Protein AF-A0ABD1XCH2-F1 (afdb_monomer)

Foldseek 3Di:
DDDDDDPDDVVVPDPDDDDDDDDPDDAAAEEEQAADDFEDHQEAQWDWDQDPPVRDIDIDGNPVRLSVVLVLLDDPSHHYAYEHAHPDADDPVCQVVVQVVCCVPPSYHHQHDDPVLCCLLVLNPVVPPVFCVVQVVQPPDPVPRPDPDPVSVVSLVVSLVSSLVSCVVPDDPQRYHYHYYDDSNVCVVPDDFDPDDDDDDDHHRGHDYDDDVSCVVCCPPVVVVVVVVVVVLVVVQVVDPDPVDGPDDDDDDDDDPVRLLVCLCPDLADEALTQAGAADCSVVSSLVSQVPDPVVCVVVVHDPPDQGFYAYEHEPRYNCCVQLVLYNYDPSVPPVSSVVSVVCSVPPDRVSRRVSSVSRVVSSVCDDSSNVSNVVVVVVCVVCVCQSQWDWDFDDDRPPTDTDTHGPPDDDDDPVNVVVVVVPAQAEEEEAEDADLDDPPPDDDDDDDPVNVVVVVVQVPRPNYDYHYDYD

pLDDT: mean 71.42, std 20.59, range [23.58, 96.88]

Organism: NCBI:txid205694

Nearest PDB structures (foldseek):
  5uof-assembly1_A  TM=6.661E-01  e=6.846E-14  Burkholderia multivorans ATCC 17616
  5uof-assembly1_B  TM=6.860E-01  e=2.681E-13  Burkholderia multivorans ATCC 17616
  5tvg-assembly5_D  TM=6.705E-01  e=3.607E-13  Burkholderia vietnamiensis G4
  5tvg-assembly5_G  TM=6.764E-01  e=8.787E-13  Burkholderia vietnamiensis G4
  5tvg-assembly6_H  TM=6.614E-01  e=6.611E-12  Burkholderia vietnamiensis G4

Structure (mmCIF, N/CA/C/O backbone):
data_AF-A0ABD1XCH2-F1
#
_entry.id   AF-A0ABD1XCH2-F1
#
loop_
_atom_site.group_PDB
_atom_site.id
_atom_site.type_symbol
_atom_site.label_atom_id
_atom_site.label_alt_id
_atom_site.label_comp_id
_atom_site.label_asym_id
_atom_site.label_entity_id
_atom_site.label_seq_id
_atom_site.pdbx_PDB_ins_code
_atom_site.Cartn_x
_atom_site.Cartn_y
_atom_site.Cartn_z
_atom_site.occupancy
_atom_site.B_iso_or_equiv
_atom_site.auth_seq_id
_atom_site.auth_comp_id
_atom_site.auth_asym_id
_atom_site.auth_atom_id
_atom_site.pdbx_PDB_model_num
ATOM 1 N N . MET A 1 1 ? -18.807 10.488 54.395 1.00 27.98 1 MET A N 1
ATOM 2 C CA . MET A 1 1 ? -19.478 9.315 53.793 1.00 27.98 1 MET A CA 1
ATOM 3 C C . MET A 1 1 ? -18.911 9.119 52.402 1.00 27.98 1 MET A C 1
ATOM 5 O O . MET A 1 1 ? -18.945 10.060 51.619 1.00 27.98 1 MET A O 1
ATOM 9 N N . ALA A 1 2 ? -18.313 7.956 52.145 1.00 25.86 2 ALA A N 1
ATOM 10 C CA . ALA A 1 2 ? -17.742 7.611 50.849 1.00 25.86 2 ALA A CA 1
ATOM 11 C C . ALA A 1 2 ? -18.856 7.462 49.800 1.00 25.86 2 ALA A C 1
ATOM 13 O O . ALA A 1 2 ? -19.860 6.802 50.055 1.00 25.86 2 ALA A O 1
ATOM 14 N N . SER A 1 3 ? -18.674 8.083 48.637 1.00 26.19 3 SER A N 1
ATOM 15 C CA . SER A 1 3 ? -19.575 7.981 47.488 1.00 26.19 3 SER A CA 1
ATOM 16 C C . SER A 1 3 ? -18.863 7.180 46.400 1.00 26.19 3 SER A C 1
ATOM 18 O O . SER A 1 3 ? -17.925 7.687 45.790 1.00 26.19 3 SER A O 1
ATOM 20 N N . ARG A 1 4 ? -19.298 5.935 46.170 1.00 24.17 4 ARG A N 1
ATOM 21 C CA . ARG A 1 4 ? -18.905 5.127 45.002 1.00 24.17 4 ARG A CA 1
ATOM 22 C C . ARG A 1 4 ? -19.601 5.660 43.745 1.00 24.17 4 ARG A C 1
ATOM 24 O O . ARG A 1 4 ? -20.736 6.122 43.824 1.00 24.17 4 ARG A O 1
ATOM 31 N N . SER A 1 5 ? -18.931 5.573 42.600 1.00 28.64 5 SER A N 1
ATOM 32 C CA . SER A 1 5 ? -19.500 5.857 41.278 1.00 28.64 5 SER A CA 1
ATOM 33 C C . SER A 1 5 ? -19.316 4.620 40.405 1.00 28.64 5 SER A C 1
ATOM 35 O O . SER A 1 5 ? -18.185 4.176 40.239 1.00 28.64 5 SER A O 1
ATOM 37 N N . SER A 1 6 ? -20.407 4.090 39.855 1.00 27.03 6 SER A N 1
ATOM 38 C CA . SER A 1 6 ? -20.416 2.989 38.879 1.00 27.03 6 SER A CA 1
ATOM 39 C C . SER A 1 6 ? -20.829 3.538 37.513 1.00 27.03 6 SER A C 1
ATOM 41 O O . SER A 1 6 ? -21.659 4.449 37.447 1.00 27.03 6 SER A O 1
ATOM 43 N N . ALA A 1 7 ? -20.236 3.026 36.432 1.00 36.59 7 ALA A N 1
ATOM 44 C CA . ALA A 1 7 ? -20.408 3.569 35.084 1.00 36.59 7 ALA A CA 1
ATOM 45 C C . ALA A 1 7 ? -21.602 2.961 34.319 1.00 36.59 7 ALA A C 1
ATOM 47 O O . ALA A 1 7 ? -22.024 3.538 33.318 1.00 36.59 7 ALA A O 1
ATOM 48 N N . ASN A 1 8 ? -22.195 1.856 34.795 1.00 31.58 8 ASN A N 1
ATOM 49 C CA . ASN A 1 8 ? -23.472 1.326 34.301 1.00 31.58 8 ASN A CA 1
ATOM 50 C C . ASN A 1 8 ? -24.192 0.434 35.347 1.00 31.58 8 ASN A C 1
ATOM 52 O O . ASN A 1 8 ? -23.669 0.152 36.423 1.00 31.58 8 ASN A O 1
ATOM 56 N N . PHE A 1 9 ? -25.423 0.011 35.032 1.00 30.28 9 PHE A N 1
ATOM 57 C CA . PHE A 1 9 ? -26.326 -0.738 35.924 1.00 30.28 9 PHE A CA 1
ATOM 58 C C . PHE A 1 9 ? -25.915 -2.212 36.159 1.00 30.28 9 PHE A C 1
ATOM 60 O O . PHE A 1 9 ? -26.421 -2.832 37.090 1.00 30.28 9 PHE A O 1
ATOM 67 N N . PHE A 1 10 ? -24.994 -2.777 35.365 1.00 33.56 10 PHE A N 1
ATOM 68 C CA . PHE A 1 10 ? -24.529 -4.166 35.517 1.00 33.56 10 PHE A CA 1
ATOM 69 C C . PHE A 1 10 ? -23.360 -4.317 36.512 1.00 33.56 10 PHE A C 1
ATOM 71 O O . PHE A 1 10 ? -23.178 -5.397 37.069 1.00 33.56 10 PHE A O 1
ATOM 78 N N . ASP A 1 11 ? -22.668 -3.225 36.858 1.00 35.56 11 ASP A N 1
ATOM 79 C CA . ASP A 1 11 ? -21.613 -3.192 37.892 1.00 35.56 11 ASP A CA 1
ATOM 80 C C . ASP A 1 11 ? -22.140 -3.320 39.340 1.00 35.56 11 ASP A C 1
ATOM 82 O O . ASP A 1 11 ? -21.370 -3.345 40.301 1.00 35.56 11 ASP A O 1
ATOM 86 N N . LEU A 1 12 ? -23.460 -3.399 39.534 1.00 33.28 12 LEU A N 1
ATOM 87 C CA . LEU A 1 12 ? -24.087 -3.606 40.846 1.00 33.28 12 LEU A CA 1
ATOM 88 C C . LEU A 1 12 ? -24.115 -5.082 41.288 1.00 33.28 12 LEU A C 1
ATOM 90 O O . LEU A 1 12 ? -24.474 -5.351 42.434 1.00 33.28 12 LEU A O 1
ATOM 94 N N . ALA A 1 13 ? -23.736 -6.029 40.419 1.00 33.31 13 ALA A N 1
ATOM 95 C CA . ALA A 1 13 ? -23.942 -7.462 40.658 1.00 33.31 13 ALA A CA 1
ATOM 96 C C . ALA A 1 13 ? -22.683 -8.291 40.993 1.00 33.31 13 ALA A C 1
ATOM 98 O O . ALA A 1 13 ? -22.827 -9.446 41.387 1.00 33.31 13 ALA A O 1
ATOM 99 N N . SER A 1 14 ? -21.463 -7.750 40.923 1.00 32.34 14 SER A N 1
ATOM 100 C CA . SER A 1 14 ? -20.247 -8.505 41.279 1.00 32.34 14 SER A CA 1
ATOM 101 C C . SER A 1 14 ? -19.290 -7.669 42.127 1.00 32.34 14 SER A C 1
ATOM 103 O O . SER A 1 14 ? -18.484 -6.889 41.628 1.00 32.34 14 SER A O 1
ATOM 105 N N . GLY A 1 15 ? -19.401 -7.813 43.448 1.00 29.83 15 GLY A N 1
ATOM 106 C CA . GLY A 1 15 ? -18.610 -7.078 44.431 1.00 29.83 15 GLY A CA 1
ATOM 107 C C . GLY A 1 15 ? -17.182 -7.598 44.607 1.00 29.83 15 GLY A C 1
ATOM 108 O O . GLY A 1 15 ? -16.878 -8.166 45.652 1.00 29.83 15 GLY A O 1
ATOM 109 N N . ALA A 1 16 ? -16.292 -7.341 43.648 1.00 29.12 16 ALA A N 1
ATOM 110 C CA . ALA A 1 16 ? -14.850 -7.501 43.843 1.00 29.12 16 ALA A CA 1
ATOM 111 C C . ALA A 1 16 ? -14.093 -6.290 43.272 1.00 29.12 16 ALA A C 1
ATOM 113 O O . ALA A 1 16 ? -14.115 -6.037 42.073 1.00 29.12 16 ALA A O 1
ATOM 114 N N . SER A 1 17 ? -13.457 -5.518 44.158 1.00 26.66 17 SER A N 1
ATOM 115 C CA . SER A 1 17 ? -12.557 -4.407 43.827 1.00 26.66 17 SER A CA 1
ATOM 116 C C . SER A 1 17 ? -11.153 -4.976 43.640 1.00 26.66 17 SER A C 1
ATOM 118 O O . SER A 1 17 ? -10.608 -5.526 44.594 1.00 26.66 17 SER A O 1
ATOM 120 N N . LEU A 1 18 ? -10.576 -4.866 42.444 1.00 27.81 18 LEU A N 1
ATOM 121 C CA . LEU A 1 18 ? -9.156 -5.136 42.213 1.00 27.81 18 LEU A CA 1
ATOM 122 C C . LEU A 1 18 ? -8.398 -3.806 42.297 1.00 27.81 18 LEU A C 1
ATOM 124 O O . LEU A 1 18 ? -8.461 -2.995 41.378 1.00 27.81 18 LEU A O 1
ATOM 128 N N . ASP A 1 19 ? -7.715 -3.578 43.421 1.00 25.86 19 ASP A N 1
ATOM 129 C CA . ASP A 1 19 ? -6.687 -2.541 43.541 1.00 25.86 19 ASP A CA 1
ATOM 130 C C . ASP A 1 19 ? -5.431 -3.027 42.802 1.00 25.86 19 ASP A C 1
ATOM 132 O O . ASP A 1 19 ? -4.801 -4.000 43.221 1.00 25.86 19 ASP A O 1
ATOM 136 N N . ILE A 1 20 ? -5.067 -2.369 41.698 1.00 28.06 20 ILE A N 1
ATOM 137 C CA . ILE A 1 20 ? -3.812 -2.627 40.979 1.00 28.06 20 ILE A CA 1
ATOM 138 C C . ILE A 1 20 ? -2.799 -1.545 41.397 1.00 28.06 20 ILE A C 1
ATOM 140 O O . ILE A 1 20 ? -3.081 -0.356 41.227 1.00 28.06 20 ILE A O 1
ATOM 144 N N . PRO A 1 21 ? -1.636 -1.906 41.969 1.00 24.30 21 PRO A N 1
ATOM 145 C CA . PRO A 1 21 ? -0.602 -0.937 42.308 1.00 24.30 21 PRO A CA 1
ATOM 146 C C . PRO A 1 21 ? 0.071 -0.391 41.041 1.00 24.30 21 PRO A C 1
ATOM 148 O O . PRO A 1 21 ? 0.352 -1.144 40.112 1.00 24.30 21 PRO A O 1
ATOM 151 N N . GLN A 1 22 ? 0.364 0.915 41.026 1.00 26.20 22 GLN A N 1
ATOM 152 C CA . GLN A 1 22 ? 1.141 1.560 39.963 1.00 26.20 22 GLN A CA 1
ATOM 153 C C . GLN A 1 22 ? 2.532 0.922 39.868 1.00 26.20 22 GLN A C 1
ATOM 155 O O . GLN A 1 22 ? 3.366 1.087 40.761 1.00 26.20 22 GLN A O 1
ATOM 160 N N . THR A 1 23 ? 2.778 0.189 38.786 1.00 25.08 23 THR A N 1
ATOM 161 C CA . THR A 1 23 ? 4.102 -0.322 38.427 1.00 25.08 23 THR A CA 1
ATOM 162 C C . THR A 1 23 ? 4.980 0.797 37.852 1.00 25.08 23 THR A C 1
ATOM 164 O O . THR A 1 23 ? 4.466 1.748 37.260 1.00 25.08 23 THR A O 1
ATOM 167 N N . PRO A 1 24 ? 6.310 0.734 38.043 1.00 27.44 24 PRO A N 1
ATOM 168 C CA . PRO A 1 24 ? 7.231 1.738 37.518 1.00 27.44 24 PRO A CA 1
ATOM 169 C C . PRO A 1 24 ? 7.185 1.771 35.984 1.00 27.44 24 PRO A C 1
ATOM 171 O O . PRO A 1 24 ? 7.177 0.722 35.347 1.00 27.44 24 PRO A O 1
ATOM 174 N N . ARG A 1 25 ? 7.168 2.991 35.425 1.00 34.97 25 ARG A N 1
ATOM 175 C CA . ARG A 1 25 ? 7.081 3.300 33.987 1.00 34.97 25 ARG A CA 1
ATOM 176 C C . ARG A 1 25 ? 8.001 2.416 33.141 1.00 34.97 25 ARG A C 1
ATOM 178 O O . ARG A 1 25 ? 9.223 2.566 33.195 1.00 34.97 25 ARG A O 1
ATOM 185 N N . THR A 1 26 ? 7.401 1.549 32.339 1.00 32.66 26 THR A N 1
ATOM 186 C CA . THR A 1 26 ? 8.036 0.886 31.197 1.00 32.66 26 THR A CA 1
ATOM 187 C C . THR A 1 26 ? 7.858 1.748 29.945 1.00 32.66 26 THR A C 1
ATOM 189 O O . THR A 1 26 ? 6.894 2.497 29.842 1.00 32.66 26 THR A O 1
ATOM 192 N N . LEU A 1 27 ? 8.827 1.696 29.028 1.00 34.84 27 LEU A N 1
ATOM 193 C CA . LEU A 1 27 ? 8.798 2.421 27.751 1.00 34.84 27 LEU A CA 1
ATOM 194 C C . LEU A 1 27 ? 7.538 2.054 26.932 1.00 34.84 27 LEU A C 1
ATOM 196 O O . LEU A 1 27 ? 7.101 0.904 27.010 1.00 34.84 27 LEU A O 1
ATOM 200 N N . PRO A 1 28 ? 6.971 2.996 26.155 1.00 37.00 28 PRO A N 1
ATOM 201 C CA . PRO A 1 28 ? 5.749 2.776 25.380 1.00 37.00 28 PRO A CA 1
ATOM 202 C C . PRO A 1 28 ? 5.947 1.698 24.300 1.00 37.00 28 PRO A C 1
ATOM 204 O O . PRO A 1 28 ? 6.961 1.711 23.597 1.00 37.00 28 PRO A O 1
ATOM 207 N N . ARG A 1 29 ? 4.989 0.770 24.142 1.00 38.38 29 ARG A N 1
ATOM 208 C CA . ARG A 1 29 ? 4.998 -0.233 23.057 1.00 38.38 29 ARG A CA 1
ATOM 209 C C . ARG A 1 29 ? 4.212 0.300 21.864 1.00 38.38 29 ARG A C 1
ATOM 211 O O . ARG A 1 29 ? 3.209 0.993 22.030 1.00 38.38 29 ARG A O 1
ATOM 218 N N . VAL A 1 30 ? 4.631 -0.042 20.647 1.00 38.34 30 VAL A N 1
ATOM 219 C CA . VAL A 1 30 ? 3.893 0.319 19.427 1.00 38.34 30 VAL A CA 1
ATOM 220 C C . VAL A 1 30 ? 3.211 -0.928 18.887 1.00 38.34 30 VAL A C 1
ATOM 222 O O . VAL A 1 30 ? 3.856 -1.878 18.447 1.00 38.34 30 VAL A O 1
ATOM 225 N N . MET A 1 31 ? 1.884 -0.927 18.892 1.00 41.53 31 MET A N 1
ATOM 226 C CA . MET A 1 31 ? 1.096 -1.958 18.232 1.00 41.53 31 MET A CA 1
ATOM 227 C C . MET A 1 31 ? 0.808 -1.527 16.814 1.00 41.53 31 MET A C 1
ATOM 229 O O . MET A 1 31 ? 0.076 -0.567 16.587 1.00 41.53 31 MET A O 1
ATOM 233 N N . THR A 1 32 ? 1.355 -2.255 15.854 1.00 31.14 32 THR A N 1
ATOM 234 C CA . THR A 1 32 ? 1.024 -2.044 14.451 1.00 31.14 32 THR A CA 1
ATOM 235 C C . THR A 1 32 ? -0.014 -3.080 14.032 1.00 31.14 32 THR A C 1
ATOM 237 O O . THR A 1 32 ? 0.168 -4.295 14.136 1.00 31.14 32 THR A O 1
ATOM 240 N N . LEU A 1 33 ? -1.164 -2.585 13.593 1.00 34.97 33 LEU A N 1
ATOM 241 C CA . LEU A 1 33 ? -2.200 -3.371 12.939 1.00 34.97 33 LEU A CA 1
ATOM 242 C C . LEU A 1 33 ? -1.979 -3.217 11.431 1.00 34.97 33 LEU A C 1
ATOM 244 O O . LEU A 1 33 ? -1.988 -2.082 10.966 1.00 34.97 33 LEU A O 1
ATOM 248 N N . PRO A 1 34 ? -1.771 -4.306 10.672 1.00 32.69 34 PRO A N 1
ATOM 249 C CA . PRO A 1 34 ? -1.278 -4.293 9.306 1.00 32.69 34 PRO A CA 1
ATOM 250 C C . PRO A 1 34 ? -2.119 -3.465 8.359 1.00 32.69 34 PRO A C 1
ATOM 252 O O . PRO A 1 34 ? -3.342 -3.613 8.306 1.00 32.69 34 PRO A O 1
ATOM 255 N N . GLY A 1 35 ? -1.420 -2.730 7.494 1.00 27.70 35 GLY A N 1
ATOM 256 C CA . GLY A 1 35 ? -2.045 -2.025 6.397 1.00 27.70 35 GLY A CA 1
ATOM 257 C C . GLY A 1 35 ? -1.138 -1.069 5.610 1.00 27.70 35 GLY A C 1
ATOM 258 O O . GLY A 1 35 ? -0.245 -0.419 6.141 1.00 27.70 35 GLY A O 1
ATOM 259 N N . ILE A 1 36 ? -1.456 -0.964 4.319 1.00 30.86 36 ILE A N 1
ATOM 260 C CA . ILE A 1 36 ? -0.831 -0.160 3.260 1.00 30.86 36 ILE A CA 1
ATOM 261 C C . ILE A 1 36 ? 0.609 -0.633 2.946 1.00 30.86 36 ILE A C 1
ATOM 263 O O . ILE A 1 36 ? 1.506 -0.573 3.770 1.00 30.86 36 ILE A O 1
ATOM 267 N N . ILE A 1 37 ? 0.935 -1.159 1.762 1.00 27.89 37 ILE A N 1
ATOM 268 C CA . ILE A 1 37 ? 0.598 -0.709 0.407 1.00 27.89 37 ILE A CA 1
ATOM 269 C C . ILE A 1 37 ? 0.411 -1.925 -0.528 1.00 27.89 37 ILE A C 1
ATOM 271 O O . ILE A 1 37 ? 1.274 -2.788 -0.658 1.00 27.89 37 ILE A O 1
ATOM 275 N N . SER A 1 38 ? -0.713 -1.925 -1.244 1.00 29.25 38 SER A N 1
ATOM 276 C CA . SER A 1 38 ? -1.030 -2.686 -2.467 1.00 29.25 38 SER A CA 1
ATOM 277 C C . SER A 1 38 ? -1.283 -4.203 -2.422 1.00 29.25 38 SER A C 1
ATOM 279 O O . SER A 1 38 ? -2.015 -4.645 -3.303 1.00 29.25 38 SER A O 1
ATOM 281 N N . ASP A 1 39 ? -0.841 -5.000 -1.437 1.00 32.69 39 ASP A N 1
ATOM 282 C CA . ASP A 1 39 ? -1.110 -6.462 -1.504 1.00 32.69 39 ASP A CA 1
ATOM 283 C C . ASP A 1 39 ? -1.333 -7.236 -0.181 1.00 32.69 39 ASP A C 1
ATOM 285 O O . ASP A 1 39 ? -1.856 -8.347 -0.243 1.00 32.69 39 ASP A O 1
ATOM 289 N N . VAL A 1 40 ? -1.059 -6.688 1.011 1.00 35.34 40 VAL A N 1
ATOM 290 C CA . VAL A 1 40 ? -1.181 -7.439 2.284 1.00 35.34 40 VAL A CA 1
ATOM 291 C C . VAL A 1 40 ? -1.632 -6.502 3.405 1.00 35.34 40 VAL A C 1
ATOM 293 O O . VAL A 1 40 ? -0.848 -5.715 3.922 1.00 35.34 40 VAL A O 1
ATOM 296 N N . ALA A 1 41 ? -2.910 -6.528 3.765 1.00 44.44 41 ALA A N 1
ATOM 297 C CA . ALA A 1 41 ? -3.437 -5.677 4.826 1.00 44.44 41 ALA A CA 1
ATOM 298 C C . ALA A 1 41 ? -4.539 -6.434 5.557 1.00 44.44 41 ALA A C 1
ATOM 300 O O . ALA A 1 41 ? -5.499 -6.845 4.913 1.00 44.44 41 ALA A O 1
ATOM 301 N N . ASN A 1 42 ? -4.360 -6.584 6.875 1.00 60.56 42 ASN A N 1
ATOM 302 C CA . ASN A 1 42 ? -4.927 -7.576 7.802 1.00 60.56 42 ASN A CA 1
ATOM 303 C C . ASN A 1 42 ? -4.143 -8.888 8.017 1.00 60.56 42 ASN A C 1
ATOM 305 O O . ASN A 1 42 ? -4.615 -9.692 8.814 1.00 60.56 42 ASN A O 1
ATOM 309 N N . ILE A 1 43 ? -2.993 -9.123 7.376 1.00 75.06 43 ILE A N 1
ATOM 310 C CA . ILE A 1 43 ? -2.214 -10.371 7.518 1.00 75.06 43 ILE A CA 1
ATOM 311 C C . ILE A 1 43 ? -0.909 -10.093 8.279 1.00 75.06 43 ILE A C 1
ATOM 313 O O . ILE A 1 43 ? -0.290 -9.045 8.093 1.00 75.06 43 ILE A O 1
ATOM 317 N N . LEU A 1 44 ? -0.518 -11.016 9.158 1.00 83.81 44 LEU A N 1
ATOM 318 C CA . LEU A 1 44 ? 0.750 -10.976 9.890 1.00 83.81 44 LEU A CA 1
ATOM 319 C C . LEU A 1 44 ? 1.954 -11.072 8.935 1.00 83.81 44 LEU A C 1
ATOM 321 O O . LEU A 1 44 ? 1.845 -11.709 7.891 1.00 83.81 44 LEU A O 1
ATOM 325 N N . PRO A 1 45 ? 3.128 -10.521 9.289 1.00 87.12 45 PRO A N 1
ATOM 326 C CA . PRO A 1 45 ? 4.343 -10.619 8.478 1.00 87.12 45 PRO A CA 1
ATOM 327 C C . PRO A 1 45 ? 4.988 -12.017 8.580 1.00 87.12 45 PRO A C 1
ATOM 329 O O . PRO A 1 45 ? 6.168 -12.155 8.897 1.00 87.12 45 PRO A O 1
ATOM 332 N N . LEU A 1 46 ? 4.200 -13.072 8.374 1.00 88.69 46 LEU A N 1
ATOM 333 C CA . LEU A 1 46 ? 4.575 -14.463 8.591 1.00 88.69 46 LEU A CA 1
ATOM 334 C C . LEU A 1 46 ? 4.073 -15.340 7.449 1.00 88.69 46 LEU A C 1
ATOM 336 O O . LEU A 1 46 ? 2.891 -15.324 7.106 1.00 88.69 46 LEU A O 1
ATOM 340 N N . HIS A 1 47 ? 4.953 -16.206 6.964 1.00 88.19 47 HIS A N 1
ATOM 341 C CA . HIS A 1 47 ? 4.548 -17.409 6.257 1.00 88.19 47 HIS A CA 1
ATOM 342 C C . HIS A 1 47 ? 4.319 -18.518 7.273 1.00 88.19 47 HIS A C 1
ATOM 344 O O . HIS A 1 47 ? 5.180 -18.806 8.107 1.00 88.19 47 HIS A O 1
ATOM 350 N N . ALA A 1 48 ? 3.143 -19.126 7.196 1.00 90.19 48 ALA A N 1
ATOM 351 C CA . ALA A 1 48 ? 2.755 -20.257 8.014 1.00 90.19 48 ALA A CA 1
ATOM 352 C C . ALA A 1 48 ? 2.523 -21.459 7.102 1.00 90.19 48 ALA A C 1
ATOM 354 O O . ALA A 1 48 ? 1.748 -21.385 6.148 1.00 90.19 48 ALA A O 1
ATOM 355 N N . GLU A 1 49 ? 3.181 -22.569 7.407 1.00 89.69 49 GLU A N 1
ATOM 356 C CA . GLU A 1 49 ? 3.034 -23.822 6.676 1.00 89.69 49 GLU A CA 1
ATOM 357 C C . GLU A 1 49 ? 2.735 -24.954 7.656 1.00 89.69 49 GLU A C 1
ATOM 359 O O . GLU A 1 49 ? 3.311 -25.028 8.745 1.00 89.69 49 GLU A O 1
ATOM 364 N N . ARG A 1 50 ? 1.802 -25.827 7.267 1.00 89.38 50 ARG A N 1
ATOM 365 C CA . ARG A 1 50 ? 1.481 -27.046 8.003 1.00 89.38 50 ARG A CA 1
ATOM 366 C C . ARG A 1 50 ? 1.991 -28.240 7.219 1.00 89.38 50 ARG A C 1
ATOM 368 O O . ARG A 1 50 ? 1.521 -28.505 6.110 1.00 89.38 50 ARG A O 1
ATOM 375 N N . ASP A 1 51 ? 2.920 -28.966 7.820 1.00 88.31 51 ASP A N 1
ATOM 376 C CA . ASP A 1 51 ? 3.418 -30.222 7.281 1.00 88.31 51 ASP A CA 1
ATOM 377 C C . ASP A 1 51 ? 2.264 -31.236 7.206 1.00 88.31 51 ASP A C 1
ATOM 379 O O . ASP A 1 51 ? 1.571 -31.497 8.192 1.00 88.31 51 ASP A O 1
ATOM 383 N N . LYS A 1 52 ? 2.036 -31.797 6.015 1.00 86.06 52 LYS A N 1
ATOM 384 C CA . LYS A 1 52 ? 0.927 -32.726 5.753 1.00 86.06 52 LYS A CA 1
ATOM 385 C C . LYS A 1 52 ? 1.145 -34.116 6.348 1.00 86.06 52 LYS A C 1
ATOM 387 O O . LYS A 1 52 ? 0.168 -34.833 6.540 1.00 86.06 52 LYS A O 1
ATOM 392 N N . GLU A 1 53 ? 2.389 -34.503 6.605 1.00 86.38 53 GLU A N 1
ATOM 393 C CA . GLU A 1 53 ? 2.759 -35.814 7.138 1.00 86.38 53 GLU A CA 1
ATOM 394 C C . GLU A 1 53 ? 2.868 -35.778 8.661 1.00 86.38 53 GLU A C 1
ATOM 396 O O . GLU A 1 53 ? 2.359 -36.667 9.343 1.00 86.38 53 GLU A O 1
ATOM 401 N N . THR A 1 54 ? 3.500 -34.736 9.208 1.00 87.69 54 THR A N 1
ATOM 402 C CA . THR A 1 54 ? 3.729 -34.622 10.658 1.00 87.69 54 THR A CA 1
ATOM 403 C C . THR A 1 54 ? 2.665 -33.804 11.388 1.00 87.69 54 THR A C 1
ATOM 405 O O . THR A 1 54 ? 2.657 -33.788 12.620 1.00 87.69 54 THR A O 1
ATOM 408 N N . ALA A 1 55 ? 1.776 -33.125 10.651 1.00 84.19 55 ALA A N 1
ATOM 409 C CA . ALA A 1 55 ? 0.778 -32.176 11.153 1.00 84.19 55 ALA A CA 1
ATOM 410 C C . ALA A 1 55 ? 1.362 -30.994 11.953 1.00 84.19 55 ALA A C 1
ATOM 412 O O . ALA A 1 55 ? 0.605 -30.260 12.591 1.00 84.19 55 ALA A O 1
ATOM 413 N N . ARG A 1 56 ? 2.687 -30.789 11.911 1.00 88.75 56 ARG A N 1
ATOM 414 C CA . ARG A 1 56 ? 3.387 -29.723 12.636 1.00 88.75 56 ARG A CA 1
ATOM 415 C C . ARG A 1 56 ? 3.362 -28.406 11.870 1.00 88.75 56 ARG A C 1
ATOM 417 O O . ARG A 1 56 ? 3.403 -28.381 10.642 1.00 88.75 56 ARG A O 1
ATOM 424 N N . TRP A 1 57 ? 3.361 -27.316 12.629 1.00 92.69 57 TRP A N 1
ATOM 425 C CA . TRP A 1 57 ? 3.405 -25.956 12.108 1.00 92.69 57 TRP A CA 1
ATOM 426 C C . TRP A 1 57 ? 4.830 -25.402 12.062 1.00 92.69 57 TRP A C 1
ATOM 428 O O . TRP A 1 57 ? 5.553 -25.431 13.065 1.00 92.69 57 TRP A O 1
ATOM 438 N N . SER A 1 58 ? 5.199 -24.832 10.918 1.00 92.50 58 SER A N 1
ATOM 439 C CA . SER A 1 58 ? 6.404 -24.026 10.733 1.00 92.50 58 SER A CA 1
ATOM 440 C C . SER A 1 58 ? 6.038 -22.588 10.388 1.00 92.50 58 SER A C 1
ATOM 442 O O . SER A 1 58 ? 5.152 -22.344 9.567 1.00 92.50 58 SER A O 1
ATOM 444 N N . PHE A 1 59 ? 6.752 -21.644 10.999 1.00 94.50 59 PHE A N 1
ATOM 445 C CA . PHE A 1 59 ? 6.541 -20.213 10.818 1.00 94.50 59 PHE A CA 1
ATOM 446 C C . PHE A 1 59 ? 7.859 -19.534 10.460 1.00 94.50 59 PHE A C 1
ATOM 448 O O . PHE A 1 59 ? 8.893 -19.821 11.067 1.00 94.50 59 PHE A O 1
ATOM 455 N N . THR A 1 60 ? 7.822 -18.625 9.493 1.00 92.75 60 THR A N 1
ATOM 456 C CA . THR A 1 60 ? 8.975 -17.804 9.106 1.00 92.75 60 THR A CA 1
ATOM 457 C C . THR A 1 60 ? 8.532 -16.378 8.833 1.00 92.75 60 THR A C 1
ATOM 459 O O . THR A 1 60 ? 7.524 -16.178 8.157 1.00 92.75 60 THR A O 1
ATOM 462 N N . LEU A 1 61 ? 9.295 -15.392 9.309 1.00 89.19 61 LEU A N 1
ATOM 463 C CA . LEU A 1 61 ? 9.031 -13.984 9.009 1.00 89.19 61 LEU A CA 1
ATOM 464 C C . LEU A 1 61 ? 9.148 -13.711 7.509 1.00 89.19 61 LEU A C 1
ATOM 466 O O . LEU A 1 61 ? 10.143 -14.081 6.879 1.00 89.19 61 LEU A O 1
ATOM 470 N N . ASP A 1 62 ? 8.155 -13.012 6.973 1.00 85.38 62 ASP A N 1
ATOM 471 C CA . ASP A 1 62 ? 8.207 -12.451 5.631 1.00 85.38 62 ASP A CA 1
ATOM 472 C C . ASP A 1 62 ? 9.033 -11.158 5.660 1.00 85.38 62 ASP A C 1
ATOM 474 O O . ASP A 1 62 ? 8.566 -10.099 6.083 1.00 85.38 62 ASP A O 1
ATOM 478 N N . LYS A 1 63 ? 10.284 -11.250 5.203 1.00 81.56 63 LYS A N 1
ATOM 479 C CA . LYS A 1 63 ? 11.213 -10.111 5.143 1.00 81.56 63 LYS A CA 1
ATOM 480 C C . LYS A 1 63 ? 10.812 -9.059 4.107 1.00 81.56 63 LYS A C 1
ATOM 482 O O . LYS A 1 63 ? 11.251 -7.912 4.208 1.00 81.56 63 LYS A O 1
ATOM 487 N N . ASP A 1 64 ? 9.992 -9.434 3.129 1.00 75.00 64 ASP A N 1
ATOM 488 C CA . ASP A 1 64 ? 9.475 -8.517 2.117 1.00 75.00 64 ASP A CA 1
ATOM 489 C C . ASP A 1 64 ? 8.203 -7.792 2.597 1.00 75.00 64 ASP A C 1
ATOM 491 O O . ASP A 1 64 ? 7.745 -6.851 1.938 1.00 75.00 64 ASP A O 1
ATOM 495 N N . SER A 1 65 ? 7.659 -8.176 3.760 1.00 77.56 65 SER A N 1
ATOM 496 C CA . SER A 1 65 ? 6.505 -7.521 4.364 1.00 77.56 65 SER A CA 1
ATOM 497 C C . SER A 1 65 ? 6.839 -6.092 4.779 1.00 77.56 65 SER A C 1
ATOM 499 O O . SER A 1 65 ? 7.656 -5.847 5.668 1.00 77.56 65 SER A O 1
ATOM 501 N N . LEU A 1 66 ? 6.135 -5.130 4.180 1.00 70.62 66 LEU A N 1
ATOM 502 C CA . LEU A 1 66 ? 6.226 -3.724 4.575 1.00 70.62 66 LEU A CA 1
ATOM 503 C C . LEU A 1 66 ? 5.876 -3.532 6.049 1.00 70.62 66 LEU A C 1
ATOM 505 O O . LEU A 1 66 ? 6.502 -2.709 6.703 1.00 70.62 66 LEU A O 1
ATOM 509 N N . LEU A 1 67 ? 4.921 -4.307 6.577 1.00 74.25 67 LEU A N 1
ATOM 510 C CA . LEU A 1 67 ? 4.552 -4.237 7.987 1.00 74.25 67 LEU A CA 1
ATOM 511 C C . LEU A 1 67 ? 5.757 -4.545 8.885 1.00 74.25 67 LEU A C 1
ATOM 513 O O . LEU A 1 67 ? 5.982 -3.826 9.850 1.00 74.25 67 LEU A O 1
ATOM 517 N N . LEU A 1 68 ? 6.551 -5.563 8.540 1.00 82.75 68 LEU A N 1
ATOM 518 C CA . LEU A 1 68 ? 7.769 -5.886 9.281 1.00 82.75 68 LEU A CA 1
ATOM 519 C C . LEU A 1 68 ? 8.815 -4.772 9.156 1.00 82.75 68 LEU A C 1
ATOM 521 O O . LEU A 1 68 ? 9.418 -4.378 10.146 1.00 82.75 68 LEU A O 1
ATOM 525 N N . GLN A 1 69 ? 8.987 -4.231 7.947 1.00 82.38 69 GLN A N 1
ATOM 526 C CA . GLN A 1 69 ? 9.954 -3.164 7.660 1.00 82.38 69 GLN A CA 1
ATOM 527 C C . GLN A 1 69 ? 9.605 -1.828 8.333 1.00 82.38 69 GLN A C 1
ATOM 529 O O . GLN A 1 69 ? 10.489 -1.004 8.555 1.00 82.38 69 GLN A O 1
ATOM 534 N N . LEU A 1 70 ? 8.335 -1.590 8.685 1.00 78.44 70 LEU A N 1
ATOM 535 C CA . LEU A 1 70 ? 7.952 -0.446 9.521 1.00 78.44 70 LEU A CA 1
ATOM 536 C C . LEU A 1 70 ? 8.586 -0.523 10.910 1.00 78.44 70 LEU A C 1
ATOM 538 O O . LEU A 1 70 ? 8.922 0.517 11.474 1.00 78.44 70 LEU A O 1
ATOM 542 N N . GLY A 1 71 ? 8.793 -1.741 11.421 1.00 76.19 71 GLY A N 1
ATOM 543 C CA . GLY A 1 71 ? 9.494 -1.995 12.674 1.00 76.19 71 GLY A CA 1
ATOM 544 C C . GLY A 1 71 ? 10.894 -1.376 12.712 1.00 76.19 71 GLY A C 1
ATOM 545 O O . GLY A 1 71 ? 11.292 -0.825 13.735 1.00 76.19 71 GLY A O 1
ATOM 546 N N . ASP A 1 72 ? 11.602 -1.374 11.578 1.00 80.38 72 ASP A N 1
ATOM 547 C CA . ASP A 1 72 ? 12.969 -0.844 11.460 1.00 80.38 72 ASP A CA 1
ATOM 548 C C . ASP A 1 72 ? 13.050 0.681 11.658 1.00 80.38 72 ASP A C 1
ATOM 550 O O . ASP A 1 72 ? 14.137 1.239 11.814 1.00 80.38 72 ASP A O 1
ATOM 554 N N . GLY A 1 73 ? 11.911 1.381 11.618 1.00 77.88 73 GLY A N 1
ATOM 555 C CA . GLY A 1 73 ? 11.837 2.819 11.865 1.00 77.88 73 GLY A CA 1
ATOM 556 C C . GLY A 1 73 ? 11.809 3.221 13.332 1.00 77.88 73 GLY A C 1
ATOM 557 O O . GLY A 1 73 ? 11.913 4.415 13.625 1.00 77.88 73 GLY A O 1
ATOM 558 N N . PHE A 1 74 ? 11.663 2.261 14.244 1.00 81.19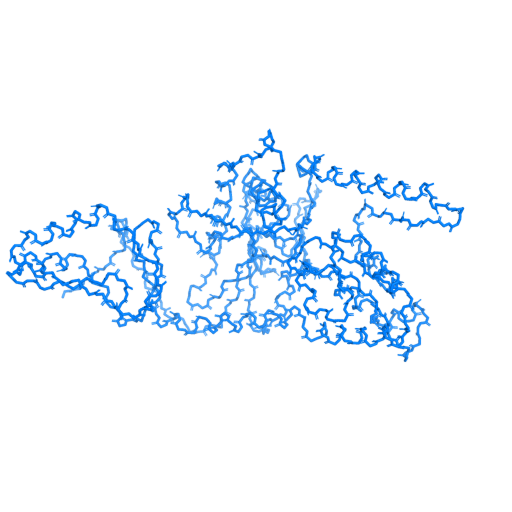 74 PHE A N 1
ATOM 559 C CA . PHE A 1 74 ? 11.587 2.536 15.672 1.00 81.19 74 PHE A CA 1
ATOM 560 C C . PHE A 1 74 ? 12.938 2.331 16.368 1.00 81.19 74 PHE A C 1
ATOM 562 O O . PHE A 1 74 ? 13.762 1.534 15.913 1.00 81.19 74 PHE A O 1
ATOM 569 N N . PRO A 1 75 ? 13.186 3.042 17.485 1.00 78.38 75 PRO A N 1
ATOM 570 C CA . PRO A 1 75 ? 14.347 2.784 18.326 1.00 78.38 75 PRO A CA 1
ATOM 571 C C . PRO A 1 75 ? 14.414 1.307 18.755 1.00 78.38 75 PRO A C 1
ATOM 573 O O . PRO A 1 75 ? 13.362 0.725 19.023 1.00 78.38 75 PRO A O 1
ATOM 576 N N . PRO A 1 76 ? 15.611 0.702 18.888 1.00 76.00 76 PRO A N 1
ATOM 577 C CA . PRO A 1 76 ? 15.760 -0.707 19.267 1.00 76.00 76 PRO A CA 1
ATOM 578 C C . PRO A 1 76 ? 15.110 -1.081 20.605 1.00 76.00 76 PRO A C 1
ATOM 580 O O . PRO A 1 76 ? 14.847 -2.255 20.853 1.00 76.00 76 PRO A O 1
ATOM 583 N N . GLU A 1 77 ? 14.876 -0.103 21.482 1.00 77.38 77 GLU A N 1
ATOM 584 C CA . GLU A 1 77 ? 14.203 -0.307 22.765 1.00 77.38 77 GLU A CA 1
ATOM 585 C C . GLU A 1 77 ? 12.672 -0.386 22.636 1.00 77.38 77 GLU A C 1
ATOM 587 O O . GLU A 1 77 ? 11.998 -0.776 23.590 1.00 77.38 77 GLU A O 1
ATOM 592 N N . THR A 1 78 ? 12.116 -0.011 21.480 1.00 75.44 78 THR A N 1
ATOM 593 C CA . THR A 1 78 ? 10.673 -0.035 21.218 1.00 75.44 78 THR A CA 1
ATOM 594 C C . THR A 1 78 ? 10.248 -1.447 20.854 1.00 75.44 78 THR A C 1
ATOM 596 O O . THR A 1 78 ? 10.633 -1.983 19.814 1.00 75.44 78 THR A O 1
ATOM 599 N N . GLU A 1 79 ? 9.413 -2.058 21.690 1.00 79.56 79 GLU A N 1
ATOM 600 C CA . GLU A 1 79 ? 8.804 -3.336 21.343 1.00 79.56 79 GLU A CA 1
ATOM 601 C C . GLU A 1 79 ? 7.636 -3.106 20.375 1.00 79.56 79 GLU A C 1
ATOM 603 O O . GLU A 1 79 ? 6.676 -2.398 20.692 1.00 79.56 79 GLU A O 1
ATOM 608 N N . VAL A 1 80 ? 7.724 -3.724 19.195 1.00 81.44 80 VAL A N 1
ATOM 609 C CA . VAL A 1 80 ? 6.674 -3.681 18.174 1.00 81.44 80 VAL A CA 1
ATOM 610 C C . VAL A 1 80 ? 5.900 -4.989 18.198 1.00 81.44 80 VAL A C 1
ATOM 612 O O . VAL A 1 80 ? 6.478 -6.058 18.000 1.00 81.44 80 VAL A O 1
ATOM 615 N N . LEU A 1 81 ? 4.589 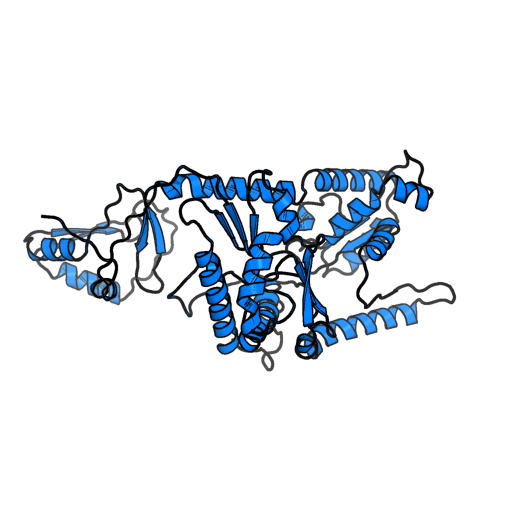-4.899 18.416 1.00 80.38 81 LEU A N 1
ATOM 616 C CA . LEU A 1 81 ? 3.679 -6.032 18.258 1.00 80.38 81 LEU A CA 1
ATOM 617 C C . LEU A 1 81 ? 2.913 -5.925 16.940 1.00 80.38 81 LEU A C 1
ATOM 619 O O . LEU A 1 81 ? 2.426 -4.850 16.581 1.00 80.38 81 LEU A O 1
ATOM 623 N N . TYR A 1 82 ? 2.753 -7.059 16.262 1.00 84.75 82 TYR A N 1
ATOM 624 C CA . TYR A 1 82 ? 1.999 -7.171 15.014 1.00 84.75 82 TYR A CA 1
ATOM 625 C C . TYR A 1 82 ? 0.688 -7.912 15.259 1.00 84.75 82 TYR A C 1
ATOM 627 O O . TYR A 1 82 ? 0.713 -9.075 15.648 1.00 84.75 82 TYR A O 1
ATOM 635 N N . VAL A 1 83 ? -0.464 -7.284 15.017 1.00 79.19 83 VAL A N 1
ATOM 636 C CA . VAL A 1 83 ? -1.781 -7.914 15.247 1.00 79.19 83 VAL A CA 1
ATOM 637 C C . VAL A 1 83 ? -2.480 -8.177 13.914 1.00 79.19 83 VAL A C 1
ATOM 639 O O . VAL A 1 83 ? -2.859 -7.235 13.235 1.00 79.19 83 VAL A O 1
ATOM 642 N N . GLY A 1 84 ? -2.690 -9.430 13.510 1.00 84.12 84 GLY A N 1
ATOM 643 C CA . GLY A 1 84 ? -3.126 -9.756 12.140 1.00 84.12 84 GLY A CA 1
ATOM 644 C C . GLY A 1 84 ? -3.685 -11.169 11.987 1.00 84.12 84 GLY A C 1
ATOM 645 O O . GLY A 1 84 ? -3.577 -11.984 12.890 1.00 84.12 84 GLY A O 1
ATOM 646 N N . CYS A 1 85 ? -4.261 -11.502 10.837 1.00 87.62 85 CYS A N 1
ATOM 647 C CA . CYS A 1 85 ? -4.624 -12.868 10.459 1.00 87.62 85 CYS A CA 1
ATOM 648 C C . CYS A 1 85 ? -3.412 -13.640 9.914 1.00 87.62 85 CYS A C 1
ATOM 650 O O . CYS A 1 85 ? -2.473 -13.050 9.387 1.00 87.62 85 CYS A O 1
ATOM 652 N N . LEU A 1 86 ? -3.467 -14.970 9.960 1.00 87.50 86 LEU A N 1
ATOM 653 C CA . LEU A 1 86 ? -2.597 -15.825 9.150 1.00 87.50 86 LEU A CA 1
ATOM 654 C C . LEU A 1 86 ? -3.215 -16.033 7.758 1.00 87.50 86 LEU A C 1
ATOM 656 O O . LEU A 1 86 ? -4.436 -15.979 7.598 1.00 87.50 86 LEU A O 1
ATOM 660 N N . GLU A 1 87 ? -2.380 -16.295 6.750 1.00 81.19 87 GLU A N 1
ATOM 661 C CA . GLU A 1 87 ? -2.841 -16.645 5.390 1.00 81.19 87 GLU A CA 1
ATOM 662 C C . GLU A 1 87 ? -3.448 -18.049 5.301 1.00 81.19 87 GLU A C 1
ATOM 664 O O . GLU A 1 87 ? -4.127 -18.398 4.334 1.00 81.19 87 GLU A O 1
ATOM 669 N N . VAL A 1 88 ? -3.185 -18.852 6.323 1.00 84.62 88 VAL A N 1
ATOM 670 C CA . VAL A 1 88 ? -3.646 -20.223 6.471 1.00 84.62 88 VAL A CA 1
ATOM 671 C C . VAL A 1 88 ? -4.646 -20.306 7.599 1.00 84.62 88 VAL A C 1
ATOM 673 O O . VAL A 1 88 ? -4.654 -19.507 8.537 1.00 84.62 88 VAL A O 1
ATOM 676 N N . GLU A 1 89 ? -5.489 -21.315 7.509 1.00 85.75 89 GLU A N 1
ATOM 677 C CA . GLU A 1 89 ? -6.469 -21.568 8.535 1.00 85.75 89 GLU A CA 1
ATOM 678 C C . GLU A 1 89 ? -5.935 -22.501 9.606 1.00 85.75 89 GLU A C 1
ATOM 680 O O . GLU A 1 89 ? -5.265 -23.494 9.321 1.00 85.75 89 GLU A O 1
ATOM 685 N N . VAL A 1 90 ? -6.292 -22.169 10.839 1.00 89.25 90 VAL A N 1
ATOM 686 C CA . VAL A 1 90 ? -5.918 -22.900 12.036 1.00 89.25 90 VAL A CA 1
ATOM 687 C C . VAL A 1 90 ? -7.188 -23.405 12.707 1.00 89.25 90 VAL A C 1
ATOM 689 O O . VAL A 1 90 ? -8.098 -22.623 13.000 1.00 89.25 90 VAL A O 1
ATOM 692 N N . GLU A 1 91 ? -7.229 -24.709 12.966 1.00 90.06 91 GLU A N 1
ATOM 693 C CA . GLU A 1 91 ? -8.329 -25.357 13.677 1.00 90.06 91 GLU A CA 1
ATOM 694 C C . GLU A 1 91 ? -8.441 -24.828 15.111 1.00 90.06 91 GLU A C 1
ATOM 696 O O . GLU A 1 91 ? -7.438 -24.551 15.768 1.00 90.06 91 GLU A O 1
ATOM 701 N N . ALA A 1 92 ? -9.668 -24.694 15.619 1.00 90.69 92 ALA A N 1
ATOM 702 C CA . ALA A 1 92 ? -9.942 -24.006 16.885 1.00 90.69 92 ALA A CA 1
ATOM 703 C C . ALA A 1 92 ? -9.191 -24.590 18.098 1.00 90.69 92 ALA A C 1
ATOM 705 O O . ALA A 1 92 ? -8.845 -23.855 19.016 1.00 90.69 92 ALA A O 1
ATOM 706 N N . ASN A 1 93 ? -8.913 -25.895 18.095 1.00 92.75 93 ASN A N 1
ATOM 707 C CA . ASN A 1 93 ? -8.161 -26.579 19.149 1.00 92.75 93 ASN A CA 1
ATOM 708 C C . ASN A 1 93 ? -6.649 -26.289 19.127 1.00 92.75 93 ASN A C 1
ATOM 710 O O . ASN A 1 93 ? -5.989 -26.527 20.131 1.00 92.75 93 ASN A O 1
ATOM 714 N N . GLU A 1 94 ? -6.103 -25.799 18.010 1.00 93.25 94 GLU A N 1
ATOM 715 C CA . GLU A 1 94 ? -4.682 -25.450 17.850 1.00 93.25 94 GLU A CA 1
ATOM 716 C C . GLU A 1 94 ? -4.434 -23.935 18.020 1.00 93.25 94 GLU A C 1
ATOM 718 O O . GLU A 1 94 ? -3.291 -23.499 18.154 1.00 93.25 94 GLU A O 1
ATOM 723 N N . GLN A 1 95 ? -5.491 -23.112 18.017 1.00 93.50 95 GLN A N 1
ATOM 724 C CA . GLN A 1 95 ? -5.386 -21.647 17.984 1.00 93.50 95 GLN A CA 1
ATOM 725 C C . GLN A 1 95 ? -4.673 -21.047 19.199 1.00 93.50 95 GLN A C 1
ATOM 727 O O . GLN A 1 95 ? -3.890 -20.116 19.027 1.00 93.50 95 GLN A O 1
ATOM 732 N N . GLU A 1 96 ? -4.924 -21.558 20.405 1.00 93.19 96 GLU A N 1
ATOM 733 C CA . GLU A 1 96 ? -4.324 -21.025 21.636 1.00 93.19 96 GLU A CA 1
ATOM 734 C C . GLU A 1 96 ? -2.816 -21.308 21.701 1.00 93.19 96 GLU A C 1
ATOM 736 O O . GLU A 1 96 ? -2.025 -20.394 21.932 1.00 93.19 96 GLU A O 1
ATOM 741 N N . GLU A 1 97 ? -2.407 -22.543 21.391 1.00 93.88 97 GLU A N 1
ATOM 742 C CA . GLU A 1 97 ? -0.994 -22.936 21.335 1.00 93.88 97 GLU A CA 1
ATOM 743 C C . GLU A 1 97 ? -0.233 -22.125 20.276 1.00 93.88 97 GLU A C 1
ATOM 745 O O . GLU A 1 97 ? 0.845 -21.588 20.544 1.00 93.88 97 GLU A O 1
ATOM 750 N N . ILE A 1 98 ? -0.813 -21.976 19.079 1.00 94.25 98 ILE A N 1
ATOM 751 C CA . ILE A 1 98 ? -0.207 -21.181 18.008 1.00 94.25 98 ILE A CA 1
ATOM 752 C C . ILE A 1 98 ? -0.151 -19.701 18.388 1.00 94.25 98 ILE A C 1
ATOM 754 O O . ILE A 1 98 ? 0.865 -19.058 18.136 1.00 94.25 98 ILE A O 1
ATOM 758 N N . ALA A 1 99 ? -1.196 -19.148 19.009 1.00 93.44 99 ALA A N 1
ATOM 759 C CA . ALA A 1 99 ? -1.198 -17.752 19.438 1.00 93.44 99 ALA A CA 1
ATOM 760 C C . ALA A 1 99 ? -0.087 -17.453 20.444 1.00 93.44 99 ALA A C 1
ATOM 762 O O . ALA A 1 99 ? 0.618 -16.458 20.277 1.00 93.44 99 ALA A O 1
ATOM 763 N N . GLN A 1 100 ? 0.110 -18.332 21.428 1.00 93.44 100 GLN A N 1
ATOM 764 C CA . GLN A 1 100 ? 1.182 -18.181 22.405 1.00 93.44 100 GLN A CA 1
ATOM 765 C C . GLN A 1 100 ? 2.558 -18.260 21.733 1.00 93.44 100 GLN A C 1
ATOM 767 O O . GLN A 1 100 ? 3.393 -17.377 21.921 1.00 93.44 100 GLN A O 1
ATOM 772 N N . LYS A 1 101 ? 2.767 -19.261 20.867 1.00 94.81 101 LYS A N 1
ATOM 773 C CA . LYS A 1 101 ? 4.022 -19.419 20.122 1.00 94.81 101 LYS A CA 1
ATOM 774 C C . LYS A 1 101 ? 4.349 -18.192 19.266 1.00 94.81 101 LYS A C 1
ATOM 776 O O . LYS A 1 101 ? 5.485 -17.722 19.266 1.00 94.81 101 LYS A O 1
ATOM 781 N N . LEU A 1 102 ? 3.367 -17.669 18.531 1.00 94.12 102 LEU A N 1
ATOM 782 C CA . LEU A 1 102 ? 3.558 -16.506 17.663 1.00 94.12 102 LEU A CA 1
ATOM 783 C C . LEU A 1 102 ? 3.856 -15.227 18.449 1.00 94.12 102 LEU A C 1
ATOM 785 O O . LEU A 1 102 ? 4.658 -14.407 17.993 1.00 94.12 102 LEU A O 1
ATOM 789 N N . LEU A 1 103 ? 3.263 -15.067 19.631 1.00 90.06 103 LEU A N 1
ATOM 790 C CA . LEU A 1 103 ? 3.547 -13.933 20.500 1.00 90.06 103 LEU A CA 1
ATOM 791 C C . LEU A 1 103 ? 4.978 -13.997 21.047 1.00 90.06 103 LEU A C 1
ATOM 793 O O . LEU A 1 103 ? 5.704 -13.003 20.973 1.00 90.06 103 LEU A O 1
ATOM 797 N N . ASP A 1 104 ? 5.393 -15.161 21.545 1.00 92.25 104 ASP A N 1
ATOM 798 C CA . ASP A 1 104 ? 6.689 -15.335 22.205 1.00 92.25 104 ASP A CA 1
ATOM 799 C C . ASP A 1 104 ? 7.860 -15.294 21.217 1.00 92.25 104 ASP A C 1
ATOM 801 O O . ASP A 1 104 ? 8.854 -14.605 21.458 1.00 92.25 104 ASP A O 1
ATOM 805 N N . GLU A 1 105 ? 7.742 -16.002 20.089 1.00 94.38 105 GLU A N 1
ATOM 806 C CA . GLU A 1 105 ? 8.834 -16.155 19.119 1.00 94.38 105 GLU A CA 1
ATOM 807 C C . GLU A 1 105 ? 8.867 -15.033 18.070 1.00 94.38 105 GLU A C 1
ATOM 809 O O . GLU A 1 105 ? 9.944 -14.665 17.599 1.00 94.38 105 GLU A O 1
ATOM 814 N N . PHE A 1 106 ? 7.707 -14.479 17.696 1.00 91.44 106 PHE A N 1
ATOM 815 C CA . PHE A 1 106 ? 7.580 -13.580 16.540 1.00 91.44 106 PHE A CA 1
ATOM 816 C C . PHE A 1 106 ? 6.950 -12.223 16.859 1.00 91.44 106 PHE A C 1
ATOM 818 O O . PHE A 1 106 ? 6.795 -11.411 15.946 1.00 91.44 106 PHE A O 1
ATOM 825 N N . LYS A 1 107 ? 6.562 -11.961 18.118 1.00 89.31 107 LYS A N 1
ATOM 826 C CA . LYS A 1 107 ? 5.853 -10.727 18.516 1.00 89.31 107 LYS A CA 1
ATOM 827 C C . LYS A 1 107 ? 4.571 -10.495 17.711 1.00 89.31 107 LYS A C 1
ATOM 829 O O . LYS A 1 107 ? 4.148 -9.365 17.470 1.00 89.31 107 LYS A O 1
ATOM 834 N N . CYS A 1 108 ? 3.949 -11.592 17.287 1.00 90.31 108 CYS A N 1
ATOM 835 C CA . CYS A 1 108 ? 2.767 -11.600 16.445 1.00 90.31 108 CYS A CA 1
ATOM 836 C C . CYS A 1 108 ? 1.555 -12.097 17.235 1.00 90.31 108 CYS A C 1
ATOM 838 O O . CYS A 1 108 ? 1.581 -13.163 17.838 1.00 90.31 108 CYS A O 1
ATOM 840 N N . VAL A 1 109 ? 0.464 -11.344 17.183 1.00 86.75 109 VAL A N 1
ATOM 841 C CA . VAL A 1 109 ? -0.809 -11.654 17.830 1.00 86.75 109 VAL A CA 1
ATOM 842 C C . VAL A 1 109 ? -1.802 -12.071 16.742 1.00 86.75 109 VAL A C 1
ATOM 844 O O . VAL A 1 109 ? -2.35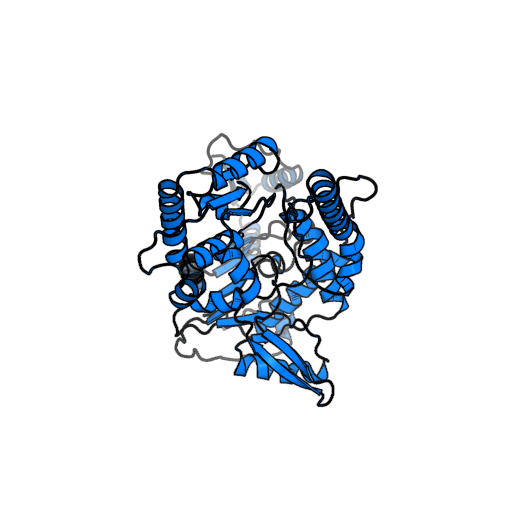3 -11.209 16.044 1.00 86.75 109 VAL A O 1
ATOM 847 N N . PRO A 1 110 ? -2.036 -13.381 16.538 1.00 91.81 110 PRO A N 1
ATOM 848 C CA . PRO A 1 110 ? -2.949 -13.831 15.504 1.00 91.81 110 PRO A CA 1
ATOM 849 C C . PRO A 1 110 ? -4.403 -13.519 15.861 1.00 91.81 110 PRO A C 1
ATOM 851 O O . PRO A 1 110 ? -4.867 -13.736 16.980 1.00 91.81 110 PRO A O 1
ATOM 854 N N . THR A 1 111 ? -5.133 -13.033 14.866 1.00 87.56 111 THR A N 1
ATOM 855 C CA . THR A 1 111 ? -6.571 -12.786 14.894 1.00 87.56 111 THR A CA 1
ATOM 856 C C . THR A 1 111 ? -7.244 -13.819 14.001 1.00 87.56 111 THR A C 1
ATOM 858 O O . THR A 1 111 ? -7.184 -13.735 12.772 1.00 87.56 111 THR A O 1
ATOM 861 N N . PHE A 1 112 ? -7.877 -14.817 14.612 1.00 91.62 112 PHE A N 1
ATOM 862 C CA . PHE A 1 112 ? -8.571 -15.872 13.881 1.00 91.62 112 PHE A CA 1
ATOM 863 C C . PHE A 1 112 ? -9.986 -15.415 13.518 1.00 91.62 112 PHE A C 1
ATOM 865 O O . PHE A 1 112 ? -10.840 -15.217 14.381 1.00 91.62 112 PHE A O 1
ATOM 872 N N . LEU A 1 113 ? -10.238 -15.227 12.222 1.00 86.44 113 LEU A N 1
ATOM 873 C CA . LEU A 1 113 ? -11.567 -14.906 11.708 1.00 86.44 113 LEU A CA 1
ATOM 874 C C . LEU A 1 113 ? -12.264 -16.187 11.229 1.00 86.44 113 LEU A C 1
ATOM 876 O O . LEU A 1 113 ? -11.652 -16.956 10.488 1.00 86.44 113 LEU A O 1
ATOM 880 N N . PRO A 1 114 ? -13.552 -16.405 11.554 1.00 89.88 114 PRO A N 1
ATOM 881 C CA . PRO A 1 114 ? -14.327 -17.484 10.946 1.00 89.88 114 PRO A CA 1
ATOM 882 C C . PRO A 1 114 ? -14.325 -17.375 9.413 1.00 89.88 114 PRO A C 1
ATOM 884 O O . PRO A 1 114 ? -14.504 -16.271 8.893 1.00 89.88 114 PRO A O 1
ATOM 887 N N . ARG A 1 115 ? -14.200 -18.500 8.686 1.00 85.00 115 ARG A N 1
ATOM 888 C CA . ARG A 1 115 ? -14.099 -18.528 7.205 1.00 85.00 115 ARG A CA 1
ATOM 889 C C . ARG A 1 115 ? -15.130 -17.647 6.497 1.00 85.00 115 ARG A C 1
ATOM 891 O O . ARG A 1 115 ? -14.786 -16.884 5.595 1.00 85.00 115 ARG A O 1
ATOM 898 N N . ASP A 1 116 ? -16.398 -17.757 6.898 1.00 86.06 116 ASP A N 1
ATOM 899 C CA . ASP A 1 116 ? -17.494 -17.000 6.280 1.00 86.06 116 ASP A CA 1
ATOM 900 C C . ASP A 1 116 ? -17.321 -15.487 6.486 1.00 86.06 116 ASP A C 1
ATOM 902 O O . ASP A 1 116 ? -17.468 -14.705 5.545 1.00 86.06 116 ASP A O 1
ATOM 906 N N . ILE A 1 117 ? -16.912 -15.077 7.694 1.00 85.56 117 ILE A N 1
ATOM 907 C CA . ILE A 1 117 ? -16.604 -13.678 7.999 1.00 85.56 117 ILE A CA 1
ATOM 908 C C . ILE A 1 117 ? -15.388 -13.236 7.197 1.00 85.56 117 ILE A C 1
ATOM 910 O O . ILE A 1 117 ? -15.486 -12.221 6.525 1.00 85.56 117 ILE A O 1
ATOM 914 N N . GLN A 1 118 ? -14.280 -13.982 7.206 1.00 83.81 118 GLN A N 1
ATOM 915 C CA . GLN A 1 118 ? -13.049 -13.616 6.497 1.00 83.81 118 GLN A CA 1
ATOM 916 C C . GLN A 1 118 ? -13.299 -13.398 5.000 1.00 83.81 118 GLN A C 1
ATOM 918 O O . GLN A 1 118 ? -12.893 -12.375 4.446 1.00 83.81 118 GLN A O 1
ATOM 923 N N . LYS A 1 119 ? -14.029 -14.315 4.350 1.00 81.94 119 LYS A N 1
ATOM 924 C CA . LYS A 1 119 ? -14.367 -14.219 2.924 1.00 81.94 119 LYS A CA 1
ATOM 925 C C . LYS A 1 119 ? -15.239 -12.996 2.633 1.00 81.94 119 LYS A C 1
ATOM 927 O O . LYS A 1 119 ? -14.914 -12.218 1.735 1.00 81.94 119 LYS A O 1
ATOM 932 N N . LYS A 1 120 ? -16.316 -12.789 3.399 1.00 81.88 120 LYS A N 1
ATOM 933 C CA . LYS A 1 120 ? -17.234 -11.649 3.219 1.00 81.88 120 LYS A CA 1
ATOM 934 C C . LYS A 1 120 ? -16.592 -10.311 3.581 1.00 81.88 120 LYS A C 1
ATOM 936 O O . LYS A 1 120 ? -16.822 -9.327 2.892 1.00 81.88 120 LYS A O 1
ATOM 941 N N . PHE A 1 121 ? -15.771 -10.274 4.623 1.00 78.88 121 PHE A N 1
ATOM 942 C CA . PHE A 1 121 ? -15.014 -9.107 5.065 1.00 78.88 121 PHE A CA 1
ATOM 943 C C . PHE A 1 121 ? -13.973 -8.701 4.026 1.00 78.88 121 PHE A C 1
ATOM 945 O O . PHE A 1 121 ? -14.043 -7.602 3.484 1.00 78.88 121 PHE A O 1
ATOM 952 N N . TYR A 1 122 ? -13.011 -9.584 3.749 1.00 75.62 122 TYR A N 1
ATOM 953 C CA . TYR A 1 122 ? -11.831 -9.232 2.973 1.00 75.62 122 TYR A CA 1
ATOM 954 C C . TYR A 1 122 ? -12.136 -9.220 1.472 1.00 75.62 122 TYR A C 1
ATOM 956 O O . TYR A 1 122 ? -11.901 -8.221 0.792 1.00 75.62 122 TYR A O 1
ATOM 964 N N . HIS A 1 123 ? -12.705 -10.300 0.930 1.00 70.38 123 HIS A N 1
ATOM 965 C CA . HIS A 1 123 ? -13.001 -10.354 -0.503 1.00 70.38 123 HIS A CA 1
ATOM 966 C C . HIS A 1 123 ? -14.276 -9.599 -0.852 1.00 70.38 123 HIS A C 1
ATOM 968 O O . HIS A 1 123 ? -14.263 -8.835 -1.810 1.00 70.38 123 HIS A O 1
ATOM 974 N N . GLY A 1 124 ? -15.342 -9.783 -0.073 1.00 71.31 124 GLY A N 1
ATOM 975 C CA . GLY A 1 124 ? -16.609 -9.098 -0.305 1.00 71.31 124 GLY A CA 1
ATOM 976 C C . GLY A 1 124 ? -16.500 -7.593 -0.068 1.00 71.31 124 GLY A C 1
ATOM 977 O O . GLY A 1 124 ? -16.389 -6.803 -0.997 1.00 71.31 124 GLY A O 1
ATOM 978 N N . PHE A 1 125 ? -16.505 -7.157 1.186 1.00 73.12 125 PHE A N 1
ATOM 979 C CA . PHE A 1 125 ? -16.601 -5.735 1.494 1.00 73.12 125 PHE A CA 1
ATOM 980 C C . PHE A 1 125 ? -15.317 -4.964 1.163 1.00 73.12 125 PHE A C 1
ATOM 982 O O . PHE A 1 125 ? -15.366 -3.966 0.449 1.00 73.12 125 PHE A O 1
ATOM 989 N N . CYS A 1 126 ? -14.155 -5.428 1.626 1.00 71.69 126 CYS A N 1
ATOM 990 C CA . CYS A 1 126 ? -12.891 -4.720 1.439 1.00 71.69 126 CYS A CA 1
ATOM 991 C C . CYS A 1 126 ? -12.469 -4.666 -0.035 1.00 71.69 126 CYS A C 1
ATOM 993 O O . CYS A 1 126 ? -12.225 -3.577 -0.539 1.00 71.69 126 CYS A O 1
ATOM 995 N N . LYS A 1 127 ? -12.396 -5.796 -0.750 1.00 68.50 127 LYS A N 1
ATOM 996 C CA . LYS A 1 127 ? -11.908 -5.820 -2.143 1.00 68.50 127 LYS A CA 1
ATOM 997 C C . LYS A 1 127 ? -12.981 -5.515 -3.197 1.00 68.50 127 LYS A C 1
ATOM 999 O O . LYS A 1 127 ? -12.642 -4.874 -4.184 1.00 68.50 127 LYS A O 1
ATOM 1004 N N . GLN A 1 128 ? -14.246 -5.923 -3.034 1.00 68.44 128 GLN A N 1
ATOM 1005 C CA . GLN A 1 128 ? -15.272 -5.583 -4.039 1.00 68.44 128 GLN A CA 1
ATOM 1006 C C . GLN A 1 128 ? -15.881 -4.199 -3.813 1.00 68.44 128 GLN A C 1
ATOM 1008 O O . GLN A 1 128 ? -16.153 -3.514 -4.797 1.00 68.44 128 GLN A O 1
ATOM 1013 N N . LYS A 1 129 ? -16.091 -3.768 -2.557 1.00 67.44 129 LYS A N 1
ATOM 1014 C CA . LYS A 1 129 ? -16.745 -2.481 -2.257 1.00 67.44 129 LYS A CA 1
ATOM 1015 C C . LYS A 1 129 ? -15.743 -1.370 -1.933 1.00 67.44 129 LYS A C 1
ATOM 1017 O O . LYS A 1 129 ? -15.622 -0.447 -2.728 1.00 67.44 129 LYS A O 1
ATOM 1022 N N . LEU A 1 130 ? -15.010 -1.443 -0.817 1.00 67.69 130 LEU A N 1
ATOM 1023 C CA . LEU A 1 130 ? -14.130 -0.351 -0.358 1.00 67.69 130 LEU A CA 1
ATOM 1024 C C . LEU A 1 130 ? -12.985 -0.075 -1.318 1.00 67.69 130 LEU A C 1
ATOM 1026 O O . LEU A 1 130 ? -12.704 1.073 -1.626 1.00 67.69 130 LEU A O 1
ATOM 1030 N N . TRP A 1 131 ? -12.338 -1.117 -1.817 1.00 69.12 131 TRP A N 1
ATOM 1031 C CA . TRP A 1 131 ? -11.253 -0.982 -2.765 1.00 69.12 131 TRP A CA 1
ATOM 1032 C C . TRP A 1 131 ? -11.762 -0.364 -4.062 1.00 69.12 131 TRP A C 1
ATOM 1034 O O . TRP A 1 131 ? -11.257 0.681 -4.449 1.00 69.12 131 TRP A O 1
ATOM 1044 N N . SER A 1 132 ? -12.818 -0.912 -4.670 1.00 63.72 132 SER A N 1
ATOM 1045 C CA . SER A 1 132 ? -13.415 -0.331 -5.878 1.00 63.72 132 SER A CA 1
ATOM 1046 C C . SER A 1 132 ? -13.880 1.100 -5.637 1.00 63.72 132 SER A C 1
ATOM 1048 O O . SER A 1 132 ? -13.753 1.917 -6.531 1.00 63.72 132 SER A O 1
ATOM 1050 N N . LEU A 1 133 ? -14.356 1.429 -4.433 1.00 63.75 133 LEU A N 1
ATOM 1051 C CA . LEU A 1 133 ? -14.755 2.779 -4.040 1.00 63.75 133 LEU A CA 1
ATOM 1052 C C . LEU A 1 133 ? -13.557 3.727 -3.895 1.00 63.75 133 LEU A C 1
ATOM 1054 O O . LEU A 1 133 ? -13.570 4.805 -4.467 1.00 63.75 133 LEU A O 1
ATOM 1058 N N . PHE A 1 134 ? -12.507 3.341 -3.171 1.00 62.97 134 PHE A N 1
ATOM 1059 C CA . PHE A 1 134 ? -11.308 4.163 -2.908 1.00 62.97 134 PHE A CA 1
ATOM 1060 C C . PHE A 1 134 ? -10.403 4.294 -4.120 1.00 62.97 134 PHE A C 1
ATOM 1062 O O . PHE A 1 134 ? -9.571 5.191 -4.215 1.00 62.97 134 PHE A O 1
ATOM 1069 N N . HIS A 1 135 ? -10.611 3.389 -5.058 1.00 62.41 135 HIS A N 1
ATOM 1070 C CA . HIS A 1 135 ? -10.004 3.357 -6.357 1.00 62.41 135 HIS A CA 1
ATOM 1071 C C . HIS A 1 135 ? -11.077 3.609 -7.431 1.00 62.41 135 HIS A C 1
ATOM 1073 O O . HIS A 1 135 ? -10.848 3.353 -8.595 1.00 62.41 135 HIS A O 1
ATOM 1079 N N . TYR A 1 136 ? -12.224 4.144 -7.026 1.00 59.16 136 TYR A N 1
ATOM 1080 C CA . TYR A 1 136 ? -13.362 4.701 -7.751 1.00 59.16 136 TYR A CA 1
ATOM 1081 C C . TYR A 1 136 ? -13.810 4.051 -9.064 1.00 59.16 136 TYR A C 1
ATOM 1083 O O . TYR A 1 136 ? -14.373 4.689 -9.955 1.00 59.16 136 TYR A O 1
ATOM 1091 N N . MET A 1 137 ? -13.585 2.752 -9.175 1.00 60.03 137 MET A N 1
ATOM 1092 C CA . MET A 1 137 ? -14.169 1.905 -10.195 1.00 60.03 137 MET A CA 1
ATOM 1093 C C . MET A 1 137 ? -15.620 1.620 -9.807 1.00 60.03 137 MET A C 1
ATOM 1095 O O . MET A 1 137 ? -15.948 0.553 -9.291 1.00 60.03 137 MET A O 1
ATOM 1099 N N . LEU A 1 138 ? -16.485 2.618 -9.996 1.00 56.31 138 LEU A N 1
ATOM 1100 C CA . LEU A 1 138 ? -17.925 2.459 -9.816 1.00 56.31 138 LEU A CA 1
ATOM 1101 C C . LEU A 1 138 ? -18.499 1.669 -11.006 1.00 56.31 138 LEU A C 1
ATOM 1103 O O . LEU A 1 138 ? -18.086 1.909 -12.143 1.00 56.31 138 LEU A O 1
ATOM 1107 N N . PRO A 1 139 ? -19.439 0.733 -10.790 1.00 49.41 139 PRO A N 1
ATOM 1108 C CA . PRO A 1 139 ? -20.077 0.020 -11.890 1.00 49.41 139 PRO A CA 1
ATOM 1109 C C . PRO A 1 139 ? -20.814 1.012 -12.804 1.00 49.41 139 PRO A C 1
ATOM 1111 O O . PRO A 1 139 ? -21.709 1.728 -12.368 1.00 49.41 139 PRO A O 1
ATOM 1114 N N . ILE A 1 140 ? -20.426 1.051 -14.084 1.00 41.50 140 ILE A N 1
ATOM 1115 C CA . ILE A 1 140 ? -20.945 1.990 -15.101 1.00 41.50 140 ILE A CA 1
ATOM 1116 C C . ILE A 1 140 ? -22.332 1.549 -15.634 1.00 41.50 140 ILE A C 1
ATOM 1118 O O . ILE A 1 140 ? -22.968 2.270 -16.396 1.00 41.50 140 ILE A O 1
ATOM 1122 N N . C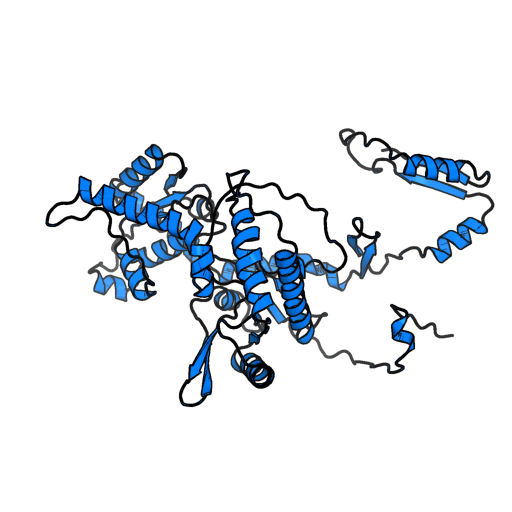YS A 1 141 ? -22.852 0.385 -15.222 1.00 37.81 141 CYS A N 1
ATOM 1123 C CA . CYS A 1 141 ? -24.142 -0.137 -15.688 1.00 37.81 141 CYS A CA 1
ATOM 1124 C C . CYS A 1 141 ? -25.263 0.002 -14.637 1.00 37.81 141 CYS A C 1
ATOM 1126 O O . CYS A 1 141 ? -25.120 -0.554 -13.545 1.00 37.81 141 CYS A O 1
ATOM 1128 N N . PRO A 1 142 ? -26.409 0.629 -14.976 1.00 40.16 142 PRO A N 1
ATOM 1129 C CA . PRO A 1 142 ? 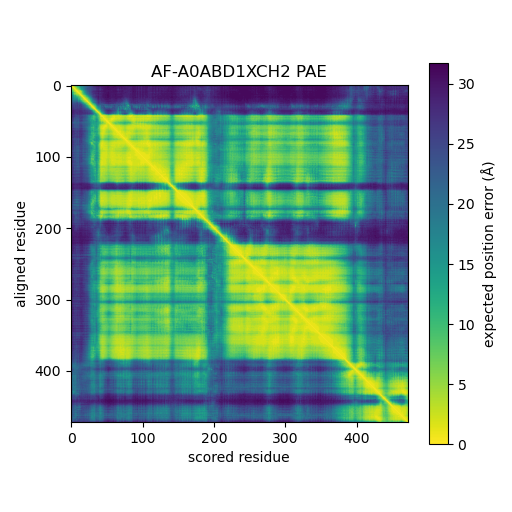-27.596 0.692 -14.114 1.00 40.16 142 PRO A CA 1
ATOM 1130 C C . PRO A 1 142 ? -28.172 -0.688 -13.755 1.00 40.16 142 PRO A C 1
ATOM 1132 O O . PRO A 1 142 ? -28.659 -0.870 -12.644 1.00 40.16 142 PRO A O 1
ATOM 1135 N N . ASP A 1 143 ? -28.049 -1.672 -14.653 1.00 42.94 143 ASP A N 1
ATOM 1136 C CA . ASP A 1 143 ? -28.637 -3.015 -14.487 1.00 42.94 143 ASP A CA 1
ATOM 1137 C C . ASP A 1 143 ? -27.718 -4.016 -13.751 1.00 42.94 143 ASP A C 1
ATOM 1139 O O . ASP A 1 143 ? -28.124 -5.133 -13.428 1.00 42.94 143 ASP A O 1
ATOM 1143 N N . HIS A 1 144 ? -26.474 -3.617 -13.456 1.00 43.59 144 HIS A N 1
ATOM 1144 C CA . HIS A 1 144 ? -25.450 -4.435 -12.782 1.00 43.59 144 HIS A CA 1
ATOM 1145 C C . HIS A 1 144 ? -24.751 -3.689 -11.636 1.00 43.59 144 HIS A C 1
ATOM 1147 O O . HIS A 1 144 ? -23.692 -4.107 -11.165 1.00 43.59 144 HIS A O 1
ATOM 1153 N N . GLY A 1 145 ? -25.317 -2.561 -11.195 1.00 48.38 145 GLY A N 1
ATOM 1154 C CA . GLY A 1 145 ? -24.816 -1.806 -10.057 1.00 48.38 145 GLY A CA 1
ATOM 1155 C C . GLY A 1 145 ? -24.990 -2.635 -8.797 1.00 48.38 145 GLY A C 1
ATOM 1156 O O . GLY A 1 145 ? -26.069 -2.659 -8.223 1.00 48.38 145 GLY A O 1
ATOM 1157 N N . ASP A 1 146 ? -23.951 -3.353 -8.398 1.00 54.25 146 ASP A N 1
ATOM 1158 C CA . ASP A 1 146 ? -23.971 -4.267 -7.267 1.00 54.25 146 ASP A CA 1
ATOM 1159 C C . ASP A 1 146 ? -24.339 -3.484 -5.989 1.00 54.25 146 ASP A C 1
ATOM 1161 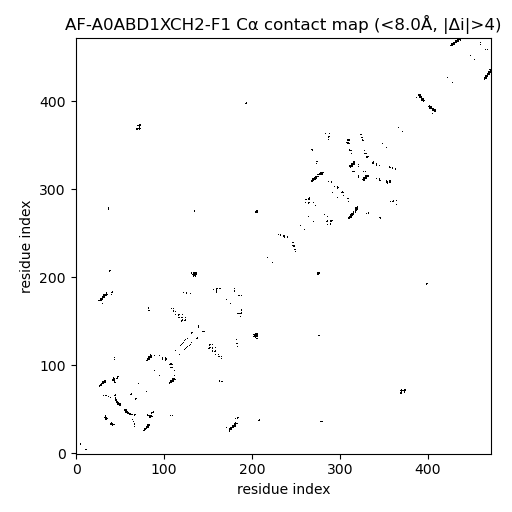O O . ASP A 1 146 ? -23.505 -2.764 -5.427 1.00 54.25 146 ASP A O 1
ATOM 1165 N N . HIS A 1 147 ? -25.616 -3.549 -5.586 1.00 61.66 147 HIS A N 1
ATOM 1166 C CA . HIS A 1 147 ? -26.205 -2.737 -4.516 1.00 61.66 147 HIS A CA 1
ATOM 1167 C C . HIS A 1 147 ? -25.407 -2.887 -3.208 1.00 61.66 147 HIS A C 1
ATOM 1169 O O . HIS A 1 147 ? -24.638 -3.838 -3.024 1.00 61.66 147 HIS A O 1
ATOM 1175 N N . PHE A 1 148 ? -25.568 -1.938 -2.278 1.00 67.19 148 PHE A N 1
ATOM 1176 C CA . PHE A 1 148 ? -24.976 -2.066 -0.946 1.00 67.19 148 PHE A CA 1
ATOM 1177 C C . PHE A 1 148 ? -25.441 -3.373 -0.295 1.00 67.19 148 PHE A C 1
ATOM 1179 O O . PHE A 1 148 ? -26.621 -3.544 0.014 1.00 67.19 148 PHE A O 1
ATOM 1186 N N . ASP A 1 149 ? -24.501 -4.289 -0.076 1.00 71.94 149 ASP A N 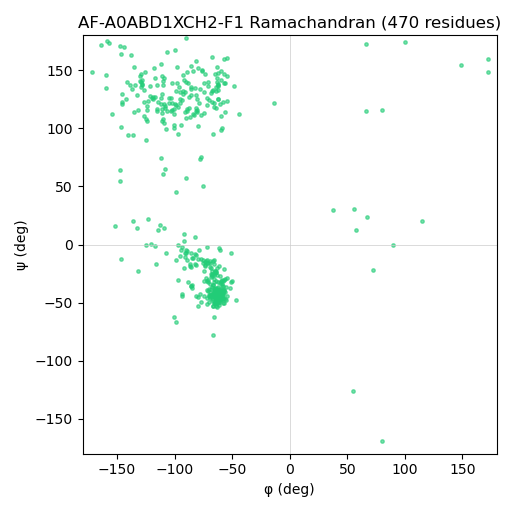1
ATOM 1187 C CA . ASP A 1 149 ? -24.787 -5.565 0.560 1.00 71.94 149 ASP A CA 1
ATOM 1188 C C . ASP A 1 149 ? -24.610 -5.429 2.076 1.00 71.94 149 ASP A C 1
ATOM 1190 O O . ASP A 1 149 ? -23.500 -5.322 2.613 1.00 71.94 149 ASP A O 1
ATOM 1194 N N . ARG A 1 150 ? -25.746 -5.454 2.777 1.00 74.06 150 ARG A N 1
ATOM 1195 C CA . ARG A 1 150 ? -25.803 -5.366 4.236 1.00 74.06 150 ARG A CA 1
ATOM 1196 C C . ARG A 1 150 ? -25.059 -6.516 4.918 1.00 74.06 150 ARG A C 1
ATOM 1198 O O . ARG A 1 150 ? -24.504 -6.294 5.992 1.00 74.06 150 ARG A O 1
ATOM 1205 N N . GLN A 1 151 ? -25.034 -7.713 4.333 1.00 80.19 151 GLN A N 1
ATOM 1206 C CA . GLN A 1 151 ? -24.333 -8.867 4.900 1.00 80.19 151 GLN A CA 1
ATOM 1207 C C . GLN A 1 151 ? -22.815 -8.686 4.810 1.00 80.19 151 GLN A C 1
ATOM 1209 O O . GLN A 1 151 ? -22.107 -8.979 5.774 1.00 80.19 151 GLN A O 1
ATOM 1214 N N . LEU A 1 152 ? -22.313 -8.142 3.695 1.00 75.88 152 LEU A N 1
ATOM 1215 C CA . LEU A 1 152 ? -20.891 -7.806 3.552 1.00 75.88 152 LEU A CA 1
ATOM 1216 C C . LEU A 1 152 ? -20.473 -6.716 4.548 1.00 75.88 152 LEU A C 1
ATOM 1218 O O . LEU A 1 152 ? -19.446 -6.847 5.213 1.00 75.88 152 LEU A O 1
ATOM 1222 N N . TRP A 1 153 ? -21.301 -5.683 4.724 1.00 75.38 153 TRP A N 1
ATOM 1223 C CA . TRP A 1 153 ? -21.069 -4.656 5.745 1.00 75.38 153 TRP A CA 1
ATOM 1224 C C . TRP A 1 153 ? -21.058 -5.228 7.166 1.00 75.38 153 TRP A C 1
ATOM 1226 O O . TRP A 1 153 ? -20.172 -4.915 7.958 1.00 75.38 153 TRP A O 1
ATOM 1236 N N . GLN A 1 154 ? -22.013 -6.099 7.498 1.00 75.62 154 GLN A N 1
ATOM 1237 C CA . GLN A 1 154 ? -22.048 -6.767 8.799 1.00 75.62 154 GLN A CA 1
ATOM 1238 C C . GLN A 1 154 ? -20.793 -7.614 9.033 1.00 75.62 154 GLN A C 1
ATOM 1240 O O . GLN A 1 154 ? -20.238 -7.568 10.129 1.00 75.62 154 GLN A O 1
ATOM 1245 N N . ALA A 1 155 ? -20.304 -8.335 8.020 1.00 76.69 155 ALA A N 1
ATOM 1246 C CA . ALA A 1 155 ? -19.045 -9.070 8.116 1.00 76.69 155 ALA A CA 1
ATOM 1247 C C . ALA A 1 155 ? -17.849 -8.133 8.353 1.00 76.69 155 ALA A C 1
ATOM 1249 O O . ALA A 1 155 ? -16.987 -8.448 9.170 1.00 76.69 155 ALA A O 1
ATOM 1250 N N . TYR A 1 156 ? -17.827 -6.959 7.716 1.00 74.44 156 TYR A N 1
ATOM 1251 C CA . TYR A 1 156 ? -16.794 -5.945 7.928 1.00 74.44 156 TYR A CA 1
ATOM 1252 C C . TYR A 1 156 ? -16.794 -5.366 9.347 1.00 74.44 156 TYR A C 1
ATOM 1254 O O . TYR A 1 156 ? -15.745 -5.314 9.995 1.00 74.44 156 TYR A O 1
ATOM 1262 N N . VAL A 1 157 ? -17.972 -5.025 9.877 1.00 70.19 157 VAL A N 1
ATOM 1263 C CA . VAL A 1 157 ? -18.142 -4.584 11.271 1.00 70.19 157 VAL A CA 1
ATOM 1264 C C . VAL A 1 157 ? -17.721 -5.685 12.252 1.00 70.19 157 VAL A C 1
ATOM 1266 O O . VAL A 1 157 ? -17.033 -5.402 13.236 1.00 70.19 157 VAL A O 1
ATOM 1269 N N . SER A 1 158 ? -18.106 -6.938 11.993 1.00 75.00 158 SER A N 1
ATOM 1270 C CA . SER A 1 158 ? -17.750 -8.091 12.828 1.00 75.00 158 SER A CA 1
ATOM 1271 C C . SER A 1 158 ? -16.252 -8.386 12.805 1.00 75.00 158 SER A C 1
ATOM 1273 O O . SER A 1 158 ? -15.669 -8.593 13.861 1.00 75.00 158 SER A O 1
ATOM 1275 N N . ALA A 1 159 ? -15.592 -8.334 11.647 1.00 76.00 159 ALA A N 1
ATOM 1276 C CA . ALA A 1 159 ? -1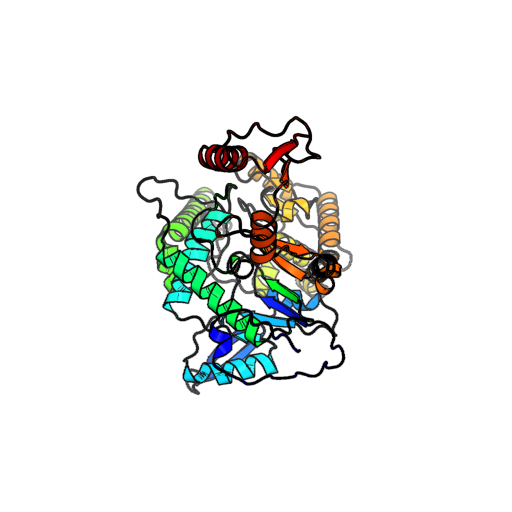4.142 -8.499 11.571 1.00 76.00 159 ALA A CA 1
ATOM 1277 C C . ALA A 1 159 ? -13.417 -7.395 12.358 1.00 76.00 159 ALA A C 1
ATOM 1279 O O . ALA A 1 159 ? -12.604 -7.698 13.225 1.00 76.00 159 ALA A O 1
ATOM 1280 N N . ASN A 1 160 ? -13.794 -6.126 12.155 1.00 72.44 160 ASN A N 1
ATOM 1281 C CA . ASN A 1 160 ? -13.259 -4.998 12.929 1.00 72.44 160 ASN A CA 1
ATOM 1282 C C . ASN A 1 160 ? -13.524 -5.154 14.438 1.00 72.44 160 ASN A C 1
ATOM 1284 O O . ASN A 1 160 ? -12.724 -4.697 15.246 1.00 72.44 160 ASN A O 1
ATOM 1288 N N . LYS A 1 161 ? -14.625 -5.820 14.833 1.00 68.56 161 LYS A N 1
ATOM 1289 C CA . LYS A 1 161 ? -14.874 -6.173 16.238 1.00 68.56 161 LYS A CA 1
ATOM 1290 C C . LYS A 1 161 ? -13.833 -7.127 16.777 1.00 68.56 161 LYS A C 1
ATOM 1292 O O . LYS A 1 161 ? -13.243 -6.828 17.799 1.00 68.56 161 LYS A O 1
ATOM 1297 N N . ILE A 1 162 ? -13.642 -8.238 16.084 1.00 74.94 162 ILE A N 1
ATOM 1298 C CA . ILE A 1 162 ? -12.744 -9.299 16.523 1.00 74.94 162 ILE A CA 1
ATOM 1299 C C . ILE A 1 162 ? -11.312 -8.756 16.618 1.00 74.94 162 ILE A C 1
ATOM 1301 O O . ILE A 1 162 ? -10.633 -9.008 17.604 1.00 74.94 162 ILE A O 1
ATOM 1305 N N . PHE A 1 163 ? -10.887 -7.934 15.653 1.00 73.88 163 PHE A N 1
ATOM 1306 C CA . PHE A 1 163 ? -9.607 -7.227 15.730 1.00 73.88 163 PHE A CA 1
ATOM 1307 C C . PHE A 1 163 ? -9.524 -6.279 16.932 1.00 73.88 163 PHE A C 1
ATOM 1309 O O . PHE A 1 163 ? -8.505 -6.268 17.611 1.00 73.88 163 PHE A O 1
ATOM 1316 N N . ALA A 1 164 ? -10.573 -5.498 17.213 1.00 65.19 164 ALA A N 1
ATOM 1317 C CA . ALA A 1 164 ? -10.569 -4.573 18.347 1.00 65.19 164 ALA A CA 1
ATOM 1318 C C . ALA A 1 164 ? -10.471 -5.325 19.673 1.00 65.19 164 ALA A C 1
ATOM 1320 O O . ALA A 1 164 ? -9.621 -4.999 20.494 1.00 65.19 164 ALA A O 1
ATOM 1321 N N . ASP A 1 165 ? -11.286 -6.366 19.838 1.00 67.56 165 ASP A N 1
ATOM 1322 C CA . ASP A 1 165 ? -11.268 -7.226 21.017 1.00 67.56 165 ASP A CA 1
ATOM 1323 C C . ASP A 1 165 ? -9.861 -7.843 21.189 1.00 67.56 165 ASP A C 1
ATOM 1325 O O . ASP A 1 165 ? -9.300 -7.792 22.280 1.00 67.56 165 ASP A O 1
ATOM 1329 N N . LYS A 1 166 ? -9.223 -8.290 20.093 1.00 74.25 166 LYS A N 1
ATOM 1330 C CA . LYS A 1 166 ? -7.873 -8.872 20.121 1.00 74.25 166 LYS A CA 1
ATOM 1331 C C . LYS A 1 166 ? -6.766 -7.878 20.481 1.00 74.25 166 LYS A C 1
ATOM 1333 O O . LYS A 1 166 ? -5.820 -8.244 21.170 1.00 74.25 166 LYS A O 1
ATOM 1338 N N . VAL A 1 167 ? -6.872 -6.626 20.042 1.00 66.31 167 VAL A N 1
ATOM 1339 C CA . VAL A 1 167 ? -5.943 -5.553 20.444 1.00 66.31 167 VAL A CA 1
ATOM 1340 C C . VAL A 1 167 ? -6.100 -5.247 21.932 1.00 66.31 167 VAL A C 1
ATOM 1342 O O . VAL A 1 167 ? -5.107 -5.121 22.643 1.00 66.31 167 VAL A O 1
ATOM 1345 N N . MET A 1 168 ? -7.343 -5.190 22.420 1.00 65.62 168 MET A N 1
ATOM 1346 C CA . MET A 1 168 ? -7.634 -4.915 23.828 1.00 65.62 168 MET A CA 1
ATOM 1347 C C . MET A 1 168 ? -7.110 -5.996 24.784 1.00 65.62 168 MET A C 1
ATOM 1349 O O . MET A 1 168 ? -6.864 -5.693 25.946 1.00 65.62 168 MET A O 1
ATOM 1353 N N . GLU A 1 169 ? -6.911 -7.233 24.318 1.00 71.25 169 GLU A N 1
ATOM 1354 C CA . GLU A 1 169 ? -6.306 -8.313 25.116 1.00 71.25 169 GLU A CA 1
ATOM 1355 C C . GLU A 1 169 ? -4.825 -8.075 25.446 1.00 71.25 169 GLU A C 1
ATOM 1357 O O . GLU A 1 169 ? -4.330 -8.613 26.434 1.00 71.25 169 GLU A O 1
ATOM 1362 N N . VAL A 1 170 ? -4.107 -7.308 24.619 1.00 68.44 170 VAL A N 1
ATOM 1363 C CA . VAL A 1 170 ? -2.644 -7.163 24.720 1.00 68.44 170 VAL A CA 1
ATOM 1364 C C . VAL A 1 170 ? -2.186 -5.744 25.043 1.00 68.44 170 VAL A C 1
ATOM 1366 O O . VAL A 1 170 ? -1.030 -5.567 25.432 1.00 68.44 170 VAL A O 1
ATOM 1369 N N . VAL A 1 171 ? -3.059 -4.747 24.868 1.00 63.78 171 VAL A N 1
ATOM 1370 C CA . VAL A 1 171 ? -2.725 -3.325 25.014 1.00 63.78 171 VAL A CA 1
ATOM 1371 C C . VAL A 1 171 ? -2.639 -2.880 26.466 1.00 63.78 171 VAL A C 1
ATOM 1373 O O . VAL A 1 171 ? -3.537 -3.137 27.267 1.00 63.78 171 VAL A O 1
ATOM 1376 N N . ASN A 1 172 ? -1.577 -2.146 26.790 1.00 62.69 172 ASN A N 1
ATOM 1377 C CA . ASN A 1 172 ? -1.537 -1.298 27.968 1.00 62.69 172 ASN A CA 1
ATOM 1378 C C . ASN A 1 172 ? -2.141 0.077 27.612 1.00 62.69 172 ASN A C 1
ATOM 1380 O O . ASN A 1 172 ? -1.520 0.839 26.868 1.00 62.69 172 ASN A O 1
ATOM 1384 N N . PRO A 1 173 ? -3.336 0.419 28.127 1.00 57.66 173 PRO A N 1
ATOM 1385 C CA . PRO A 1 173 ? -4.041 1.646 27.753 1.00 57.66 173 PRO A CA 1
ATOM 1386 C C . PRO A 1 173 ? -3.326 2.932 28.188 1.00 57.66 173 PRO A C 1
ATOM 1388 O O . PRO A 1 173 ? -3.668 4.000 27.681 1.00 57.66 173 PRO A O 1
ATOM 1391 N N . ASP A 1 174 ? -2.377 2.842 29.122 1.00 55.53 174 ASP A N 1
ATOM 1392 C CA . ASP A 1 174 ? -1.684 4.004 29.679 1.00 55.53 174 ASP A CA 1
ATOM 1393 C C . ASP A 1 174 ? -0.386 4.350 28.936 1.00 55.53 174 ASP A C 1
ATOM 1395 O O . ASP A 1 174 ? 0.073 5.483 29.045 1.00 55.53 174 ASP A O 1
ATOM 1399 N N . ASP A 1 175 ? 0.199 3.411 28.186 1.00 62.25 175 ASP A N 1
ATOM 1400 C CA . ASP A 1 175 ? 1.538 3.587 27.607 1.00 62.25 175 ASP A CA 1
ATOM 1401 C C . ASP A 1 175 ? 1.624 3.224 26.115 1.00 62.25 175 ASP A C 1
ATOM 1403 O O . ASP A 1 175 ? 2.515 3.715 25.423 1.00 62.25 175 ASP A O 1
ATOM 1407 N N . ASP A 1 176 ? 0.725 2.390 25.585 1.00 63.78 176 ASP A N 1
ATOM 1408 C CA . ASP A 1 176 ? 0.897 1.844 24.237 1.00 63.78 176 ASP A CA 1
ATOM 1409 C C . ASP A 1 176 ? 0.298 2.743 23.143 1.00 63.78 176 ASP A C 1
ATOM 1411 O O . ASP A 1 176 ? -0.819 3.258 23.243 1.00 63.78 176 ASP A O 1
ATOM 1415 N N . PHE A 1 177 ? 1.020 2.867 22.028 1.00 66.12 177 PHE A N 1
ATOM 1416 C CA . PHE A 1 177 ? 0.515 3.490 20.808 1.00 66.12 177 PHE A CA 1
ATOM 1417 C C . PHE A 1 177 ? -0.088 2.436 19.885 1.00 66.12 177 PHE A C 1
ATOM 1419 O O . PHE A 1 177 ? 0.561 1.447 19.547 1.00 66.12 177 PHE A O 1
ATOM 1426 N N . ILE A 1 178 ? -1.311 2.675 19.409 1.00 66.06 178 ILE A N 1
ATOM 1427 C CA . ILE A 1 178 ? -1.961 1.813 18.418 1.00 66.06 178 ILE A CA 1
ATOM 1428 C C . ILE A 1 178 ? -1.892 2.483 17.047 1.00 66.06 178 ILE A C 1
ATOM 1430 O O . ILE A 1 178 ? -2.533 3.506 16.798 1.00 66.06 178 ILE A O 1
ATOM 1434 N N . TRP A 1 179 ? -1.165 1.860 16.127 1.00 70.44 179 TRP A N 1
ATOM 1435 C CA . TRP A 1 179 ? -1.110 2.241 14.727 1.00 70.44 179 TRP A CA 1
ATOM 1436 C C . TRP A 1 179 ? -2.012 1.329 13.892 1.00 70.44 179 TRP A C 1
ATOM 1438 O O . TRP A 1 179 ? -1.643 0.212 13.537 1.00 70.44 179 TRP A O 1
ATOM 1448 N N . ILE A 1 180 ? -3.211 1.820 13.565 1.00 62.59 180 ILE A N 1
ATOM 1449 C CA . ILE A 1 180 ? -4.137 1.152 12.642 1.00 62.59 180 ILE A CA 1
ATOM 1450 C C . ILE A 1 180 ? -3.801 1.553 11.218 1.00 62.59 180 ILE A C 1
ATOM 1452 O O . ILE A 1 180 ? -3.738 2.743 10.903 1.00 62.59 180 ILE A O 1
ATOM 1456 N N . LEU A 1 181 ? -3.639 0.564 10.352 1.00 61.03 181 LEU A N 1
ATOM 1457 C CA . LEU A 1 181 ? -3.285 0.800 8.973 1.00 61.03 181 LEU A CA 1
ATOM 1458 C C . LEU A 1 181 ? -4.382 0.310 8.005 1.00 61.03 181 LEU A C 1
ATOM 1460 O O . LEU A 1 181 ? -4.969 -0.760 8.163 1.00 61.03 181 LEU A O 1
ATOM 1464 N N . ASP A 1 182 ? -4.568 1.081 6.932 1.00 65.38 182 ASP A N 1
ATOM 1465 C CA . ASP A 1 182 ? -5.382 0.762 5.750 1.00 65.38 182 ASP A CA 1
ATOM 1466 C C . ASP A 1 182 ? -6.902 0.638 5.946 1.00 65.38 182 ASP A C 1
ATOM 1468 O O . ASP A 1 182 ? -7.464 0.650 7.041 1.00 65.38 182 ASP A O 1
ATOM 1472 N N . TYR A 1 183 ? -7.594 0.508 4.816 1.00 59.97 183 TYR A N 1
ATOM 1473 C CA . TYR A 1 183 ? -9.049 0.538 4.737 1.00 59.97 183 TYR A CA 1
ATOM 1474 C C . TYR A 1 183 ? -9.752 -0.680 5.356 1.00 59.97 183 TYR A C 1
ATOM 1476 O O . TYR A 1 183 ? -10.958 -0.654 5.607 1.00 59.97 183 TYR A O 1
ATOM 1484 N N . HIS A 1 184 ? -9.014 -1.756 5.628 1.00 59.97 184 HIS A N 1
ATOM 1485 C CA . HIS A 1 184 ? -9.549 -2.992 6.201 1.00 59.97 184 HIS A CA 1
ATOM 1486 C C . HIS A 1 184 ? -10.038 -2.794 7.644 1.00 59.97 184 HIS A C 1
ATOM 1488 O O . HIS A 1 184 ? -10.966 -3.478 8.077 1.00 59.97 184 HIS A O 1
ATOM 1494 N N . LEU A 1 185 ? -9.459 -1.831 8.366 1.00 58.88 185 LEU A N 1
ATOM 1495 C CA . LEU A 1 185 ? -9.652 -1.646 9.803 1.00 58.88 185 LEU A CA 1
ATOM 1496 C C . LEU A 1 185 ? -10.177 -0.245 10.180 1.00 58.88 185 LEU A C 1
ATOM 1498 O O . LEU A 1 185 ? -10.052 0.188 11.323 1.00 58.88 185 LEU A O 1
ATOM 1502 N N . MET A 1 186 ? -10.806 0.478 9.245 1.00 64.12 186 MET A N 1
ATOM 1503 C CA . MET A 1 186 ? -11.259 1.861 9.482 1.00 64.12 186 MET A CA 1
ATOM 1504 C C . MET A 1 186 ? -12.324 1.999 10.579 1.00 64.12 186 MET A C 1
ATOM 1506 O O . MET A 1 186 ? -12.484 3.087 11.128 1.00 64.12 186 MET A O 1
ATOM 1510 N N . LEU A 1 187 ? -13.046 0.927 10.932 1.00 55.88 187 LEU A N 1
ATOM 1511 C CA . LEU A 1 187 ? -14.030 0.971 12.022 1.00 55.88 187 LEU A CA 1
ATOM 1512 C C . LEU A 1 187 ? -13.419 0.736 13.399 1.00 55.88 187 LEU A C 1
ATOM 1514 O O . LEU A 1 187 ? -14.094 0.994 14.391 1.00 55.88 187 LEU A O 1
ATOM 1518 N N . LEU A 1 188 ? -12.166 0.286 13.502 1.00 48.66 188 LEU A N 1
ATOM 1519 C CA . LEU A 1 188 ? -11.505 0.171 14.805 1.00 48.66 188 LEU A CA 1
ATOM 1520 C C . LEU A 1 188 ? -11.335 1.525 15.499 1.00 48.66 188 LEU A C 1
ATOM 1522 O O . LEU A 1 188 ? -11.351 1.581 16.722 1.00 48.66 188 LEU A O 1
ATOM 1526 N N . GLN A 1 189 ? -11.263 2.622 14.742 1.00 45.09 189 GLN A N 1
ATOM 1527 C CA . GLN A 1 189 ? -11.232 3.975 15.306 1.00 45.09 189 GLN A CA 1
ATOM 1528 C C . GLN A 1 189 ? -12.614 4.468 15.771 1.00 45.09 189 GLN A C 1
ATOM 1530 O O . GLN A 1 189 ? -12.709 5.487 16.452 1.00 45.09 189 GLN A O 1
ATOM 1535 N N . GLN A 1 190 ? -13.699 3.778 15.399 1.00 45.44 190 GLN A N 1
ATOM 1536 C CA . GLN A 1 190 ? -15.072 4.243 15.595 1.00 45.44 190 GLN A CA 1
ATOM 1537 C C . GLN A 1 190 ? -16.001 3.092 16.004 1.00 45.44 190 GLN A C 1
ATOM 1539 O O . GLN A 1 190 ? -16.595 2.413 15.165 1.00 45.44 190 GLN A O 1
ATOM 1544 N N . ARG A 1 191 ? -16.210 2.887 17.308 1.00 43.97 191 ARG A N 1
ATOM 1545 C CA . ARG A 1 191 ? -17.272 1.998 17.825 1.00 43.97 191 ARG A CA 1
ATOM 1546 C C . ARG A 1 191 ? -18.101 2.738 18.883 1.00 43.97 191 ARG A C 1
ATOM 1548 O O . ARG A 1 191 ? -17.530 3.488 19.659 1.00 43.97 191 ARG A O 1
ATOM 1555 N N . GLN A 1 192 ? -19.437 2.608 18.963 1.00 36.06 192 GLN A N 1
ATOM 1556 C CA . GLN A 1 192 ? -20.271 1.468 18.537 1.00 36.06 192 GLN A CA 1
ATOM 1557 C C . GLN A 1 192 ? -21.732 1.792 18.102 1.00 36.06 192 GLN A C 1
ATOM 1559 O O . GLN A 1 192 ? -22.522 0.860 17.993 1.00 36.06 192 GLN A O 1
ATOM 1564 N N . GLU A 1 193 ? -22.134 3.039 17.804 1.00 40.81 193 GLU A N 1
ATOM 1565 C CA . GLU A 1 193 ? -23.579 3.355 17.616 1.00 40.81 193 GLU A CA 1
ATOM 1566 C C . GLU A 1 193 ? -24.041 3.861 16.228 1.00 40.81 193 GLU A C 1
ATOM 1568 O O . GLU A 1 193 ? -25.238 4.057 16.029 1.00 40.81 193 GLU A O 1
ATOM 1573 N N . LEU A 1 194 ? -23.170 4.045 15.227 1.00 36.41 194 LEU A N 1
ATOM 1574 C CA . LEU A 1 194 ? -23.536 4.799 14.009 1.00 36.41 194 LEU A CA 1
ATOM 1575 C C . LEU A 1 194 ? -23.625 3.964 12.725 1.00 36.41 194 LEU A C 1
ATOM 1577 O O . LEU A 1 194 ? -22.803 4.075 11.819 1.00 36.41 194 LEU A O 1
ATOM 1581 N N . GLN A 1 195 ? -24.695 3.180 12.603 1.00 34.53 195 GLN A N 1
ATOM 1582 C CA . GLN A 1 195 ? -25.134 2.661 11.305 1.00 34.53 195 GLN A CA 1
ATOM 1583 C C . GLN A 1 195 ? -25.952 3.733 10.553 1.00 34.53 195 GLN A C 1
ATOM 1585 O O . GLN A 1 195 ? -27.029 4.111 11.007 1.00 34.53 195 GLN A O 1
ATOM 1590 N N . GLY A 1 196 ? -25.471 4.178 9.379 1.00 32.34 196 GLY A N 1
ATOM 1591 C CA . GLY A 1 196 ? -26.355 4.653 8.299 1.00 32.34 196 GLY A CA 1
ATOM 1592 C C . GLY A 1 196 ? -26.337 6.123 7.845 1.00 32.34 196 GLY A C 1
ATOM 1593 O O . GLY A 1 196 ? -27.329 6.512 7.238 1.00 32.34 196 GLY A O 1
ATOM 1594 N N . LYS A 1 197 ? -25.301 6.952 8.075 1.00 30.98 197 LYS A N 1
ATOM 1595 C CA . LYS A 1 197 ? -25.291 8.352 7.561 1.00 30.98 197 LYS A CA 1
ATOM 1596 C C . LYS A 1 197 ? -23.913 8.920 7.178 1.00 30.98 197 LYS A C 1
ATOM 1598 O O . LYS A 1 197 ? -23.466 9.889 7.785 1.00 30.98 197 LYS A O 1
ATOM 1603 N N . LEU A 1 198 ? -23.243 8.356 6.176 1.00 25.56 198 LEU A N 1
ATOM 1604 C CA . LEU A 1 198 ? -22.039 8.973 5.600 1.00 25.56 198 LEU A CA 1
ATOM 1605 C C . LEU A 1 198 ? -22.112 8.970 4.070 1.00 25.56 198 LEU A C 1
ATOM 1607 O O . LEU A 1 198 ? -22.342 7.921 3.471 1.00 25.56 198 LEU A O 1
ATOM 1611 N N . GLU A 1 199 ? -21.885 10.138 3.466 1.00 27.62 199 GLU A N 1
ATOM 1612 C CA . GLU A 1 199 ? -21.653 10.315 2.030 1.00 27.62 199 GLU A CA 1
ATOM 1613 C C . GLU A 1 199 ? -20.183 10.690 1.816 1.00 27.62 199 GLU A C 1
ATOM 1615 O O . GLU A 1 199 ? -19.691 11.676 2.364 1.00 27.62 199 GLU A O 1
ATOM 1620 N N . LEU A 1 200 ? -19.475 9.865 1.044 1.00 24.97 200 LEU A N 1
ATOM 1621 C CA . LEU A 1 200 ? -18.073 10.047 0.680 1.00 24.97 200 LEU A CA 1
ATOM 1622 C C . LEU A 1 200 ? -18.003 10.260 -0.833 1.00 24.97 200 LEU A C 1
ATOM 1624 O O . LEU A 1 200 ? -18.336 9.358 -1.599 1.00 24.97 200 LEU A O 1
ATOM 1628 N N . VAL A 1 201 ? -17.550 11.439 -1.254 1.00 24.27 201 VAL A N 1
ATOM 1629 C CA . VAL A 1 201 ? -17.317 11.778 -2.663 1.00 24.27 201 VAL A CA 1
ATOM 1630 C C . VAL A 1 201 ? -15.831 12.011 -2.864 1.00 24.27 201 VAL A C 1
ATOM 1632 O O . VAL A 1 201 ? -15.271 12.961 -2.325 1.00 24.27 201 VAL A O 1
ATOM 1635 N N . GLN A 1 202 ? -15.199 11.157 -3.664 1.00 23.58 202 GLN A N 1
ATOM 1636 C CA . GLN A 1 202 ? -13.876 11.384 -4.257 1.00 23.58 202 GLN A CA 1
ATOM 1637 C C . GLN A 1 202 ? -13.754 10.454 -5.504 1.00 23.58 202 GLN A C 1
ATOM 1639 O O . GLN A 1 202 ? -14.692 9.695 -5.737 1.00 23.58 202 GLN A O 1
ATOM 1644 N N . ILE A 1 203 ? -12.681 10.507 -6.328 1.00 29.66 203 ILE A N 1
ATOM 1645 C CA . ILE A 1 203 ? -12.573 9.954 -7.728 1.00 29.66 203 ILE A CA 1
ATOM 1646 C C . ILE A 1 203 ? -11.249 9.175 -8.055 1.00 29.66 203 ILE A C 1
ATOM 1648 O O . ILE A 1 203 ? -10.260 9.584 -7.491 1.00 29.66 203 ILE A O 1
ATOM 1652 N N . VAL A 1 204 ? -11.238 8.188 -9.010 1.00 31.72 204 VAL A N 1
ATOM 1653 C CA . VAL A 1 204 ? -10.615 6.806 -9.339 1.00 31.72 204 VAL A CA 1
ATOM 1654 C C . VAL A 1 204 ? -9.110 6.387 -9.254 1.00 31.72 204 VAL A C 1
ATOM 1656 O O . VAL A 1 204 ? -8.354 7.136 -9.842 1.00 31.72 204 VAL A O 1
ATOM 1659 N N . ASN A 1 205 ? -8.722 5.173 -8.704 1.00 33.81 205 ASN A N 1
ATOM 1660 C CA . ASN A 1 205 ? -7.969 3.961 -9.285 1.00 33.81 205 ASN A CA 1
ATOM 1661 C C . ASN A 1 205 ? -7.016 3.038 -8.404 1.00 33.81 205 ASN A C 1
ATOM 1663 O O . ASN A 1 205 ? -6.550 3.604 -7.423 1.00 33.81 205 ASN A O 1
ATOM 1667 N N . PRO A 1 206 ? -6.753 1.697 -8.736 1.00 38.50 206 PRO A N 1
ATOM 1668 C CA . PRO A 1 206 ? -6.919 0.361 -8.008 1.00 38.50 206 PRO A CA 1
ATOM 1669 C C . PRO A 1 206 ? -5.680 -0.560 -7.660 1.00 38.50 206 PRO A C 1
ATOM 1671 O O . PRO A 1 206 ? -4.727 -0.626 -8.422 1.00 38.50 206 PRO A O 1
ATOM 1674 N N . ALA A 1 207 ? -5.730 -1.380 -6.579 1.00 32.03 207 ALA A N 1
ATOM 1675 C CA . ALA A 1 207 ? -4.760 -2.430 -6.074 1.00 32.03 207 ALA A CA 1
ATOM 1676 C C . ALA A 1 207 ? -4.979 -3.978 -6.345 1.00 32.03 207 ALA A C 1
ATOM 1678 O O . ALA A 1 207 ? -6.031 -4.467 -6.742 1.00 32.03 207 ALA A O 1
ATOM 1679 N N . ARG A 1 208 ? -3.960 -4.818 -6.100 1.00 42.16 208 ARG A N 1
ATOM 1680 C CA . ARG A 1 208 ? -3.868 -6.245 -6.517 1.00 42.16 208 ARG A CA 1
ATOM 1681 C C . ARG A 1 208 ? -4.059 -7.207 -5.298 1.00 42.16 208 ARG A C 1
ATOM 1683 O O . ARG A 1 208 ? -4.218 -6.716 -4.182 1.00 42.16 208 ARG A O 1
ATOM 1690 N N . SER A 1 209 ? -4.296 -8.522 -5.509 1.00 37.94 209 SER A N 1
ATOM 1691 C CA . SER A 1 209 ? -3.973 -9.665 -4.585 1.00 37.94 209 SER A CA 1
ATOM 1692 C C . SER A 1 209 ? -4.550 -11.028 -5.053 1.00 37.94 209 SER A C 1
ATOM 1694 O O . SER A 1 209 ? -5.481 -11.075 -5.863 1.00 37.94 209 SER A O 1
ATOM 1696 N N . SER A 1 210 ? -4.014 -12.173 -4.577 1.00 45.84 210 SER A N 1
ATOM 1697 C CA . SER A 1 210 ? -4.187 -13.554 -5.105 1.00 45.84 210 SER A CA 1
ATOM 1698 C C . SER A 1 210 ? -4.728 -14.609 -4.101 1.00 45.84 210 SER A C 1
ATOM 1700 O O . SER A 1 210 ? -3.968 -15.115 -3.293 1.00 45.84 210 SER A O 1
ATOM 1702 N N . GLY A 1 211 ? -6.000 -15.041 -4.211 1.00 41.12 211 GLY A N 1
ATOM 1703 C CA . GLY A 1 211 ? -6.555 -16.241 -3.537 1.00 41.12 211 GLY A CA 1
ATOM 1704 C C . GLY A 1 211 ? -7.469 -17.090 -4.453 1.00 41.12 211 GLY A C 1
ATOM 1705 O O . GLY A 1 211 ? -7.893 -16.601 -5.505 1.00 41.12 211 GLY A O 1
ATOM 1706 N N . LYS A 1 212 ? -7.749 -18.356 -4.084 1.00 38.16 212 LYS A N 1
ATOM 1707 C CA . LYS A 1 212 ? -8.425 -19.381 -4.926 1.00 38.16 212 LYS A CA 1
ATOM 1708 C C . LYS A 1 212 ? -9.952 -19.231 -5.046 1.00 38.16 212 LYS A C 1
ATOM 1710 O O . LYS A 1 212 ? -10.448 -19.246 -6.163 1.00 38.16 212 LYS A O 1
ATOM 1715 N N . ASP A 1 213 ? -10.674 -18.940 -3.968 1.00 43.34 213 ASP A N 1
ATOM 1716 C CA . ASP A 1 213 ? -12.116 -18.596 -4.022 1.00 43.34 213 ASP A CA 1
ATOM 1717 C C . ASP A 1 213 ? -12.371 -17.187 -4.582 1.00 43.34 213 ASP A C 1
ATOM 1719 O O . ASP A 1 213 ? -13.467 -16.822 -4.999 1.00 43.34 213 ASP A O 1
ATOM 1723 N N . VAL A 1 214 ? -11.301 -16.399 -4.629 1.00 42.00 214 VAL A N 1
ATOM 1724 C CA . VAL A 1 214 ? -11.216 -15.086 -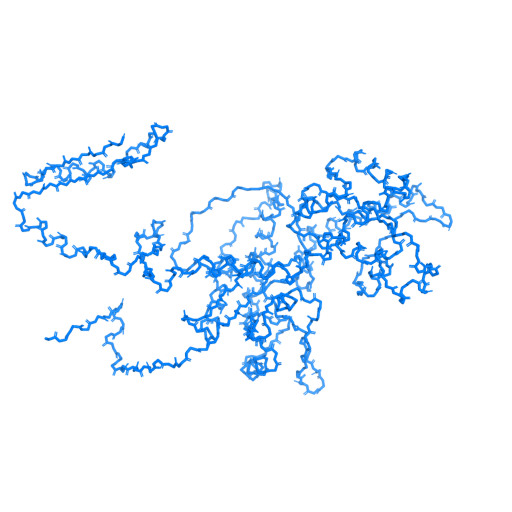5.264 1.00 42.00 214 VAL A CA 1
ATOM 1725 C C . VAL A 1 214 ? -11.150 -15.226 -6.777 1.00 42.00 214 VAL A C 1
ATOM 1727 O O . VAL A 1 214 ? -11.363 -14.238 -7.465 1.00 42.00 214 VAL A O 1
ATOM 1730 N N . GLN A 1 215 ? -10.854 -16.413 -7.324 1.00 39.34 215 GLN A N 1
ATOM 1731 C CA . GLN A 1 215 ? -10.814 -16.608 -8.772 1.00 39.34 215 GLN A CA 1
ATOM 1732 C C . GLN A 1 215 ? -12.178 -16.441 -9.429 1.00 39.34 215 GLN A C 1
ATOM 1734 O O . GLN A 1 215 ? -12.199 -16.071 -10.594 1.00 39.34 215 GLN A O 1
ATOM 1739 N N . GLU A 1 216 ? -13.279 -16.664 -8.708 1.00 38.38 216 GLU A N 1
ATOM 1740 C CA . GLU A 1 216 ? -14.637 -16.591 -9.252 1.00 38.38 216 GLU A CA 1
ATOM 1741 C C . GLU A 1 216 ? -15.143 -15.140 -9.329 1.00 38.38 216 GLU A C 1
ATOM 1743 O O . GLU A 1 216 ? -15.554 -14.696 -10.395 1.00 38.38 216 GLU A O 1
ATOM 1748 N N . ALA A 1 217 ? -14.936 -14.336 -8.278 1.00 38.62 217 ALA A N 1
ATOM 1749 C CA . ALA A 1 217 ? -15.184 -12.887 -8.315 1.00 38.62 217 ALA A CA 1
ATOM 1750 C C . ALA A 1 217 ? -14.136 -12.113 -9.148 1.00 38.62 217 ALA A C 1
ATOM 1752 O O . ALA A 1 217 ? -14.442 -11.099 -9.772 1.00 38.62 217 ALA A O 1
ATOM 1753 N N . LYS A 1 218 ? -12.893 -12.613 -9.239 1.00 42.69 218 LYS A N 1
ATOM 1754 C CA . LYS A 1 218 ? -11.914 -12.149 -10.243 1.00 42.69 218 LYS A CA 1
ATOM 1755 C C . LYS A 1 218 ? -12.309 -12.542 -11.661 1.00 42.69 218 LYS A C 1
ATOM 1757 O O . LYS A 1 218 ? -11.851 -11.899 -12.602 1.00 42.69 218 LYS A O 1
ATOM 1762 N N . LYS A 1 219 ? -13.099 -13.603 -11.846 1.00 43.06 219 LYS A N 1
ATOM 1763 C CA . LYS A 1 219 ? -13.358 -14.193 -13.163 1.00 43.06 219 LYS A CA 1
ATOM 1764 C C . LYS A 1 219 ? -14.193 -13.305 -14.066 1.00 43.06 219 LYS A C 1
ATOM 1766 O O . LYS A 1 219 ? -14.186 -13.550 -15.264 1.00 43.06 219 LYS A O 1
ATOM 1771 N N . GLU A 1 220 ? -14.874 -12.290 -13.555 1.00 43.75 220 GLU A N 1
ATOM 1772 C CA . GLU A 1 220 ? -15.622 -11.366 -14.411 1.00 43.75 220 GLU A CA 1
ATOM 1773 C C . GLU A 1 220 ? -14.852 -10.069 -14.647 1.00 43.75 220 GLU A C 1
ATOM 1775 O O . GLU A 1 220 ? -14.425 -9.829 -15.775 1.00 43.75 220 GLU A O 1
ATOM 1780 N N . MET A 1 221 ? -14.552 -9.277 -13.614 1.00 42.66 221 MET A N 1
ATOM 1781 C CA . MET A 1 221 ? -13.913 -7.965 -13.813 1.00 42.66 221 MET A CA 1
ATOM 1782 C C . MET A 1 221 ? -12.405 -8.062 -14.117 1.00 42.66 221 MET A C 1
ATOM 1784 O O . MET A 1 221 ? -11.931 -7.522 -15.118 1.00 42.66 221 MET A O 1
ATOM 1788 N N . TYR A 1 222 ? -11.645 -8.820 -13.312 1.00 49.62 222 TYR A N 1
ATOM 1789 C CA . TYR A 1 222 ? -10.214 -9.043 -13.560 1.00 49.62 222 TYR A CA 1
ATOM 1790 C C . TYR A 1 222 ? -9.975 -9.958 -14.758 1.00 49.62 222 TYR A C 1
ATOM 1792 O O . TYR A 1 222 ? -8.976 -9.763 -15.439 1.00 49.62 222 TYR A O 1
ATOM 1800 N N . SER A 1 223 ? -10.852 -10.927 -15.059 1.00 54.88 223 SER A N 1
ATOM 1801 C CA . SER A 1 223 ? -10.694 -11.711 -16.289 1.00 54.88 223 SER A CA 1
ATOM 1802 C C . SER A 1 223 ? -10.968 -10.876 -17.521 1.00 54.88 223 SER A C 1
ATOM 1804 O O . SER A 1 223 ? -10.275 -11.091 -18.499 1.00 54.88 223 SER A O 1
ATOM 1806 N N . THR A 1 224 ? -11.896 -9.918 -17.486 1.00 60.53 224 THR A N 1
ATOM 1807 C CA . THR A 1 224 ? -12.125 -9.029 -18.631 1.00 60.53 224 THR A CA 1
ATOM 1808 C C . THR A 1 224 ? -10.914 -8.133 -18.843 1.00 60.53 224 THR A C 1
ATOM 1810 O O . THR A 1 224 ? -10.306 -8.207 -19.903 1.00 60.53 224 THR A O 1
ATOM 1813 N N . ALA A 1 225 ? -10.444 -7.415 -17.817 1.00 62.62 225 ALA A N 1
ATOM 1814 C CA . ALA A 1 225 ? -9.227 -6.602 -17.929 1.00 62.62 225 ALA A CA 1
ATOM 1815 C C . ALA A 1 225 ? -7.994 -7.434 -18.338 1.00 62.62 225 ALA A C 1
ATOM 1817 O O . ALA A 1 225 ? -7.206 -7.030 -19.190 1.00 62.62 225 ALA A O 1
ATOM 1818 N N . LYS A 1 226 ? -7.842 -8.638 -17.775 1.00 65.94 226 LYS A N 1
ATOM 1819 C CA . LYS A 1 226 ? -6.763 -9.571 -18.121 1.00 65.94 226 LYS A CA 1
ATOM 1820 C C . LYS A 1 226 ? -6.895 -10.102 -19.551 1.00 65.94 226 LYS A C 1
ATOM 1822 O O . LYS A 1 226 ? -5.888 -10.197 -20.245 1.00 65.94 226 LYS A O 1
ATOM 1827 N N . LYS A 1 227 ? -8.103 -10.439 -20.008 1.00 70.19 227 LYS A N 1
ATOM 1828 C CA . LYS A 1 227 ? -8.384 -10.870 -21.387 1.00 70.19 227 LYS A CA 1
ATOM 1829 C C . LYS A 1 227 ? -8.104 -9.741 -22.369 1.00 70.19 227 LYS A C 1
ATOM 1831 O O . LYS A 1 227 ? -7.423 -9.993 -23.353 1.00 70.19 227 LYS A O 1
ATOM 1836 N N . GLU A 1 228 ? -8.543 -8.520 -22.076 1.00 71.00 228 GLU A N 1
ATOM 1837 C CA . GLU A 1 228 ? -8.263 -7.330 -22.886 1.00 71.00 228 GLU A CA 1
ATOM 1838 C C . GLU A 1 228 ? -6.759 -7.042 -22.964 1.00 71.00 228 GLU A C 1
ATOM 1840 O O . GLU A 1 228 ? -6.235 -6.791 -24.048 1.00 71.00 228 GLU A O 1
ATOM 1845 N N . MET A 1 229 ? -6.031 -7.171 -21.848 1.00 68.44 229 MET A N 1
ATOM 1846 C CA . MET A 1 229 ? -4.570 -7.045 -21.820 1.00 68.44 229 MET A CA 1
ATOM 1847 C C . MET A 1 229 ? -3.889 -8.100 -22.705 1.00 68.44 229 MET A C 1
ATOM 1849 O O . MET A 1 229 ? -3.052 -7.755 -23.539 1.00 68.44 229 MET A O 1
ATOM 1853 N N . HIS A 1 230 ? -4.259 -9.379 -22.564 1.00 72.12 230 HIS A N 1
ATOM 1854 C CA . HIS A 1 230 ? -3.724 -10.474 -23.389 1.00 72.12 230 HIS A CA 1
ATOM 1855 C C . HIS A 1 230 ? -4.085 -10.311 -24.874 1.00 72.12 230 HIS A C 1
ATOM 1857 O O . HIS A 1 230 ? -3.241 -10.538 -25.739 1.00 72.12 230 HIS A O 1
ATOM 1863 N N . SER A 1 231 ? -5.317 -9.893 -25.172 1.00 76.12 231 SER A N 1
ATOM 1864 C CA . SER A 1 231 ? -5.812 -9.615 -26.527 1.00 76.12 231 SER A CA 1
ATOM 1865 C C . SER A 1 231 ? -5.043 -8.462 -27.173 1.00 76.12 231 SER A C 1
ATOM 1867 O O . SER A 1 231 ? -4.537 -8.590 -28.286 1.00 76.12 231 SER A O 1
ATOM 1869 N N . THR A 1 232 ? -4.857 -7.364 -26.439 1.00 67.88 232 THR A N 1
ATOM 1870 C CA . THR A 1 232 ? -4.108 -6.191 -26.901 1.00 67.88 232 THR A CA 1
ATOM 1871 C C . THR A 1 232 ? -2.640 -6.527 -27.143 1.00 67.88 232 THR A C 1
ATOM 1873 O O . THR A 1 232 ? -2.117 -6.209 -28.208 1.00 67.88 232 THR A O 1
ATOM 1876 N N . ALA A 1 233 ? -1.983 -7.226 -26.211 1.00 65.81 233 ALA A N 1
ATOM 1877 C CA . ALA A 1 233 ? -0.598 -7.666 -26.380 1.00 65.81 233 ALA A CA 1
ATOM 1878 C C . ALA A 1 233 ? -0.432 -8.597 -27.592 1.00 65.81 233 ALA A C 1
ATOM 1880 O O . ALA A 1 233 ? 0.556 -8.500 -28.320 1.00 65.81 233 ALA A O 1
ATOM 1881 N N . ARG A 1 234 ? -1.402 -9.488 -27.835 1.00 77.50 234 ARG A N 1
ATOM 1882 C CA . ARG A 1 234 ? -1.414 -10.346 -29.023 1.00 77.50 234 ARG A CA 1
ATOM 1883 C C . ARG A 1 234 ? -1.551 -9.523 -30.300 1.00 77.50 234 ARG A C 1
ATOM 1885 O O . ARG A 1 234 ? -0.710 -9.669 -31.173 1.00 77.50 234 ARG A O 1
ATOM 1892 N N . ARG A 1 235 ? -2.534 -8.621 -30.368 1.00 76.75 235 ARG A N 1
ATOM 1893 C CA . ARG A 1 235 ? -2.772 -7.753 -31.531 1.00 76.75 235 ARG A CA 1
ATOM 1894 C C . ARG A 1 235 ? -1.553 -6.892 -31.871 1.00 76.75 235 ARG A C 1
ATOM 1896 O O . ARG A 1 235 ? -1.254 -6.705 -33.041 1.00 76.75 235 ARG A O 1
ATOM 1903 N N . ILE A 1 236 ? -0.848 -6.369 -30.865 1.00 63.44 236 ILE A N 1
ATOM 1904 C CA . ILE A 1 236 ? 0.395 -5.611 -31.082 1.00 63.44 236 ILE A CA 1
ATOM 1905 C C . ILE A 1 236 ? 1.470 -6.523 -31.681 1.00 63.44 236 ILE A C 1
ATOM 1907 O O . ILE A 1 236 ? 2.058 -6.177 -32.700 1.00 63.44 236 ILE A O 1
ATOM 1911 N N . ASN A 1 237 ? 1.703 -7.695 -31.085 1.00 73.38 237 ASN A N 1
ATOM 1912 C CA . ASN A 1 237 ? 2.698 -8.631 -31.608 1.00 73.38 237 ASN A CA 1
ATOM 1913 C C . ASN A 1 237 ? 2.348 -9.086 -33.035 1.00 73.38 237 ASN A C 1
ATOM 1915 O O . ASN A 1 237 ? 3.215 -9.059 -33.885 1.00 73.38 237 ASN A O 1
ATOM 1919 N N . GLU A 1 238 ? 1.088 -9.400 -33.349 1.00 83.75 238 GLU A N 1
ATOM 1920 C CA . GLU A 1 238 ? 0.666 -9.806 -34.705 1.00 83.75 238 GLU A CA 1
ATOM 1921 C C . GLU A 1 238 ? 0.977 -8.760 -35.788 1.00 83.75 238 GLU A C 1
ATOM 1923 O O . GLU A 1 238 ? 1.228 -9.120 -36.935 1.00 83.75 238 GLU A O 1
ATOM 1928 N N . VAL A 1 239 ? 0.955 -7.471 -35.436 1.00 79.31 239 VAL A N 1
ATOM 1929 C CA . VAL A 1 239 ? 1.215 -6.374 -36.380 1.00 79.31 239 VAL A CA 1
ATOM 1930 C C . VAL A 1 239 ? 2.710 -6.087 -36.533 1.00 79.31 239 VAL A C 1
ATOM 1932 O O . VAL A 1 239 ? 3.144 -5.706 -37.618 1.00 79.31 239 VAL A O 1
ATOM 1935 N N . TYR A 1 240 ? 3.489 -6.238 -35.460 1.00 69.06 240 TYR A N 1
ATOM 1936 C CA . TYR A 1 240 ? 4.863 -5.729 -35.381 1.00 69.06 240 TYR A CA 1
ATOM 1937 C C . TYR A 1 240 ? 5.937 -6.810 -35.131 1.00 69.06 240 TYR A C 1
ATOM 1939 O O . TYR A 1 240 ? 7.114 -6.460 -35.040 1.00 69.06 240 TYR A O 1
ATOM 1947 N N . ASP A 1 241 ? 5.573 -8.094 -35.010 1.00 73.19 241 ASP A N 1
ATOM 1948 C CA . ASP A 1 241 ? 6.527 -9.210 -34.872 1.00 73.19 241 ASP A CA 1
ATOM 1949 C C . ASP A 1 241 ? 7.427 -9.344 -36.106 1.00 73.19 241 ASP A C 1
ATOM 1951 O O . ASP A 1 241 ? 6.997 -9.167 -37.250 1.00 73.19 241 ASP A O 1
ATOM 1955 N N . CYS A 1 242 ? 8.662 -9.789 -35.880 1.00 80.31 242 CYS A N 1
ATOM 1956 C CA . CYS A 1 242 ? 9.493 -10.394 -36.917 1.00 80.31 242 CYS A CA 1
ATOM 1957 C C . CYS A 1 242 ? 10.352 -11.533 -36.317 1.00 80.31 242 CYS A C 1
ATOM 1959 O O . CYS A 1 242 ? 10.362 -11.697 -35.099 1.00 80.31 242 CYS A O 1
ATOM 1961 N N . PRO A 1 243 ? 11.043 -12.368 -37.122 1.00 77.94 243 PRO A N 1
ATOM 1962 C CA . PRO A 1 243 ? 11.635 -13.629 -36.648 1.00 77.94 243 PRO A CA 1
ATOM 1963 C C . PRO A 1 243 ? 12.522 -13.549 -35.391 1.00 77.94 243 PRO A C 1
ATOM 1965 O O . PRO A 1 243 ? 12.499 -14.481 -34.592 1.00 77.94 243 PRO A O 1
ATOM 1968 N N . ASP A 1 244 ? 13.234 -12.437 -35.184 1.00 84.38 244 ASP A N 1
ATOM 1969 C CA . ASP A 1 244 ? 14.130 -12.220 -34.035 1.00 84.38 244 ASP A CA 1
ATOM 1970 C C . ASP A 1 244 ? 13.650 -11.098 -33.091 1.00 84.38 244 ASP A C 1
ATOM 1972 O O . ASP A 1 244 ? 14.399 -10.633 -32.230 1.00 84.38 244 ASP A O 1
ATOM 1976 N N . TYR A 1 245 ? 12.409 -10.625 -33.242 1.00 70.62 245 TYR A N 1
ATOM 1977 C CA . TYR A 1 245 ? 11.893 -9.483 -32.491 1.00 70.62 245 TYR A CA 1
ATOM 1978 C C . TYR A 1 245 ? 10.436 -9.669 -32.106 1.00 70.62 245 TYR A C 1
ATOM 1980 O O . TYR A 1 245 ? 9.573 -9.826 -32.967 1.00 70.62 245 TYR A O 1
ATOM 1988 N N . ARG A 1 246 ? 10.181 -9.540 -30.801 1.00 70.44 246 ARG A N 1
ATOM 1989 C CA . ARG A 1 246 ? 8.839 -9.501 -30.235 1.00 70.44 246 ARG A CA 1
ATOM 1990 C C . ARG A 1 246 ? 8.633 -8.234 -29.409 1.00 70.44 246 ARG A C 1
ATOM 1992 O O . ARG A 1 246 ? 9.288 -8.089 -28.374 1.00 70.44 246 ARG A O 1
ATOM 1999 N N . PRO A 1 247 ? 7.721 -7.334 -29.809 1.00 59.84 247 PRO A N 1
ATOM 2000 C CA . PRO A 1 247 ? 7.580 -6.022 -29.179 1.00 59.84 247 PRO A CA 1
ATOM 2001 C C . PRO A 1 247 ? 6.983 -6.082 -27.768 1.00 59.84 247 PRO A C 1
ATOM 2003 O O . PRO A 1 247 ? 7.336 -5.264 -26.922 1.00 59.84 247 PRO A O 1
ATOM 2006 N N . VAL A 1 248 ? 6.087 -7.037 -27.486 1.00 70.12 248 VAL A N 1
ATOM 2007 C CA . VAL A 1 248 ? 5.437 -7.168 -26.173 1.00 70.12 248 VAL A CA 1
ATOM 2008 C C . VAL A 1 248 ? 5.612 -8.578 -25.622 1.00 70.12 248 VAL A C 1
ATOM 2010 O O . VAL A 1 248 ? 4.982 -9.535 -26.086 1.00 70.12 248 VAL A O 1
ATOM 2013 N N . ILE A 1 249 ? 6.416 -8.689 -24.564 1.00 76.56 249 ILE A N 1
ATOM 2014 C CA . ILE A 1 249 ? 6.573 -9.904 -23.760 1.00 76.56 249 ILE A CA 1
ATOM 2015 C C . ILE A 1 249 ? 5.737 -9.748 -22.488 1.00 76.56 249 ILE A C 1
ATOM 2017 O O . ILE A 1 249 ? 6.039 -8.925 -21.627 1.00 76.56 249 ILE A O 1
ATOM 2021 N N . LEU A 1 250 ? 4.676 -10.545 -22.370 1.00 73.56 250 LEU A N 1
ATOM 2022 C CA . LEU A 1 250 ? 3.784 -10.536 -21.212 1.00 73.56 250 LEU A CA 1
ATOM 2023 C C . LEU A 1 250 ? 4.116 -11.705 -20.277 1.00 73.56 250 LEU A C 1
ATOM 2025 O O . LEU A 1 250 ? 3.943 -12.865 -20.647 1.00 73.56 250 LEU A O 1
ATOM 2029 N N . ILE A 1 251 ? 4.553 -11.399 -19.053 1.00 76.00 251 ILE A N 1
ATOM 2030 C CA . ILE A 1 251 ? 4.812 -12.395 -18.005 1.00 76.00 251 ILE A CA 1
ATOM 2031 C C . ILE A 1 251 ? 3.621 -12.412 -17.048 1.00 76.00 251 ILE A C 1
ATOM 2033 O O . ILE A 1 251 ? 3.460 -11.530 -16.211 1.00 76.00 251 ILE A O 1
ATOM 2037 N N . ASP A 1 252 ? 2.777 -13.430 -17.184 1.00 76.25 252 ASP A N 1
ATOM 2038 C CA . ASP A 1 252 ? 1.551 -13.606 -16.399 1.00 76.25 252 ASP A CA 1
ATOM 2039 C C . ASP A 1 252 ? 1.685 -14.792 -15.433 1.00 76.25 252 ASP A C 1
ATOM 2041 O O . ASP A 1 252 ? 0.979 -15.797 -15.516 1.00 76.25 252 ASP A O 1
ATOM 2045 N N . ARG A 1 253 ? 2.666 -14.684 -14.535 1.00 80.50 253 ARG A N 1
ATOM 2046 C CA . ARG A 1 253 ? 2.920 -15.619 -13.432 1.00 80.50 253 ARG A CA 1
ATOM 2047 C C . ARG A 1 253 ? 3.493 -14.872 -12.233 1.00 80.50 253 ARG A C 1
ATOM 2049 O O . ARG A 1 253 ? 3.869 -13.707 -12.351 1.00 80.50 253 ARG A O 1
ATOM 2056 N N . SER A 1 254 ? 3.594 -15.551 -11.090 1.00 71.00 254 SER A N 1
ATOM 2057 C CA . SER A 1 254 ? 4.425 -15.035 -10.002 1.00 71.00 254 SER A CA 1
ATOM 2058 C C . SER A 1 254 ? 5.884 -14.951 -10.465 1.00 71.00 254 SER A C 1
ATOM 2060 O O . SER A 1 254 ? 6.375 -15.835 -11.175 1.00 71.00 254 SER A O 1
ATOM 2062 N N . VAL A 1 255 ? 6.545 -13.859 -10.094 1.00 72.94 255 VAL A N 1
ATOM 2063 C CA . VAL A 1 255 ? 7.940 -13.567 -10.430 1.00 72.94 255 VAL A CA 1
ATOM 2064 C C . VAL A 1 255 ? 8.662 -13.279 -9.125 1.00 72.94 255 VAL A C 1
ATOM 2066 O O . VAL A 1 255 ? 8.257 -12.376 -8.377 1.00 72.94 255 VAL A O 1
ATOM 2069 N N . ASP A 1 256 ? 9.711 -14.048 -8.866 1.00 78.50 256 ASP A N 1
ATOM 2070 C CA . ASP A 1 256 ? 10.494 -13.955 -7.642 1.00 78.50 256 ASP A CA 1
ATOM 2071 C C . ASP A 1 256 ? 11.261 -12.629 -7.565 1.00 78.50 256 ASP A C 1
ATOM 2073 O O . ASP A 1 256 ? 11.481 -11.937 -8.565 1.00 78.50 256 ASP A O 1
ATOM 2077 N N . CYS A 1 257 ? 11.687 -12.258 -6.356 1.00 79.31 257 CYS A N 1
ATOM 2078 C CA . CYS A 1 257 ? 12.374 -10.989 -6.116 1.00 79.31 257 CYS A CA 1
ATOM 2079 C C . CYS A 1 257 ? 13.670 -10.852 -6.938 1.00 79.31 257 CYS A C 1
ATOM 2081 O O . CYS A 1 257 ? 13.904 -9.804 -7.546 1.00 79.31 257 CYS A O 1
ATOM 2083 N N . TYR A 1 258 ? 14.478 -11.915 -7.035 1.00 85.38 258 TYR A N 1
ATOM 2084 C CA . TYR A 1 258 ? 15.728 -11.900 -7.808 1.00 85.38 258 TYR A CA 1
ATOM 2085 C C . TYR A 1 258 ? 15.474 -11.709 -9.311 1.00 85.38 258 TYR A C 1
ATOM 2087 O O . TYR A 1 258 ? 16.198 -10.965 -9.970 1.00 85.38 258 TYR A O 1
ATOM 2095 N N . GLU A 1 259 ? 14.411 -12.316 -9.844 1.00 85.12 259 GLU A N 1
ATOM 2096 C CA . GLU A 1 259 ? 14.037 -12.196 -11.253 1.00 85.12 259 GLU A CA 1
ATOM 2097 C C . GLU A 1 259 ? 13.510 -10.782 -11.558 1.00 85.12 259 GLU A C 1
ATOM 2099 O O . GLU A 1 259 ? 13.954 -10.148 -12.514 1.00 85.12 259 GLU A O 1
ATOM 2104 N N . LYS A 1 260 ? 12.649 -10.219 -10.694 1.00 83.56 260 LYS A N 1
ATOM 2105 C CA . LYS A 1 260 ? 12.216 -8.808 -10.790 1.00 83.56 260 LYS A CA 1
ATOM 2106 C C . LYS A 1 260 ? 13.398 -7.842 -10.742 1.00 83.56 260 LYS A C 1
ATOM 2108 O O . LYS A 1 260 ? 13.445 -6.889 -11.514 1.00 83.56 260 LYS A O 1
ATOM 2113 N N . THR A 1 261 ? 14.342 -8.095 -9.840 1.00 88.19 261 THR A N 1
ATOM 2114 C CA . THR A 1 261 ? 15.555 -7.287 -9.689 1.00 88.19 261 THR A CA 1
ATOM 2115 C C . THR A 1 261 ? 16.373 -7.300 -10.976 1.00 88.19 261 THR A C 1
ATOM 2117 O O . THR A 1 261 ? 16.756 -6.236 -11.452 1.00 88.19 261 THR A O 1
ATOM 2120 N N . ALA A 1 262 ? 16.558 -8.472 -11.594 1.00 87.75 262 ALA A N 1
ATOM 2121 C CA . ALA A 1 262 ? 17.243 -8.582 -12.878 1.00 87.75 262 ALA A CA 1
ATOM 2122 C C . ALA A 1 262 ? 16.550 -7.745 -13.966 1.00 87.75 262 ALA A C 1
ATOM 2124 O O . ALA A 1 262 ? 17.218 -6.954 -14.633 1.00 87.75 262 ALA A O 1
ATOM 2125 N N . TYR A 1 263 ? 15.219 -7.836 -14.089 1.00 86.75 263 TYR A N 1
ATOM 2126 C CA . TYR A 1 263 ? 14.455 -7.013 -15.034 1.00 86.75 263 TYR A CA 1
ATOM 2127 C C . TYR A 1 263 ? 14.639 -5.512 -14.792 1.00 86.75 263 TYR A C 1
ATOM 2129 O O . TYR A 1 263 ? 14.887 -4.763 -15.735 1.00 86.75 263 TYR A O 1
ATOM 2137 N N . TYR A 1 264 ? 14.560 -5.061 -13.541 1.00 89.94 264 TYR A N 1
ATOM 2138 C CA . TYR A 1 264 ? 14.755 -3.649 -13.218 1.00 89.94 264 TYR A CA 1
ATOM 2139 C C . TYR A 1 264 ? 16.174 -3.165 -13.505 1.00 89.94 264 TYR A C 1
ATOM 2141 O O . TYR A 1 264 ? 16.347 -2.047 -13.988 1.00 89.94 264 TYR A O 1
ATOM 2149 N N . THR A 1 265 ? 17.185 -3.989 -13.230 1.00 89.75 265 THR A N 1
ATOM 2150 C CA . THR A 1 265 ? 18.583 -3.639 -13.485 1.00 89.75 265 THR A CA 1
ATOM 2151 C C . THR A 1 265 ? 18.856 -3.473 -14.977 1.00 89.75 265 THR A C 1
ATOM 2153 O O . THR A 1 265 ? 19.586 -2.552 -15.339 1.00 89.75 265 THR A O 1
ATOM 2156 N N . VAL A 1 266 ? 18.266 -4.294 -15.852 1.00 86.19 266 VAL A N 1
ATOM 2157 C CA . VAL A 1 266 ? 18.506 -4.206 -17.307 1.00 86.19 266 VAL A CA 1
ATOM 2158 C C . VAL A 1 266 ? 17.594 -3.212 -18.032 1.00 86.19 266 VAL A C 1
ATOM 2160 O O . VAL A 1 266 ? 17.922 -2.788 -19.135 1.00 86.19 266 VAL A O 1
ATOM 2163 N N . ALA A 1 267 ? 16.465 -2.817 -17.439 1.00 86.06 267 ALA A N 1
ATOM 2164 C CA . ALA A 1 267 ? 15.499 -1.936 -18.090 1.00 86.06 267 ALA A CA 1
ATOM 2165 C C . ALA A 1 267 ? 16.018 -0.492 -18.260 1.00 86.06 267 ALA A C 1
ATOM 2167 O O . ALA A 1 267 ? 16.339 0.203 -17.292 1.00 86.06 267 ALA A O 1
ATOM 2168 N N . GLU A 1 268 ? 16.018 0.002 -19.499 1.00 81.56 268 GLU A N 1
ATOM 2169 C CA . GLU A 1 268 ? 16.412 1.383 -19.827 1.00 81.56 268 GLU A CA 1
ATOM 2170 C C . GLU A 1 268 ? 15.384 2.422 -19.364 1.00 81.56 268 GLU A C 1
ATOM 2172 O O . GLU A 1 268 ? 15.738 3.545 -18.997 1.00 81.56 268 GLU A O 1
ATOM 2177 N N . CYS A 1 269 ? 14.110 2.031 -19.339 1.00 85.94 269 CYS A N 1
ATOM 2178 C CA . CYS A 1 269 ? 13.007 2.842 -18.854 1.00 85.94 269 CYS A CA 1
ATOM 2179 C C . CYS A 1 269 ? 12.010 1.974 -18.083 1.00 85.94 269 CYS A C 1
ATOM 2181 O O . CYS A 1 269 ? 11.696 0.855 -18.491 1.00 85.94 269 CYS A O 1
ATOM 2183 N N . CYS A 1 270 ? 11.494 2.505 -16.977 1.00 90.62 270 CYS A N 1
ATOM 2184 C CA . CYS A 1 270 ? 10.377 1.924 -16.248 1.00 90.62 270 CYS A CA 1
ATOM 2185 C C . CYS A 1 270 ? 9.151 2.835 -16.374 1.00 90.62 270 CYS A C 1
ATOM 2187 O O . CYS A 1 270 ? 9.207 4.034 -16.083 1.00 90.62 270 CYS A O 1
ATOM 2189 N N . ILE A 1 271 ? 8.045 2.247 -16.828 1.00 83.44 271 ILE A N 1
ATOM 2190 C CA . ILE A 1 271 ? 6.781 2.938 -17.067 1.00 83.44 271 ILE A CA 1
ATOM 2191 C C . ILE A 1 271 ? 5.778 2.443 -16.037 1.00 83.44 271 ILE A C 1
ATOM 2193 O O . ILE A 1 271 ? 5.458 1.255 -15.982 1.00 83.44 271 ILE A O 1
ATOM 2197 N N . VAL A 1 272 ? 5.253 3.364 -15.239 1.00 86.19 272 VAL A N 1
ATOM 2198 C CA . VAL A 1 272 ? 4.196 3.075 -14.275 1.00 86.19 272 VAL A CA 1
ATOM 2199 C C . VAL A 1 272 ? 3.035 4.012 -14.550 1.00 86.19 272 VAL A C 1
ATOM 2201 O O . VAL A 1 272 ? 2.954 5.122 -14.035 1.00 86.19 272 VAL A O 1
ATOM 2204 N N . ASN A 1 273 ? 2.137 3.547 -15.413 1.00 81.62 273 ASN A N 1
ATOM 2205 C CA . ASN A 1 273 ? 0.994 4.310 -15.900 1.00 81.62 273 ASN A CA 1
ATOM 2206 C C . ASN A 1 273 ? -0.290 3.952 -15.130 1.00 81.62 273 ASN A C 1
ATOM 2208 O O . ASN A 1 273 ? -1.326 3.655 -15.723 1.00 81.62 273 ASN A O 1
ATOM 2212 N N . ALA A 1 274 ? -0.199 3.866 -13.797 1.00 81.19 274 ALA A N 1
ATOM 2213 C CA . ALA A 1 274 ? -1.352 3.536 -12.966 1.00 81.19 274 ALA A CA 1
ATOM 2214 C C . ALA A 1 274 ? -2.346 4.695 -13.001 1.00 81.19 274 ALA A C 1
ATOM 2216 O O . ALA A 1 274 ? -1.973 5.838 -12.769 1.00 81.19 274 ALA A O 1
ATOM 2217 N N . LEU A 1 275 ? -3.618 4.402 -13.253 1.00 78.88 275 LEU A N 1
ATOM 2218 C CA . LEU A 1 275 ? -4.633 5.447 -13.336 1.00 78.88 275 LEU A CA 1
ATOM 2219 C C . LEU A 1 275 ? -4.853 6.179 -11.994 1.00 78.88 275 LEU A C 1
ATOM 2221 O O . LEU A 1 275 ? -5.354 7.297 -11.996 1.00 78.88 275 LEU A O 1
ATOM 2225 N N . ARG A 1 276 ? -4.498 5.534 -10.872 1.00 75.25 276 ARG A N 1
ATOM 2226 C CA . ARG A 1 276 ? -4.308 6.085 -9.521 1.00 75.25 276 ARG A CA 1
ATOM 2227 C C . ARG A 1 276 ? -3.718 5.011 -8.637 1.00 75.25 276 ARG A C 1
ATOM 2229 O O . ARG A 1 276 ? -3.933 3.817 -8.847 1.00 75.25 276 ARG A O 1
ATOM 2236 N N . ASP A 1 277 ? -2.933 5.477 -7.688 1.00 74.81 277 ASP A N 1
ATOM 2237 C CA . ASP A 1 277 ? -2.247 4.653 -6.714 1.00 74.81 277 ASP A CA 1
ATOM 2238 C C . ASP A 1 277 ? -1.879 5.552 -5.531 1.00 74.81 277 ASP A C 1
ATOM 2240 O O . ASP A 1 277 ? -1.384 6.666 -5.736 1.00 74.81 277 ASP A O 1
ATOM 2244 N N . GLY A 1 278 ? -2.123 5.088 -4.304 1.00 76.88 278 GLY A N 1
ATOM 2245 C CA . GLY A 1 278 ? -1.764 5.842 -3.103 1.00 76.88 278 GLY A CA 1
ATOM 2246 C C . GLY A 1 278 ? -0.256 6.065 -3.028 1.00 76.88 278 GLY A C 1
ATOM 2247 O O . GLY A 1 278 ? 0.204 7.197 -2.924 1.00 76.88 278 GLY A O 1
ATOM 2248 N N . MET A 1 279 ? 0.524 4.993 -3.155 1.00 81.94 279 MET A N 1
ATOM 2249 C CA . MET A 1 279 ? 1.980 5.060 -3.222 1.00 81.94 279 MET A CA 1
ATOM 2250 C C . MET A 1 279 ? 2.488 3.840 -3.975 1.00 81.94 279 MET A C 1
ATOM 2252 O O . MET A 1 279 ? 2.418 2.722 -3.479 1.00 81.94 279 MET A O 1
ATOM 2256 N N . ASN A 1 280 ? 3.049 4.040 -5.162 1.00 82.50 280 ASN A N 1
ATOM 2257 C CA . ASN A 1 280 ? 3.592 2.929 -5.924 1.00 82.50 280 ASN A CA 1
ATOM 2258 C C . ASN A 1 280 ? 5.084 2.760 -5.646 1.00 82.50 280 ASN A C 1
ATOM 2260 O O . ASN A 1 280 ? 5.873 3.679 -5.864 1.00 82.50 280 ASN A O 1
ATOM 2264 N N . LEU A 1 281 ? 5.480 1.563 -5.216 1.00 86.81 281 LEU A N 1
ATOM 2265 C CA . LEU A 1 281 ? 6.872 1.264 -4.877 1.00 86.81 281 LEU A CA 1
ATOM 2266 C C . LEU A 1 281 ? 7.698 0.745 -6.066 1.00 86.81 281 LEU A C 1
ATOM 2268 O O . LEU A 1 281 ? 8.913 0.611 -5.939 1.00 86.81 281 LEU A O 1
ATOM 2272 N N . VAL A 1 282 ? 7.089 0.464 -7.226 1.00 87.00 282 VAL A N 1
ATOM 2273 C CA . VAL A 1 282 ? 7.814 -0.019 -8.418 1.00 87.00 282 VAL A CA 1
ATOM 2274 C C . VAL A 1 282 ? 8.862 0.992 -8.894 1.00 87.00 282 VAL A C 1
ATOM 2276 O O . VAL A 1 282 ? 10.008 0.576 -9.069 1.00 87.00 282 VAL A O 1
ATOM 2279 N N . PRO A 1 283 ? 8.561 2.302 -9.029 1.00 92.50 283 PRO A N 1
ATOM 2280 C CA . PRO A 1 283 ? 9.573 3.291 -9.383 1.00 92.50 283 PRO A CA 1
ATOM 2281 C C . PRO A 1 283 ? 10.747 3.323 -8.398 1.00 92.50 283 PRO A C 1
ATOM 2283 O O . PRO A 1 283 ? 11.895 3.410 -8.818 1.00 92.50 283 PRO A O 1
ATOM 2286 N N . TYR A 1 284 ? 10.480 3.187 -7.096 1.00 93.25 284 TYR A N 1
ATOM 2287 C CA . TYR A 1 284 ? 11.517 3.185 -6.060 1.00 93.25 284 TYR A CA 1
ATOM 2288 C C . TYR A 1 284 ? 12.437 1.972 -6.206 1.00 93.25 284 TYR A C 1
ATOM 2290 O O . TYR A 1 284 ? 13.656 2.122 -6.280 1.00 93.25 284 TYR A O 1
ATOM 2298 N N . LYS A 1 285 ? 11.847 0.773 -6.324 1.00 91.31 285 LYS A N 1
ATOM 2299 C CA . LYS A 1 285 ? 12.579 -0.485 -6.533 1.00 91.31 285 LYS A CA 1
ATOM 2300 C C . LYS A 1 285 ? 13.418 -0.428 -7.809 1.00 91.31 285 LYS A C 1
ATOM 2302 O O . LYS A 1 285 ? 14.588 -0.799 -7.777 1.00 91.31 285 LYS A O 1
ATOM 2307 N N . TYR A 1 286 ? 12.857 0.098 -8.898 1.00 93.75 286 TYR A N 1
ATOM 2308 C CA . TYR A 1 286 ? 13.572 0.284 -10.159 1.00 93.75 286 TYR A CA 1
ATOM 2309 C C . TYR A 1 286 ? 14.813 1.170 -10.000 1.00 93.75 286 TYR A C 1
ATOM 2311 O O . TYR A 1 286 ? 15.902 0.761 -10.396 1.00 93.75 286 TYR A O 1
ATOM 2319 N N . ILE A 1 287 ? 14.683 2.346 -9.377 1.00 96.12 287 ILE A N 1
ATOM 2320 C CA . ILE A 1 287 ? 15.818 3.265 -9.198 1.00 96.12 287 ILE A CA 1
ATOM 2321 C C . ILE A 1 287 ? 16.921 2.634 -8.344 1.00 96.12 287 ILE A C 1
ATOM 2323 O O . ILE A 1 287 ? 18.093 2.747 -8.700 1.00 96.12 287 ILE A O 1
ATOM 2327 N N . VAL A 1 288 ? 16.568 1.925 -7.267 1.00 94.62 288 VAL A N 1
ATOM 2328 C CA . VAL A 1 288 ? 17.547 1.204 -6.434 1.00 94.62 288 VAL A CA 1
ATOM 2329 C C . VAL A 1 288 ? 18.267 0.119 -7.244 1.00 94.62 288 VAL A C 1
ATOM 2331 O O . VAL A 1 288 ? 19.493 0.041 -7.214 1.00 94.62 288 VAL A O 1
ATOM 2334 N N . CYS A 1 289 ? 17.539 -0.668 -8.044 1.00 93.44 289 CYS A N 1
ATOM 2335 C CA . CYS A 1 289 ? 18.136 -1.705 -8.896 1.00 93.44 289 CYS A CA 1
ATOM 2336 C C . CYS A 1 289 ? 19.037 -1.129 -10.001 1.00 93.44 289 CYS A C 1
ATOM 2338 O O . CYS A 1 289 ? 20.021 -1.762 -10.382 1.00 93.44 289 CYS A O 1
ATOM 2340 N N . ARG A 1 290 ? 18.714 0.066 -10.514 1.00 93.31 290 ARG A N 1
ATOM 2341 C CA . ARG A 1 290 ? 19.529 0.800 -11.497 1.00 93.31 290 ARG A CA 1
ATOM 2342 C C . ARG A 1 290 ? 20.772 1.437 -10.890 1.00 93.31 290 ARG A C 1
ATOM 2344 O O . ARG A 1 290 ? 21.784 1.550 -11.580 1.00 93.31 290 ARG A O 1
ATOM 2351 N N . HIS A 1 291 ? 20.707 1.840 -9.622 1.00 94.12 291 HIS A N 1
ATOM 2352 C CA . HIS A 1 291 ? 21.891 2.286 -8.895 1.00 94.12 291 HIS A CA 1
ATOM 2353 C C . HIS A 1 291 ? 22.893 1.136 -8.744 1.00 94.12 291 HIS A C 1
ATOM 2355 O O . HIS A 1 291 ? 24.083 1.314 -8.992 1.00 94.12 291 HIS A O 1
ATOM 2361 N N . GLY A 1 292 ? 22.380 -0.062 -8.449 1.00 89.50 292 GLY A N 1
ATOM 2362 C CA . GLY A 1 292 ? 23.149 -1.299 -8.445 1.00 89.50 292 GLY A CA 1
ATOM 2363 C C . GLY A 1 292 ? 23.972 -1.507 -7.175 1.00 89.50 292 GLY A C 1
ATOM 2364 O O . GLY A 1 292 ? 23.810 -0.833 -6.160 1.00 89.50 292 GLY A O 1
ATOM 2365 N N . SER A 1 293 ? 24.849 -2.504 -7.233 1.00 88.06 293 SER A N 1
ATOM 2366 C CA . SER A 1 293 ? 25.781 -2.877 -6.169 1.00 88.06 293 SER A CA 1
ATOM 2367 C C . SER A 1 293 ? 27.070 -3.405 -6.790 1.00 88.06 293 SER A C 1
ATOM 2369 O O . SER A 1 293 ? 27.075 -3.822 -7.947 1.00 88.06 293 SER A O 1
ATOM 2371 N N . SER A 1 294 ? 28.146 -3.492 -6.009 1.00 87.56 294 SER A N 1
ATOM 2372 C CA . SER A 1 294 ? 29.440 -3.996 -6.494 1.00 87.56 294 SER A CA 1
ATOM 2373 C C . SER A 1 294 ? 29.375 -5.407 -7.101 1.00 87.56 294 SER A C 1
ATOM 2375 O O . SER A 1 294 ? 30.158 -5.737 -7.991 1.00 87.56 294 SER A O 1
ATOM 2377 N N . LEU A 1 295 ? 28.444 -6.250 -6.641 1.00 87.25 295 LEU A N 1
ATOM 2378 C CA . LEU A 1 295 ? 28.197 -7.578 -7.208 1.00 87.25 295 LEU A CA 1
ATOM 2379 C C . LEU A 1 295 ? 27.451 -7.496 -8.545 1.00 87.25 295 LEU A C 1
ATOM 2381 O O . LEU A 1 295 ? 27.836 -8.169 -9.500 1.00 87.25 295 LEU A O 1
ATOM 2385 N N . MET A 1 296 ? 26.422 -6.649 -8.626 1.00 86.19 296 MET A N 1
ATOM 2386 C CA . MET A 1 296 ? 25.671 -6.419 -9.865 1.00 86.19 296 MET A CA 1
ATOM 2387 C C . MET A 1 296 ? 26.546 -5.790 -10.946 1.00 86.19 296 MET A C 1
ATOM 2389 O O . MET A 1 296 ? 26.458 -6.183 -12.103 1.00 86.19 296 MET A O 1
ATOM 2393 N N . ASP A 1 297 ? 27.439 -4.878 -10.569 1.00 88.62 297 ASP A N 1
ATOM 2394 C CA . ASP A 1 297 ? 28.357 -4.225 -11.501 1.00 88.62 297 ASP A CA 1
ATOM 2395 C C . ASP A 1 297 ? 29.279 -5.231 -12.178 1.00 88.62 297 ASP A C 1
ATOM 2397 O O . ASP A 1 297 ? 29.437 -5.208 -13.397 1.00 88.62 297 ASP A O 1
ATOM 2401 N N . LYS A 1 298 ? 29.825 -6.174 -11.400 1.00 87.69 298 LYS A N 1
ATOM 2402 C CA . LYS A 1 298 ? 30.641 -7.272 -11.932 1.00 87.69 298 LYS A CA 1
ATOM 2403 C C . LYS A 1 298 ? 29.845 -8.156 -12.887 1.00 87.69 298 LYS A C 1
ATOM 2405 O O . LYS A 1 298 ? 30.365 -8.513 -13.938 1.00 87.69 298 LYS A O 1
ATOM 2410 N N . ALA A 1 299 ? 28.602 -8.491 -12.538 1.00 86.75 299 ALA A N 1
ATOM 2411 C CA . ALA A 1 299 ? 27.737 -9.315 -13.381 1.00 86.75 299 ALA A CA 1
ATOM 2412 C C . ALA A 1 299 ? 27.345 -8.611 -14.694 1.00 86.75 299 ALA A C 1
ATOM 2414 O O . ALA A 1 299 ? 27.241 -9.258 -15.730 1.00 86.75 299 ALA A O 1
ATOM 2415 N N . MET A 1 300 ? 27.169 -7.289 -14.653 1.00 85.06 300 MET A N 1
ATOM 2416 C CA . MET A 1 300 ? 26.775 -6.459 -15.797 1.00 85.06 300 MET A CA 1
ATOM 2417 C C . MET A 1 300 ? 27.967 -5.919 -16.605 1.00 85.06 300 MET A C 1
ATOM 2419 O O . MET A 1 300 ? 27.765 -5.256 -17.620 1.00 85.06 300 MET A O 1
ATOM 2423 N N . GLY A 1 301 ? 29.207 -6.154 -16.161 1.00 87.25 301 GLY A N 1
ATOM 2424 C CA . GLY A 1 301 ? 30.409 -5.597 -16.790 1.00 87.25 301 GLY A CA 1
ATOM 2425 C C . GLY A 1 301 ? 30.537 -4.072 -16.659 1.00 87.25 301 GLY A C 1
ATOM 2426 O O . GLY A 1 301 ? 31.209 -3.438 -17.474 1.00 87.25 301 GLY A O 1
ATOM 2427 N N . ILE A 1 302 ? 29.895 -3.471 -15.653 1.00 86.88 302 ILE A N 1
ATOM 2428 C CA . ILE A 1 302 ? 29.919 -2.027 -15.392 1.00 86.88 302 ILE A CA 1
ATOM 2429 C C . ILE A 1 302 ? 31.195 -1.678 -14.610 1.00 86.88 302 ILE A C 1
ATOM 2431 O O . ILE A 1 302 ? 31.563 -2.359 -13.652 1.00 86.88 302 ILE A O 1
ATOM 2435 N N . LYS A 1 303 ? 31.896 -0.611 -15.014 1.00 87.19 303 LYS A N 1
ATOM 2436 C CA . LYS A 1 303 ? 33.099 -0.132 -14.311 1.00 87.19 303 LYS A CA 1
ATOM 2437 C C . LYS A 1 303 ? 32.701 0.618 -13.035 1.00 87.19 303 LYS A C 1
ATOM 2439 O O . LYS A 1 303 ? 31.658 1.260 -13.004 1.00 87.19 303 LYS A O 1
ATOM 2444 N N . MET A 1 304 ? 33.564 0.587 -12.015 1.00 75.69 304 MET A N 1
ATOM 2445 C CA . MET A 1 304 ? 33.278 1.153 -10.682 1.00 75.69 304 MET A CA 1
ATOM 2446 C C . MET A 1 304 ? 32.850 2.635 -10.699 1.00 75.69 304 MET A C 1
ATOM 2448 O O . MET A 1 304 ? 32.050 3.029 -9.860 1.00 75.69 304 MET A O 1
ATOM 2452 N N . ASP A 1 305 ? 33.307 3.413 -11.686 1.00 81.31 305 ASP A N 1
ATOM 2453 C CA . ASP A 1 305 ? 33.031 4.854 -11.809 1.00 81.31 305 ASP A CA 1
ATOM 2454 C C . ASP A 1 305 ? 32.077 5.205 -12.965 1.00 81.31 305 ASP A C 1
ATOM 2456 O O . ASP A 1 305 ? 31.991 6.356 -13.396 1.00 81.31 305 ASP A O 1
ATOM 2460 N N . SER A 1 306 ? 31.377 4.216 -13.529 1.00 87.06 306 SER A N 1
ATOM 2461 C CA . SER A 1 306 ? 30.412 4.479 -14.596 1.00 87.06 306 SER A CA 1
ATOM 2462 C C . SER A 1 306 ? 29.215 5.284 -14.064 1.00 87.06 306 SER A C 1
ATOM 2464 O O . SER A 1 306 ? 28.643 4.920 -13.031 1.00 87.06 306 SER A O 1
ATOM 2466 N N . PRO A 1 307 ? 28.788 6.353 -14.767 1.00 90.06 307 PRO A N 1
ATOM 2467 C CA . PRO A 1 307 ? 27.623 7.124 -14.362 1.00 90.06 307 PRO A CA 1
ATOM 2468 C C . PRO A 1 307 ? 26.372 6.245 -14.389 1.00 90.06 307 PRO A C 1
ATOM 2470 O O . PRO A 1 307 ? 26.151 5.466 -15.319 1.00 90.06 307 PRO A O 1
ATOM 2473 N N . ARG A 1 308 ? 25.538 6.376 -13.356 1.00 93.00 308 ARG A N 1
ATOM 2474 C CA . ARG A 1 308 ? 24.269 5.652 -13.262 1.00 93.00 308 ARG A CA 1
ATOM 2475 C C . ARG A 1 308 ? 23.178 6.417 -13.981 1.00 93.00 308 ARG A C 1
ATOM 2477 O O . ARG A 1 308 ? 23.044 7.625 -13.810 1.00 93.00 308 ARG A O 1
ATOM 2484 N N . THR A 1 309 ? 22.381 5.696 -14.755 1.00 94.12 309 THR A N 1
ATOM 2485 C CA . THR A 1 309 ? 21.299 6.261 -15.559 1.00 94.12 309 THR A CA 1
ATOM 2486 C C . THR A 1 309 ? 20.007 5.498 -15.314 1.00 94.12 309 THR A C 1
ATOM 2488 O O . THR A 1 309 ? 19.999 4.279 -15.122 1.00 94.12 309 THR A O 1
ATOM 2491 N N . SER A 1 310 ? 18.888 6.210 -15.332 1.00 94.88 310 SER A N 1
ATOM 2492 C CA . SER A 1 310 ? 17.559 5.612 -15.230 1.00 94.88 310 SER A CA 1
ATOM 2493 C C . SER A 1 310 ? 16.518 6.571 -15.766 1.00 94.88 310 SER A C 1
ATOM 2495 O O . SER A 1 310 ? 16.634 7.773 -15.526 1.00 94.88 310 SER A O 1
ATOM 2497 N N . MET A 1 311 ? 15.469 6.039 -16.387 1.00 95.31 311 MET A N 1
ATOM 2498 C CA . MET A 1 311 ? 14.347 6.841 -16.861 1.00 95.31 311 MET A CA 1
ATOM 2499 C C . MET A 1 311 ? 13.023 6.305 -16.338 1.00 95.31 311 MET A C 1
ATOM 2501 O O . MET A 1 311 ? 12.749 5.107 -16.381 1.00 95.31 311 MET A O 1
ATOM 2505 N N . LEU A 1 312 ? 12.199 7.222 -15.838 1.00 95.75 312 LEU A N 1
ATOM 2506 C CA . LEU A 1 312 ? 10.888 6.934 -15.275 1.00 95.75 312 LEU A CA 1
ATOM 2507 C C . LEU A 1 312 ? 9.820 7.701 -16.041 1.00 95.75 312 LEU A C 1
ATOM 2509 O O . LEU A 1 312 ? 9.909 8.925 -16.141 1.00 95.75 312 LEU A O 1
ATOM 2513 N N . VAL A 1 313 ? 8.799 6.984 -16.500 1.00 91.19 313 VAL A N 1
ATOM 2514 C CA . VAL A 1 313 ? 7.531 7.559 -16.958 1.00 91.19 313 VAL A CA 1
ATOM 2515 C C . VAL A 1 313 ? 6.474 7.165 -15.936 1.00 91.19 313 VAL A C 1
ATOM 2517 O O . VAL A 1 313 ? 6.235 5.978 -15.719 1.00 91.19 313 VAL A O 1
ATOM 2520 N N . VAL A 1 314 ? 5.881 8.141 -15.256 1.00 94.44 314 VAL A N 1
ATOM 2521 C CA . VAL A 1 314 ? 4.938 7.893 -14.156 1.00 94.44 314 VAL A CA 1
ATOM 2522 C C . VAL A 1 314 ? 3.651 8.666 -14.368 1.00 94.44 314 VAL A C 1
ATOM 2524 O O . VAL A 1 314 ? 3.677 9.817 -14.803 1.00 94.44 314 VAL A O 1
ATOM 2527 N N . SER A 1 315 ? 2.524 8.053 -14.023 1.00 92.81 315 SER A N 1
ATOM 2528 C CA . SER A 1 315 ? 1.254 8.771 -14.010 1.00 92.81 315 SER A CA 1
ATOM 2529 C C . SER A 1 315 ? 1.274 9.902 -12.979 1.00 92.81 315 SER A C 1
ATOM 2531 O O . SER A 1 315 ? 1.771 9.743 -11.859 1.00 92.81 315 SER A O 1
ATOM 2533 N N . GLU A 1 316 ? 0.692 11.046 -13.335 1.00 92.38 316 GLU A N 1
ATOM 2534 C CA . GLU A 1 316 ? 0.486 12.160 -12.406 1.00 92.38 316 GLU A CA 1
ATOM 2535 C C . GLU A 1 316 ? -0.462 11.816 -11.244 1.00 92.38 316 GLU A C 1
ATOM 2537 O O . GLU A 1 316 ? -0.333 12.387 -10.161 1.00 92.38 316 GLU A O 1
ATOM 2542 N N . PHE A 1 317 ? -1.340 10.823 -11.422 1.00 86.31 317 PHE A N 1
ATOM 2543 C CA . PHE A 1 317 ? -2.337 10.396 -10.434 1.00 86.31 317 PHE A CA 1
ATOM 2544 C C . PHE A 1 317 ? -1.793 9.442 -9.360 1.00 86.31 317 PHE A C 1
ATOM 2546 O O . PHE A 1 317 ? -2.553 8.909 -8.551 1.00 86.31 317 PHE A O 1
ATOM 2553 N N . MET A 1 318 ? -0.484 9.201 -9.343 1.00 85.19 318 MET A N 1
ATOM 2554 C CA . MET A 1 318 ? 0.175 8.366 -8.343 1.00 85.19 318 MET A CA 1
ATOM 2555 C C . MET A 1 318 ? 0.787 9.225 -7.241 1.00 85.19 318 MET A C 1
ATOM 2557 O O . MET A 1 318 ? 1.456 10.211 -7.542 1.00 85.19 318 MET A O 1
ATOM 2561 N N . GLY A 1 319 ? 0.681 8.819 -5.973 1.00 83.56 319 GLY A N 1
ATOM 2562 C CA . GLY A 1 319 ? 1.275 9.595 -4.872 1.00 83.56 319 GLY A CA 1
ATOM 2563 C C . GLY A 1 319 ? 2.799 9.761 -4.964 1.00 83.56 319 GLY A C 1
ATOM 2564 O O . GLY A 1 319 ? 3.339 10.780 -4.540 1.00 83.56 319 GLY A O 1
ATOM 2565 N N . CYS A 1 320 ? 3.504 8.826 -5.612 1.00 84.44 320 CYS A N 1
ATOM 2566 C CA . CYS A 1 320 ? 4.946 8.943 -5.846 1.00 84.44 320 CYS A CA 1
ATOM 2567 C C . CYS A 1 320 ? 5.330 9.999 -6.899 1.00 84.44 320 CYS A C 1
ATOM 2569 O O . CYS A 1 320 ? 6.510 10.339 -7.015 1.00 84.44 320 CYS A O 1
ATOM 2571 N N . SER A 1 321 ? 4.372 10.516 -7.683 1.00 88.56 321 SER A N 1
ATOM 2572 C CA . SER A 1 321 ? 4.635 11.488 -8.753 1.00 88.56 321 SER A CA 1
ATOM 2573 C C . SER A 1 321 ? 5.215 12.794 -8.197 1.00 88.56 321 SER A C 1
ATOM 2575 O O . SER A 1 321 ? 6.121 13.381 -8.800 1.00 88.56 321 SER A O 1
ATOM 2577 N N . ALA A 1 322 ? 4.753 13.216 -7.014 1.00 86.38 322 ALA A N 1
ATOM 2578 C CA . ALA A 1 322 ? 5.239 14.393 -6.301 1.00 86.38 322 ALA A CA 1
ATOM 2579 C C . ALA A 1 322 ? 6.671 14.194 -5.777 1.00 86.38 322 ALA A C 1
ATOM 2581 O O . ALA A 1 322 ? 7.524 15.064 -5.964 1.00 86.38 322 ALA A O 1
ATOM 2582 N N . SER A 1 323 ? 6.948 13.023 -5.198 1.00 88.88 323 SER A N 1
ATOM 2583 C CA . SER A 1 323 ? 8.246 12.642 -4.633 1.00 88.88 323 SER A CA 1
ATOM 2584 C C . SER A 1 323 ? 9.343 12.486 -5.691 1.00 88.88 323 SER A C 1
ATOM 2586 O O . SER A 1 323 ? 10.449 13.009 -5.550 1.00 88.88 323 SER A O 1
ATOM 2588 N N . LEU A 1 324 ? 9.042 11.810 -6.801 1.00 92.88 324 LEU A N 1
ATOM 2589 C CA . LEU A 1 324 ? 10.013 11.483 -7.848 1.00 92.88 324 LEU A CA 1
ATOM 2590 C C . LEU A 1 324 ? 10.080 12.570 -8.924 1.00 92.88 324 LEU A C 1
ATOM 2592 O O . LEU A 1 324 ? 9.931 12.310 -10.115 1.00 92.88 324 LEU A O 1
ATOM 2596 N N . SER A 1 325 ? 10.367 13.801 -8.508 1.00 90.88 325 SER A N 1
ATOM 2597 C CA . SER A 1 325 ? 10.325 15.018 -9.340 1.00 90.88 325 SER A CA 1
ATOM 2598 C C . SER A 1 325 ? 11.269 15.067 -10.559 1.00 90.88 325 SER A C 1
ATOM 2600 O O . SER A 1 325 ? 11.274 16.063 -11.275 1.00 90.88 325 SER A O 1
ATOM 2602 N N . GLY A 1 326 ? 12.115 14.058 -10.784 1.00 91.56 326 GLY A N 1
ATOM 2603 C CA . GLY A 1 326 ? 12.879 13.876 -12.030 1.00 91.56 326 GLY A CA 1
ATOM 2604 C C . GLY A 1 326 ? 12.194 12.973 -13.068 1.00 91.56 326 GLY A C 1
ATOM 2605 O O . GLY A 1 326 ? 12.752 12.753 -14.141 1.00 91.56 326 GLY A O 1
ATOM 2606 N N . ALA A 1 327 ? 11.028 12.401 -12.752 1.00 95.50 327 ALA A N 1
ATOM 2607 C CA . ALA A 1 327 ? 10.302 11.493 -13.635 1.00 95.50 327 ALA A CA 1
ATOM 2608 C C . ALA A 1 327 ? 9.520 12.279 -14.694 1.00 95.50 327 ALA A C 1
ATOM 2610 O O . ALA A 1 327 ? 9.111 13.418 -14.464 1.00 95.50 327 ALA A O 1
ATOM 2611 N N . ILE A 1 328 ? 9.309 11.664 -15.854 1.00 95.06 328 ILE A N 1
ATOM 2612 C CA . ILE A 1 328 ? 8.425 12.186 -16.891 1.00 95.06 328 ILE A CA 1
ATOM 2613 C C . ILE A 1 328 ? 6.995 11.891 -16.438 1.00 95.06 328 ILE A C 1
ATOM 2615 O O . ILE A 1 328 ? 6.605 10.729 -16.328 1.00 95.06 328 ILE A O 1
ATOM 2619 N N . ARG A 1 329 ? 6.243 12.939 -16.102 1.00 95.94 329 ARG A N 1
ATOM 2620 C CA . ARG A 1 329 ? 4.854 12.808 -15.656 1.00 95.94 329 ARG A CA 1
ATOM 2621 C C . ARG A 1 329 ? 3.936 12.775 -16.864 1.00 95.94 329 ARG A C 1
ATOM 2623 O O . ARG A 1 329 ? 4.088 13.603 -17.756 1.00 95.94 329 ARG A O 1
ATOM 2630 N N . VAL A 1 330 ? 2.998 11.839 -16.861 1.00 91.62 330 VAL A N 1
ATOM 2631 C CA . VAL A 1 330 ? 2.019 11.676 -17.936 1.00 91.62 330 VAL A CA 1
ATOM 2632 C C . VAL A 1 330 ? 0.610 11.612 -17.374 1.00 91.62 330 VAL A C 1
ATOM 2634 O O . VAL A 1 330 ? 0.379 11.063 -16.290 1.00 91.62 330 VAL A O 1
ATOM 2637 N N . ASN A 1 331 ? -0.337 12.138 -18.140 1.00 90.25 331 ASN A N 1
ATOM 2638 C CA . ASN A 1 331 ? -1.735 11.801 -17.959 1.00 90.25 331 ASN A CA 1
ATOM 2639 C C . ASN A 1 331 ? -1.979 10.443 -18.649 1.00 90.25 331 ASN A C 1
ATOM 2641 O O . ASN A 1 331 ? -1.891 10.375 -19.872 1.00 90.25 331 ASN A O 1
ATOM 2645 N N . PRO A 1 332 ? -2.299 9.357 -17.922 1.00 84.12 332 PRO A N 1
ATOM 2646 C CA . PRO A 1 332 ? -2.506 8.034 -18.509 1.00 84.12 332 PRO A CA 1
ATOM 2647 C C . PRO A 1 332 ? -3.658 7.970 -19.522 1.00 84.12 332 PRO A C 1
ATOM 2649 O O . PRO A 1 332 ? -3.720 7.013 -20.291 1.00 84.12 332 PRO A O 1
ATOM 2652 N N . TRP A 1 333 ? -4.574 8.944 -19.499 1.00 83.56 333 TRP A N 1
ATOM 2653 C CA . TRP A 1 333 ? -5.700 9.045 -20.430 1.00 83.56 333 TRP A CA 1
ATOM 2654 C C . TRP A 1 333 ? -5.316 9.698 -21.765 1.00 83.56 333 TRP A C 1
ATOM 2656 O O . TRP A 1 333 ? -6.057 9.568 -22.736 1.00 83.56 333 TRP A O 1
ATOM 2666 N N . ASP A 1 334 ? -4.173 10.383 -21.817 1.00 86.06 334 ASP A N 1
ATOM 2667 C CA . ASP A 1 334 ? -3.628 11.004 -23.020 1.00 86.06 334 ASP A CA 1
ATOM 2668 C C . ASP A 1 334 ? -2.584 10.070 -23.651 1.00 86.06 334 ASP A C 1
ATOM 2670 O O . ASP A 1 334 ? -1.417 10.026 -23.256 1.00 86.06 334 ASP A O 1
ATOM 2674 N N . ILE A 1 335 ? -3.038 9.269 -24.615 1.00 80.81 335 ILE A N 1
ATOM 2675 C CA . ILE A 1 335 ? -2.223 8.234 -25.264 1.00 80.81 335 ILE A CA 1
ATOM 2676 C C . ILE A 1 335 ? -1.038 8.854 -26.016 1.00 80.81 335 ILE A C 1
ATOM 2678 O O . ILE A 1 335 ? 0.057 8.288 -25.990 1.00 80.81 335 ILE A O 1
ATOM 2682 N N . ASP A 1 336 ? -1.238 10.014 -26.643 1.00 80.56 336 ASP A N 1
ATOM 2683 C CA . ASP A 1 336 ? -0.202 10.693 -27.421 1.00 80.56 336 ASP A CA 1
ATOM 2684 C C . ASP A 1 336 ? 0.895 11.226 -26.494 1.00 80.56 336 ASP A C 1
ATOM 2686 O O . ASP A 1 336 ? 2.081 10.993 -26.739 1.00 80.56 336 ASP A O 1
ATOM 2690 N N . SER A 1 337 ? 0.510 11.828 -25.363 1.00 84.19 337 SER A N 1
ATOM 2691 C CA . SER A 1 337 ? 1.457 12.260 -24.328 1.00 84.19 337 SER A CA 1
ATOM 2692 C C . SER A 1 337 ? 2.258 11.090 -23.743 1.00 84.19 337 SER A C 1
ATOM 2694 O O . SER A 1 337 ? 3.472 11.200 -23.549 1.00 84.19 337 SER A O 1
ATOM 2696 N N . VAL A 1 338 ? 1.616 9.941 -23.495 1.00 76.31 338 VAL A N 1
ATOM 2697 C CA . VAL A 1 338 ? 2.310 8.733 -23.014 1.00 76.31 338 VAL A CA 1
ATOM 2698 C C . VAL A 1 338 ? 3.312 8.227 -24.054 1.00 76.31 338 VAL A C 1
ATOM 2700 O O . VAL A 1 338 ? 4.447 7.903 -23.700 1.00 76.31 338 VAL A O 1
ATOM 2703 N N . ALA A 1 339 ? 2.929 8.182 -25.331 1.00 71.19 339 ALA A N 1
ATOM 2704 C CA . ALA A 1 339 ? 3.815 7.755 -26.410 1.00 71.19 339 ALA A CA 1
ATOM 2705 C C . ALA A 1 339 ? 5.017 8.703 -26.577 1.00 71.19 339 ALA A C 1
ATOM 2707 O O . ALA A 1 339 ? 6.158 8.244 -26.692 1.00 71.19 339 ALA A O 1
ATOM 2708 N N . GLU A 1 340 ? 4.794 10.019 -26.519 1.00 84.62 340 GLU A N 1
ATOM 2709 C CA . GLU A 1 340 ? 5.859 11.023 -26.563 1.00 84.62 340 GLU A CA 1
ATOM 2710 C C . GLU A 1 340 ? 6.806 10.892 -25.363 1.00 84.62 340 GLU A C 1
ATOM 2712 O O . GLU A 1 340 ? 8.027 10.910 -25.527 1.00 84.62 340 GLU A O 1
ATOM 2717 N N . ALA A 1 341 ? 6.267 10.670 -24.162 1.00 86.44 341 ALA A N 1
ATOM 2718 C CA . ALA A 1 341 ? 7.056 10.433 -22.959 1.00 86.44 341 ALA A CA 1
ATOM 2719 C C . ALA A 1 341 ? 7.926 9.172 -23.058 1.00 86.44 341 ALA A C 1
ATOM 2721 O O . ALA A 1 341 ? 9.087 9.196 -22.642 1.00 86.44 341 ALA A O 1
ATOM 2722 N N . MET A 1 342 ? 7.397 8.083 -23.626 1.00 80.06 342 MET A N 1
ATOM 2723 C CA . MET A 1 342 ? 8.167 6.861 -23.886 1.00 80.06 342 MET A CA 1
ATOM 2724 C C . MET A 1 342 ? 9.304 7.118 -24.878 1.00 80.06 342 MET A C 1
ATOM 2726 O O . MET A 1 342 ? 10.435 6.697 -24.634 1.00 80.06 342 MET A O 1
ATOM 2730 N N . ASN A 1 343 ? 9.029 7.851 -25.960 1.00 77.81 343 ASN A N 1
ATOM 2731 C CA . ASN A 1 343 ? 10.043 8.221 -26.944 1.00 77.81 343 ASN A CA 1
ATOM 2732 C C . ASN A 1 343 ? 11.124 9.133 -26.338 1.00 77.81 343 ASN A C 1
ATOM 2734 O O . ASN A 1 343 ? 12.318 8.908 -26.531 1.00 77.81 343 ASN A O 1
ATOM 2738 N N . MET A 1 344 ? 10.730 10.132 -25.548 1.00 84.25 344 MET A N 1
ATOM 2739 C CA . MET A 1 344 ? 11.658 10.993 -24.814 1.00 84.25 344 MET A CA 1
ATOM 2740 C C . MET A 1 344 ? 12.529 10.188 -23.840 1.00 84.25 344 MET A C 1
ATOM 2742 O O . MET A 1 344 ? 13.734 10.415 -23.764 1.00 84.25 344 MET A O 1
ATOM 2746 N N . ALA A 1 345 ? 11.958 9.218 -23.121 1.00 85.50 345 ALA A N 1
ATOM 2747 C CA . ALA A 1 345 ? 12.697 8.405 -22.157 1.00 85.50 345 ALA A CA 1
ATOM 2748 C C . ALA A 1 345 ? 13.869 7.630 -22.784 1.00 85.50 345 ALA A C 1
ATOM 2750 O O . ALA A 1 345 ? 14.919 7.491 -22.154 1.00 85.50 345 ALA A O 1
ATOM 2751 N N . ILE A 1 346 ? 13.721 7.155 -24.022 1.00 81.19 346 ILE A N 1
ATOM 2752 C CA . ILE A 1 346 ? 14.784 6.418 -24.720 1.00 81.19 346 ILE A CA 1
ATOM 2753 C C . ILE A 1 346 ? 15.768 7.358 -25.437 1.00 81.19 346 ILE A C 1
ATOM 2755 O O . ILE A 1 346 ? 16.973 7.099 -25.412 1.00 81.19 346 ILE A O 1
ATOM 2759 N N . THR A 1 347 ? 15.288 8.476 -25.999 1.00 85.06 347 THR A N 1
ATOM 2760 C CA . THR A 1 347 ? 16.084 9.399 -26.839 1.00 85.06 347 THR A CA 1
ATOM 2761 C C . THR A 1 347 ? 16.874 10.456 -26.076 1.00 85.06 347 THR A C 1
ATOM 2763 O O . THR A 1 347 ? 17.817 11.028 -26.623 1.00 85.06 347 THR A O 1
ATOM 2766 N N . VAL A 1 348 ? 16.509 10.736 -24.825 1.00 91.06 348 VAL A N 1
ATOM 2767 C CA . VAL A 1 348 ? 17.174 11.759 -24.014 1.00 91.06 348 VAL A CA 1
ATOM 2768 C C . VAL A 1 348 ? 18.668 11.456 -23.812 1.00 91.06 348 VAL A C 1
ATOM 2770 O O . VAL A 1 348 ? 19.088 10.298 -23.750 1.00 91.06 348 VAL A O 1
ATOM 2773 N N . THR A 1 349 ? 19.481 12.507 -23.686 1.00 95.75 349 THR A N 1
ATOM 2774 C CA . THR A 1 349 ? 20.938 12.380 -23.522 1.00 95.75 349 THR A CA 1
ATOM 2775 C C . THR A 1 349 ? 21.324 11.703 -22.205 1.00 95.75 349 THR A C 1
ATOM 2777 O O . THR A 1 349 ? 20.683 11.913 -21.173 1.00 95.75 349 THR A O 1
ATOM 2780 N N . ASP A 1 350 ? 22.425 10.946 -22.201 1.00 93.44 350 ASP A N 1
ATOM 2781 C CA . ASP A 1 350 ? 22.896 10.234 -21.003 1.00 93.44 350 ASP A CA 1
ATOM 2782 C C . ASP A 1 350 ? 23.216 11.165 -19.827 1.00 93.44 350 ASP A C 1
ATOM 2784 O O . ASP A 1 350 ? 22.985 10.801 -18.674 1.00 93.44 350 ASP A O 1
ATOM 2788 N N . SER A 1 351 ? 23.679 12.390 -20.103 1.00 96.19 351 SER A N 1
ATOM 2789 C CA . SER A 1 351 ? 23.914 13.405 -19.068 1.00 96.19 351 SER A CA 1
ATOM 2790 C C . SER A 1 351 ? 22.623 13.760 -18.327 1.00 96.19 351 SER A C 1
ATOM 2792 O O . SER A 1 351 ? 22.603 13.834 -17.097 1.00 96.19 351 SER A O 1
ATOM 2794 N N . GLU A 1 352 ? 21.513 13.911 -19.048 1.00 96.19 352 GLU A N 1
ATOM 2795 C CA . GLU A 1 352 ? 20.221 14.166 -18.422 1.00 96.19 352 GLU A CA 1
ATOM 2796 C C . GLU A 1 352 ? 19.670 12.920 -17.712 1.00 96.19 352 GLU A C 1
ATOM 2798 O O . GLU A 1 352 ? 19.159 13.044 -16.594 1.00 96.19 352 GLU A O 1
ATOM 2803 N N . LYS A 1 353 ? 19.840 11.716 -18.285 1.00 95.06 353 LYS A N 1
ATOM 2804 C CA . LYS A 1 353 ? 19.489 10.454 -17.600 1.00 95.06 353 LYS A CA 1
ATOM 2805 C C . LYS A 1 353 ? 20.225 10.326 -16.264 1.00 95.06 353 LYS A C 1
ATOM 2807 O O . LYS A 1 353 ? 19.632 9.888 -15.277 1.00 95.06 353 LYS A O 1
ATOM 2812 N N . GLN A 1 354 ? 21.495 10.728 -16.220 1.00 96.31 354 GLN A N 1
ATOM 2813 C CA . GLN A 1 354 ? 22.307 10.728 -15.007 1.00 96.31 354 GLN A CA 1
ATOM 2814 C C . GLN A 1 354 ? 21.788 11.733 -13.974 1.00 96.31 354 GLN A C 1
ATOM 2816 O O . GLN A 1 354 ? 21.579 11.363 -12.820 1.00 96.31 354 GLN A O 1
ATOM 2821 N N . MET A 1 355 ? 21.523 12.982 -14.374 1.00 96.81 355 MET A N 1
ATOM 2822 C CA . MET A 1 355 ? 20.988 14.001 -13.458 1.00 96.81 355 MET A CA 1
ATOM 2823 C C . MET A 1 355 ? 19.642 13.582 -12.852 1.00 96.81 355 MET A C 1
ATOM 2825 O O . MET A 1 355 ? 19.412 13.754 -11.651 1.00 96.81 355 MET A O 1
ATOM 2829 N N . ARG A 1 356 ? 18.747 13.007 -13.668 1.00 96.62 356 ARG A N 1
ATOM 2830 C CA . ARG A 1 356 ? 17.451 12.488 -13.206 1.00 96.62 356 ARG A CA 1
ATOM 2831 C C . ARG A 1 356 ? 17.640 11.323 -12.235 1.00 96.62 356 ARG A C 1
ATOM 2833 O O . ARG A 1 356 ? 17.050 11.351 -11.155 1.00 96.62 356 ARG A O 1
ATOM 2840 N N . HIS A 1 357 ? 18.506 10.365 -12.575 1.00 96.88 357 HIS A N 1
ATOM 2841 C CA . HIS A 1 357 ? 18.837 9.238 -11.703 1.00 96.88 357 HIS A CA 1
ATOM 2842 C C . HIS A 1 357 ? 19.375 9.697 -10.347 1.00 96.88 357 HIS A C 1
ATOM 2844 O O . HIS A 1 357 ? 18.874 9.264 -9.313 1.00 96.88 357 HIS A O 1
ATOM 2850 N N . GLU A 1 358 ? 20.358 10.599 -10.330 1.00 95.69 358 GLU A N 1
ATOM 2851 C CA . GLU A 1 358 ? 20.962 11.086 -9.090 1.00 95.69 358 GLU A CA 1
ATOM 2852 C C . GLU A 1 358 ? 19.926 11.784 -8.202 1.00 95.69 358 GLU A C 1
ATOM 2854 O O . GLU A 1 358 ? 19.870 11.545 -6.994 1.00 95.69 358 GLU A O 1
ATOM 2859 N N . LYS A 1 359 ? 19.048 12.596 -8.804 1.00 95.62 359 LYS A N 1
ATOM 2860 C CA . LYS A 1 359 ? 17.950 13.256 -8.091 1.00 95.62 359 LYS A CA 1
ATOM 2861 C C . LYS A 1 359 ? 17.005 12.240 -7.446 1.00 95.62 359 LYS A C 1
ATOM 2863 O O . LYS A 1 359 ? 16.654 12.394 -6.276 1.00 95.62 359 LYS A O 1
ATOM 2868 N N . HIS A 1 360 ? 16.599 11.210 -8.189 1.00 96.31 360 HIS A N 1
ATOM 2869 C CA . HIS A 1 360 ? 15.730 10.151 -7.671 1.00 96.31 360 HIS A CA 1
ATOM 2870 C C . HIS A 1 360 ? 16.414 9.343 -6.575 1.00 96.31 360 HIS A C 1
ATOM 2872 O O . HIS A 1 360 ? 15.848 9.181 -5.497 1.00 96.31 360 HIS A O 1
ATOM 2878 N N . TYR A 1 361 ? 17.638 8.880 -6.817 1.00 96.06 361 TYR A N 1
ATOM 2879 C CA . TYR A 1 361 ? 18.366 8.047 -5.871 1.00 96.06 361 TYR A CA 1
ATOM 2880 C C . TYR A 1 361 ? 18.650 8.787 -4.561 1.00 96.06 361 TYR A C 1
ATOM 2882 O O . TYR A 1 361 ? 18.469 8.219 -3.485 1.00 96.06 361 TYR A O 1
ATOM 2890 N N . ARG A 1 362 ? 18.997 10.080 -4.625 1.00 94.94 362 ARG A N 1
ATOM 2891 C CA . ARG A 1 362 ? 19.190 10.923 -3.435 1.00 94.94 362 ARG A CA 1
ATOM 2892 C C . ARG A 1 362 ? 17.922 11.026 -2.588 1.00 94.94 362 ARG A C 1
ATOM 2894 O O . ARG A 1 362 ? 17.994 10.936 -1.362 1.00 94.94 362 ARG A O 1
ATOM 2901 N N . TYR A 1 363 ? 16.766 11.201 -3.228 1.00 94.88 363 TYR A N 1
ATOM 2902 C CA . TYR A 1 363 ? 15.489 11.234 -2.519 1.00 94.88 363 TYR A CA 1
ATOM 2903 C C . TYR A 1 363 ? 15.190 9.883 -1.860 1.00 94.88 363 TYR A C 1
ATOM 2905 O O . TYR A 1 363 ? 14.926 9.830 -0.664 1.00 94.88 363 TYR A O 1
ATOM 2913 N N . ILE A 1 364 ? 15.309 8.786 -2.611 1.00 94.25 364 ILE A N 1
ATOM 2914 C CA . ILE A 1 364 ? 14.976 7.435 -2.134 1.00 94.25 364 ILE A CA 1
ATOM 2915 C C . ILE A 1 364 ? 15.908 6.991 -1.000 1.00 94.25 364 ILE A C 1
ATOM 2917 O O . ILE A 1 364 ? 15.459 6.368 -0.043 1.00 94.25 364 ILE A O 1
ATOM 2921 N N . SER A 1 365 ? 17.189 7.357 -1.073 1.00 93.00 365 SER A N 1
ATOM 2922 C CA . SER A 1 365 ? 18.181 7.026 -0.042 1.00 93.00 365 SER A CA 1
ATOM 2923 C C . SER A 1 365 ? 17.935 7.745 1.286 1.00 93.00 365 SER A C 1
ATOM 2925 O O . SER A 1 365 ? 18.361 7.257 2.327 1.00 93.00 365 SER A O 1
ATOM 2927 N N . SER A 1 366 ? 17.269 8.904 1.260 1.00 91.94 366 SER A N 1
ATOM 2928 C CA . SER A 1 366 ? 16.957 9.688 2.463 1.00 91.94 366 SER A CA 1
ATOM 2929 C C . SER A 1 366 ? 15.540 9.448 2.992 1.00 91.94 366 SER A C 1
ATOM 2931 O O . SER A 1 366 ? 15.329 9.507 4.197 1.00 91.94 366 SER A O 1
ATOM 2933 N N . HIS A 1 367 ? 14.582 9.144 2.114 1.00 90.88 367 HIS A N 1
ATOM 2934 C CA . HIS A 1 367 ? 13.167 8.961 2.450 1.00 90.88 367 HIS A CA 1
ATOM 2935 C C . HIS A 1 367 ? 12.781 7.482 2.347 1.00 90.88 367 HIS A C 1
ATOM 2937 O O . HIS A 1 367 ? 12.007 7.079 1.476 1.00 90.88 367 HIS A O 1
ATOM 2943 N N . ASN A 1 368 ? 13.370 6.664 3.216 1.00 87.12 368 ASN A N 1
ATOM 2944 C CA . ASN A 1 368 ? 13.073 5.237 3.310 1.00 87.12 368 ASN A CA 1
ATOM 2945 C C . ASN A 1 368 ? 11.926 4.955 4.303 1.00 87.12 368 ASN A C 1
ATOM 2947 O O . ASN A 1 368 ? 11.386 5.860 4.942 1.00 87.12 368 ASN A O 1
ATOM 2951 N N . VAL A 1 369 ? 11.544 3.681 4.416 1.00 84.38 369 VAL A N 1
ATOM 2952 C CA . VAL A 1 369 ? 10.464 3.222 5.304 1.00 84.38 369 VAL A CA 1
ATOM 2953 C C . VAL A 1 369 ? 10.717 3.582 6.772 1.00 84.38 369 VAL A C 1
ATOM 2955 O O . VAL A 1 369 ? 9.802 4.043 7.449 1.00 84.38 369 VAL A O 1
ATOM 2958 N N . ALA A 1 370 ? 11.968 3.477 7.228 1.00 84.31 370 ALA A N 1
ATOM 2959 C CA . ALA A 1 370 ? 12.359 3.817 8.589 1.00 84.31 370 ALA A CA 1
ATOM 2960 C C . ALA A 1 370 ? 12.176 5.316 8.880 1.00 84.31 370 ALA A C 1
ATOM 2962 O O . ALA A 1 370 ? 11.591 5.689 9.896 1.00 84.31 370 ALA A O 1
ATOM 2963 N N . TYR A 1 371 ? 12.598 6.182 7.952 1.00 88.81 371 TYR A N 1
ATOM 2964 C CA . TYR A 1 371 ? 12.375 7.626 8.044 1.00 88.81 371 TYR A CA 1
ATOM 2965 C C . TYR A 1 371 ? 10.881 7.965 8.123 1.00 88.81 371 TYR A C 1
ATOM 2967 O O . TYR A 1 371 ? 10.469 8.760 8.968 1.00 88.81 371 TYR A O 1
ATOM 2975 N N . TRP A 1 372 ? 10.060 7.344 7.269 1.00 87.19 372 TRP A N 1
ATOM 2976 C CA . TRP A 1 372 ? 8.614 7.565 7.268 1.00 87.19 372 TRP A CA 1
ATOM 2977 C C . TRP A 1 372 ? 7.963 7.136 8.587 1.00 87.19 372 TRP A C 1
ATOM 2979 O O . TRP A 1 372 ? 7.198 7.907 9.165 1.00 87.19 372 TRP A O 1
ATOM 2989 N N . ALA A 1 373 ? 8.299 5.943 9.085 1.00 80.12 373 ALA A N 1
ATOM 2990 C CA . ALA A 1 373 ? 7.760 5.421 10.336 1.00 80.12 373 ALA A CA 1
ATOM 2991 C C . ALA A 1 373 ? 8.146 6.293 11.539 1.00 80.12 373 ALA A C 1
ATOM 2993 O O . ALA A 1 373 ? 7.285 6.638 12.349 1.00 80.12 373 ALA A O 1
ATOM 2994 N N . CYS A 1 374 ? 9.405 6.735 11.605 1.00 83.81 374 CYS A N 1
ATOM 2995 C CA . CYS A 1 374 ? 9.872 7.653 12.639 1.00 83.81 374 CYS A CA 1
ATOM 2996 C C . CYS A 1 374 ? 9.137 9.003 12.579 1.00 83.81 374 CYS A C 1
ATOM 2998 O O . CYS A 1 374 ? 8.651 9.488 13.601 1.00 83.81 374 CYS A O 1
ATOM 3000 N N . SER A 1 375 ? 8.992 9.587 11.384 1.00 85.81 375 SER A N 1
ATOM 3001 C CA . SER A 1 375 ? 8.263 10.849 11.198 1.00 85.81 375 SER A CA 1
ATOM 3002 C C . SER A 1 375 ? 6.803 10.731 11.634 1.00 85.81 375 SER A C 1
ATOM 3004 O O . SER A 1 375 ? 6.299 11.611 12.328 1.00 85.81 375 SER A O 1
ATOM 3006 N N . PHE A 1 376 ? 6.126 9.645 11.253 1.00 81.81 376 PHE A N 1
ATOM 3007 C CA . PHE A 1 376 ? 4.741 9.409 11.651 1.00 81.81 376 PHE A CA 1
ATOM 3008 C C . PHE A 1 376 ? 4.613 9.258 13.169 1.00 81.81 376 PHE A C 1
ATOM 3010 O O . PHE A 1 376 ? 3.717 9.848 13.768 1.00 81.81 376 PHE A O 1
ATOM 3017 N N . MET A 1 377 ? 5.521 8.509 13.801 1.00 76.31 377 MET A N 1
ATOM 3018 C CA . MET A 1 377 ? 5.491 8.301 15.247 1.00 76.31 377 MET A CA 1
ATOM 3019 C C . MET A 1 377 ? 5.690 9.606 16.014 1.00 76.31 377 MET A C 1
ATOM 3021 O O . MET A 1 377 ? 4.945 9.882 16.945 1.00 76.31 377 MET A O 1
ATOM 3025 N N . GLN A 1 378 ? 6.618 10.461 15.582 1.00 83.50 378 GLN A N 1
ATOM 3026 C CA . GLN A 1 378 ? 6.812 11.781 16.190 1.00 83.50 378 GLN A CA 1
ATOM 3027 C C . GLN A 1 378 ? 5.556 12.656 16.095 1.00 83.50 378 GLN A C 1
ATOM 3029 O O . GLN A 1 378 ? 5.235 13.393 17.030 1.00 83.50 378 GLN A O 1
ATOM 3034 N N . ASP A 1 379 ? 4.843 12.594 14.970 1.00 81.25 379 ASP A N 1
ATOM 3035 C CA . ASP A 1 379 ? 3.584 13.315 14.798 1.00 81.25 379 ASP A CA 1
ATOM 3036 C C . ASP A 1 379 ? 2.468 12.722 15.672 1.00 81.25 379 ASP A C 1
ATOM 3038 O O . ASP A 1 379 ? 1.695 13.480 16.265 1.00 81.25 379 ASP A O 1
ATOM 3042 N N . LEU A 1 380 ? 2.419 11.394 15.815 1.00 75.69 380 LEU A N 1
ATOM 3043 C CA . LEU A 1 380 ? 1.483 10.698 16.699 1.00 75.69 380 LEU A CA 1
ATOM 3044 C C . LEU A 1 380 ? 1.742 11.035 18.173 1.00 75.69 380 LEU A C 1
ATOM 3046 O O . LEU A 1 380 ? 0.824 11.447 18.880 1.00 75.69 380 LEU A O 1
ATOM 3050 N N . GLU A 1 381 ? 2.993 10.948 18.625 1.00 75.69 381 GLU A N 1
ATOM 3051 C CA . GLU A 1 381 ? 3.416 11.355 19.965 1.00 75.69 381 GLU A CA 1
ATOM 3052 C C . GLU A 1 381 ? 3.029 12.808 20.231 1.00 75.69 381 GLU A C 1
ATOM 3054 O O . GLU A 1 381 ? 2.410 13.107 21.253 1.00 75.69 381 GLU A O 1
ATOM 3059 N N . ARG A 1 382 ? 3.322 13.716 19.288 1.00 80.50 382 ARG A N 1
ATOM 3060 C CA . ARG A 1 382 ? 2.957 15.135 19.391 1.00 80.50 382 ARG A CA 1
ATOM 3061 C C . ARG A 1 382 ? 1.448 15.330 19.506 1.00 80.50 382 ARG A C 1
ATOM 3063 O O . ARG A 1 382 ? 1.009 16.130 20.331 1.00 80.50 382 ARG A O 1
ATOM 3070 N N . ALA A 1 383 ? 0.654 14.603 18.722 1.00 74.31 383 ALA A N 1
ATOM 3071 C CA . ALA A 1 383 ? -0.804 14.643 18.807 1.00 74.31 383 ALA A CA 1
ATOM 3072 C C . ALA A 1 383 ? -1.321 14.124 20.163 1.00 74.31 383 ALA A C 1
ATOM 3074 O O . ALA A 1 383 ? -2.322 14.628 20.679 1.00 74.31 383 ALA A O 1
ATOM 3075 N N . CYS A 1 384 ? -0.610 13.172 20.771 1.00 70.50 384 CYS A N 1
ATOM 3076 C CA . CYS A 1 384 ? -0.956 12.562 22.051 1.00 70.50 384 CYS A CA 1
ATOM 3077 C C . CYS A 1 384 ? -0.354 13.260 23.287 1.00 70.50 384 CYS A C 1
ATOM 3079 O O . CYS A 1 384 ? -0.762 12.936 24.401 1.00 70.50 384 CYS A O 1
ATOM 3081 N N . GLN A 1 385 ? 0.539 14.250 23.140 1.00 69.62 385 GLN A N 1
ATOM 3082 C CA . GLN A 1 385 ? 1.236 14.917 24.261 1.00 69.62 385 GLN A CA 1
ATOM 3083 C C . GLN A 1 385 ? 0.298 15.429 25.369 1.00 69.62 385 GLN A C 1
ATOM 3085 O O . GLN A 1 385 ? 0.625 15.341 26.551 1.00 69.62 385 GLN A O 1
ATOM 3090 N N . ASN A 1 386 ? -0.884 15.935 25.004 1.00 64.94 386 ASN A N 1
ATOM 3091 C CA . ASN A 1 386 ? -1.876 16.450 25.957 1.00 64.94 386 ASN A CA 1
ATOM 3092 C C . ASN A 1 386 ? -2.967 15.429 26.320 1.00 64.94 386 ASN A C 1
ATOM 3094 O O . ASN A 1 386 ? -3.866 15.747 27.100 1.00 64.94 386 ASN A O 1
ATOM 3098 N N . HIS A 1 387 ? -2.925 14.219 25.758 1.00 63.28 387 HIS A N 1
ATOM 3099 C CA . HIS A 1 387 ? -3.980 13.222 25.928 1.00 63.28 387 HIS A CA 1
ATOM 3100 C C . HIS A 1 387 ? -4.034 12.698 27.366 1.00 63.28 387 HIS A C 1
ATOM 3102 O O . HIS A 1 387 ? -5.105 12.687 27.961 1.00 63.28 387 HIS A O 1
ATOM 3108 N N . TYR A 1 388 ? -2.880 12.402 27.973 1.00 56.34 388 TYR A N 1
ATOM 3109 C CA . TYR A 1 388 ? -2.785 11.958 29.373 1.00 56.34 388 TYR A CA 1
ATOM 3110 C C . TYR A 1 388 ? -3.225 13.023 30.385 1.00 56.34 388 TYR A C 1
ATOM 3112 O O . TYR A 1 388 ? -3.637 12.714 31.502 1.00 56.34 388 TYR A O 1
ATOM 3120 N N . GLY A 1 389 ? -3.153 14.295 29.988 1.00 62.84 389 GLY A N 1
ATOM 3121 C CA . GLY A 1 389 ? -3.662 15.406 30.775 1.00 62.84 389 GLY A CA 1
ATOM 3122 C C . GLY A 1 389 ? -5.165 15.603 30.632 1.00 62.84 389 GLY A C 1
ATOM 3123 O O . GLY A 1 389 ? -5.744 16.258 31.482 1.00 62.84 389 GLY A O 1
ATOM 3124 N N . ASN A 1 390 ? -5.821 15.061 29.608 1.00 63.59 390 ASN A N 1
ATOM 3125 C CA . ASN A 1 390 ? -7.212 15.364 29.292 1.00 63.59 390 ASN A CA 1
ATOM 3126 C C . ASN A 1 390 ? -8.135 14.169 29.560 1.00 63.59 390 ASN A C 1
ATOM 3128 O O . ASN A 1 390 ? -7.805 13.012 29.337 1.00 63.59 390 ASN A O 1
ATOM 3132 N N . ARG A 1 391 ? -9.357 14.451 30.009 1.00 61.91 391 ARG A N 1
ATOM 3133 C CA . ARG A 1 391 ? -10.439 13.469 30.096 1.00 61.91 391 ARG A CA 1
ATOM 3134 C C . ARG A 1 391 ? -11.238 13.480 28.802 1.00 61.91 391 ARG A C 1
ATOM 3136 O O . ARG A 1 391 ? -11.675 14.538 28.348 1.00 61.91 391 ARG A O 1
ATOM 3143 N N . CYS A 1 392 ? -11.478 12.302 28.246 1.00 64.62 392 CYS A N 1
ATOM 3144 C CA . CYS A 1 392 ? -12.366 12.141 27.104 1.00 64.62 392 CYS A CA 1
ATOM 3145 C C . CYS A 1 392 ? -13.828 12.100 27.568 1.00 64.62 392 CYS A C 1
ATOM 3147 O O . CYS A 1 392 ? -14.194 11.336 28.461 1.00 64.62 392 CYS A O 1
ATOM 3149 N N . TRP A 1 393 ? -14.673 12.926 26.956 1.00 59.22 393 TRP A N 1
ATOM 3150 C CA . TRP A 1 393 ? -16.100 13.002 27.245 1.00 59.22 393 TRP A CA 1
ATOM 3151 C C . TRP A 1 393 ? -16.911 12.681 26.001 1.00 59.22 393 TRP A C 1
ATOM 3153 O O . TRP A 1 393 ? -16.786 13.357 24.983 1.00 59.22 393 TRP A O 1
ATOM 3163 N N . GLY A 1 394 ? -17.815 11.712 26.123 1.00 57.75 394 GLY A N 1
ATOM 3164 C CA . GLY A 1 394 ? -18.909 11.544 25.177 1.00 57.75 394 GLY A CA 1
ATOM 3165 C C . GLY A 1 394 ? -19.957 12.648 25.351 1.00 57.75 394 GLY A C 1
ATOM 3166 O O . GLY A 1 394 ? -20.528 12.815 26.443 1.00 57.75 394 GLY A O 1
ATOM 3167 N N . ILE A 1 395 ? -20.193 13.426 24.296 1.00 56.78 395 ILE A N 1
ATOM 3168 C CA . ILE A 1 395 ? -21.179 14.514 24.249 1.00 56.78 395 ILE A CA 1
ATOM 3169 C C . ILE A 1 395 ? -22.061 14.331 23.019 1.00 56.78 395 ILE A C 1
ATOM 3171 O O . ILE A 1 395 ? -21.547 14.088 21.940 1.00 56.78 395 ILE A O 1
ATOM 3175 N N . GLY A 1 396 ? -23.375 14.490 23.180 1.00 49.12 396 GLY A N 1
ATOM 3176 C CA . GLY A 1 396 ? -24.366 14.216 22.138 1.00 49.12 396 GLY A CA 1
ATOM 3177 C C . GLY A 1 396 ? -25.047 12.860 22.331 1.00 49.12 396 GLY A C 1
ATOM 3178 O O . GLY A 1 396 ? -24.710 12.107 23.245 1.00 49.12 396 GLY A O 1
ATOM 3179 N N . LEU A 1 397 ? -26.042 12.578 21.495 1.00 40.41 397 LEU A N 1
ATOM 3180 C CA . LEU A 1 397 ? -26.802 11.326 21.478 1.00 40.41 397 LEU A CA 1
ATOM 3181 C C . LEU A 1 397 ? -26.934 10.872 20.026 1.00 40.41 397 LEU A C 1
ATOM 3183 O O . LEU A 1 397 ? -27.199 11.691 19.142 1.00 40.41 397 LEU A O 1
ATOM 3187 N N . GLY A 1 398 ? -26.750 9.578 19.771 1.00 45.28 398 GLY A N 1
ATOM 3188 C CA . GLY A 1 398 ? -26.753 9.050 18.411 1.00 45.28 398 GLY A CA 1
ATOM 3189 C C . GLY A 1 398 ? -25.738 9.778 17.521 1.00 45.28 398 GLY A C 1
ATOM 3190 O O . GLY A 1 398 ? -24.568 9.896 17.861 1.00 45.28 398 GLY A O 1
ATOM 3191 N N . LEU A 1 399 ? -26.187 10.300 16.380 1.00 36.78 399 LEU A N 1
ATOM 3192 C CA . LEU A 1 399 ? -25.338 10.834 15.299 1.00 36.78 399 LEU A CA 1
ATOM 3193 C C . LEU A 1 399 ? -24.620 12.153 15.612 1.00 36.78 399 LEU A C 1
ATOM 3195 O O . LEU A 1 399 ? -23.704 12.531 14.889 1.00 36.78 399 LEU A O 1
ATOM 3199 N N . SER A 1 400 ? -25.039 12.866 16.658 1.00 40.47 400 SER A N 1
ATOM 3200 C CA . SER A 1 400 ? -24.346 14.062 17.146 1.00 40.47 400 SER A CA 1
ATOM 3201 C C . SER A 1 400 ? -23.326 13.739 18.237 1.00 40.47 400 SER A C 1
ATOM 3203 O O . SER A 1 400 ? -22.717 14.661 18.782 1.00 40.47 400 SER A O 1
ATOM 3205 N N . PHE A 1 401 ? -23.137 12.450 18.560 1.00 46.94 401 PHE A N 1
ATOM 3206 C CA . PHE A 1 401 ? -22.134 12.018 19.518 1.00 46.94 401 PHE A CA 1
ATOM 3207 C C . PHE A 1 401 ? -20.732 12.378 19.027 1.00 46.94 401 PHE A C 1
ATOM 3209 O O . PHE A 1 401 ? -20.309 12.008 17.933 1.00 46.94 401 PHE A O 1
ATOM 3216 N N . ARG A 1 402 ? -19.998 13.094 19.868 1.00 46.09 402 ARG A N 1
ATOM 3217 C CA . ARG A 1 402 ? -18.596 13.442 19.684 1.00 46.09 402 ARG A CA 1
ATOM 3218 C C . ARG A 1 402 ? -17.843 13.082 20.953 1.00 46.09 402 ARG A C 1
ATOM 3220 O O . ARG A 1 402 ? -18.339 13.306 22.059 1.00 46.09 402 ARG A O 1
ATOM 3227 N N . VAL A 1 403 ? -16.631 12.565 20.787 1.00 54.34 403 VAL A N 1
ATOM 3228 C CA . VAL A 1 403 ? -15.674 12.450 21.886 1.00 54.34 403 VAL A CA 1
ATOM 3229 C C . VAL A 1 403 ? -14.872 13.742 21.920 1.00 54.34 403 VAL A C 1
ATOM 3231 O O . VAL A 1 403 ? -14.181 14.068 20.959 1.00 54.34 403 VAL A O 1
ATOM 3234 N N . LEU A 1 404 ? -14.986 14.494 23.011 1.00 57.91 404 LEU A N 1
ATOM 3235 C CA . LEU A 1 404 ? -14.152 15.669 23.249 1.00 57.91 404 LEU A CA 1
ATOM 3236 C C . LEU A 1 404 ? -13.076 15.326 24.275 1.00 57.91 404 LEU A C 1
ATOM 3238 O O . LEU A 1 404 ? -13.391 14.874 25.375 1.00 57.91 404 LEU A O 1
ATOM 3242 N N . SER A 1 405 ? -11.817 15.574 23.925 1.00 64.19 405 SER A N 1
ATOM 3243 C CA . SER A 1 405 ? -10.701 15.557 24.872 1.00 64.19 405 SER A CA 1
ATOM 3244 C C . SER A 1 405 ? -10.654 16.914 25.572 1.00 64.19 405 SER A C 1
ATOM 3246 O O . SER A 1 405 ? -10.420 17.936 24.928 1.00 64.19 405 SER A O 1
ATOM 3248 N N . LEU A 1 406 ? -10.959 16.946 26.871 1.00 69.88 406 LEU A N 1
ATOM 3249 C CA . LEU A 1 406 ? -11.066 18.180 27.654 1.00 69.88 406 LEU A CA 1
ATOM 3250 C C . LEU A 1 406 ? -10.170 18.114 28.898 1.00 69.88 406 LEU A C 1
ATOM 3252 O O . LEU A 1 406 ? -10.025 17.037 29.472 1.00 69.88 406 LEU A O 1
ATOM 3256 N N . PRO A 1 407 ? -9.617 19.239 29.381 1.00 73.69 407 PRO A N 1
ATOM 3257 C CA . PRO A 1 407 ? -8.773 19.253 30.577 1.00 73.69 407 PRO A CA 1
ATOM 3258 C C . PRO A 1 407 ? -9.463 18.675 31.827 1.00 73.69 407 PRO A C 1
ATOM 3260 O O . PRO A 1 407 ? -10.694 18.702 31.917 1.00 73.69 407 PRO A O 1
ATOM 3263 N N . PRO A 1 408 ? -8.726 18.237 32.868 1.00 74.62 408 PRO A N 1
ATOM 3264 C CA . PRO A 1 408 ? -9.307 17.662 34.087 1.00 74.62 408 PRO A CA 1
ATOM 3265 C C . PRO A 1 408 ? -10.137 18.676 34.874 1.00 74.62 408 PRO A C 1
ATOM 3267 O O . PRO A 1 408 ? -10.998 18.303 35.671 1.00 74.62 408 PRO A O 1
ATOM 3270 N N . SER A 1 409 ? -9.864 19.966 34.659 1.00 79.31 409 SER A N 1
ATOM 3271 C CA . SER A 1 409 ? -10.627 21.082 35.210 1.00 79.31 409 SER A CA 1
ATOM 3272 C C . SER A 1 409 ? -12.022 21.204 34.595 1.00 79.31 409 SER A C 1
ATOM 3274 O O . SER A 1 409 ? -12.898 21.808 35.218 1.00 79.31 409 SER A O 1
ATOM 3276 N N . PHE A 1 410 ? -12.268 20.613 33.419 1.00 81.06 410 PHE A N 1
ATOM 3277 C CA . PHE A 1 410 ? -13.589 20.606 32.810 1.00 81.06 410 PHE A CA 1
ATOM 3278 C C . PHE A 1 410 ? -14.562 19.792 33.664 1.00 81.06 410 PHE A C 1
ATOM 3280 O O . PHE A 1 410 ? -14.386 18.594 33.903 1.00 81.06 410 PHE A O 1
ATOM 3287 N N . ARG A 1 411 ? -15.638 20.444 34.107 1.00 77.44 411 ARG A N 1
ATOM 3288 C CA . ARG A 1 411 ? -16.723 19.795 34.841 1.00 77.44 411 ARG A CA 1
ATOM 3289 C C . ARG A 1 411 ? -17.972 19.766 33.981 1.00 77.44 411 ARG A C 1
ATOM 3291 O O . ARG A 1 411 ? -18.645 20.781 33.828 1.00 77.44 411 ARG A O 1
ATOM 3298 N N . LYS A 1 412 ? -18.310 18.580 33.467 1.00 75.31 412 LYS A N 1
ATOM 3299 C CA . LYS A 1 412 ? -19.589 18.350 32.788 1.00 75.31 412 LYS A CA 1
ATOM 3300 C C . LYS A 1 412 ? -20.732 18.691 33.746 1.00 75.31 412 LYS A C 1
ATOM 3302 O O . LYS A 1 412 ? -20.830 18.121 34.836 1.00 75.31 412 LYS A O 1
ATOM 3307 N N . LEU A 1 413 ? -21.599 19.616 33.344 1.00 78.62 413 LEU A N 1
ATOM 3308 C CA . LEU A 1 413 ? -22.795 19.937 34.113 1.00 78.62 413 LEU A CA 1
ATOM 3309 C C . LEU A 1 413 ? -23.743 18.733 34.085 1.00 78.62 413 LEU A C 1
ATOM 3311 O O . LEU A 1 413 ? -24.132 18.251 33.022 1.00 78.62 413 LEU A O 1
ATOM 3315 N N . ARG A 1 414 ? -24.101 18.220 35.265 1.00 78.62 414 ARG A N 1
ATOM 3316 C CA . ARG A 1 414 ? -25.042 17.102 35.383 1.00 78.62 414 ARG A CA 1
ATOM 3317 C C . ARG A 1 414 ? -26.462 17.588 35.119 1.00 78.62 414 ARG A C 1
ATOM 3319 O O . ARG A 1 414 ? -26.901 18.553 35.745 1.00 78.62 414 ARG A O 1
ATOM 3326 N N . ILE A 1 415 ? -27.188 16.871 34.260 1.00 78.56 415 ILE A N 1
ATOM 3327 C CA . ILE A 1 415 ? -28.583 17.183 33.913 1.00 78.56 415 ILE A CA 1
ATOM 3328 C C . ILE A 1 415 ? -29.442 17.267 35.179 1.00 78.56 415 ILE A C 1
ATOM 3330 O O . ILE A 1 415 ? -30.161 18.244 35.351 1.00 78.56 415 ILE A O 1
ATOM 3334 N N . ASP A 1 416 ? -29.288 16.328 36.117 1.00 83.62 416 ASP A N 1
ATOM 3335 C CA . ASP A 1 416 ? -30.040 16.319 37.382 1.00 83.62 416 ASP A CA 1
ATOM 3336 C C . ASP A 1 416 ? -29.864 17.620 38.179 1.00 83.62 416 ASP A C 1
ATOM 3338 O O . ASP A 1 416 ? -30.821 18.163 38.735 1.00 83.62 416 ASP A O 1
ATOM 3342 N N . HIS A 1 417 ? -28.635 18.148 38.215 1.00 86.12 417 HIS A N 1
ATOM 3343 C CA . HIS A 1 417 ? -28.328 19.395 38.911 1.00 86.12 417 HIS A CA 1
ATOM 3344 C C . HIS A 1 417 ? -28.941 20.594 38.188 1.00 86.12 417 HIS A C 1
ATOM 3346 O O . HIS A 1 417 ? -29.539 21.445 38.846 1.00 86.12 417 HIS A O 1
ATOM 3352 N N . ILE A 1 418 ? -28.839 20.641 36.855 1.00 85.94 418 ILE A N 1
ATOM 3353 C CA . ILE A 1 418 ? -29.433 21.710 36.042 1.00 85.94 418 ILE A CA 1
ATOM 3354 C C . ILE A 1 418 ? -30.955 21.712 36.204 1.00 85.94 418 ILE A C 1
ATOM 3356 O O . ILE A 1 418 ? -31.529 22.747 36.525 1.00 85.94 418 ILE A O 1
ATOM 3360 N N . VAL A 1 419 ? -31.613 20.560 36.054 1.00 87.25 419 VAL A N 1
ATOM 3361 C CA . VAL A 1 419 ? -33.075 20.435 36.156 1.00 87.25 419 VAL A CA 1
ATOM 3362 C C . VAL A 1 419 ? -33.556 20.786 37.565 1.00 87.25 419 VAL A C 1
ATOM 3364 O O . VAL A 1 419 ? -34.550 21.495 37.720 1.00 87.25 419 VAL A O 1
ATOM 3367 N N . SER A 1 420 ? -32.848 20.339 38.604 1.00 90.06 420 SER A N 1
ATOM 3368 C CA . SER A 1 420 ? -33.174 20.681 39.994 1.00 90.06 420 SER A CA 1
ATOM 3369 C C . SER A 1 420 ? -32.993 22.175 40.290 1.00 90.06 420 SER A C 1
ATOM 3371 O O . SER A 1 420 ? -33.813 22.776 40.989 1.00 90.06 420 SER A O 1
ATOM 3373 N N . ALA A 1 421 ? -31.946 22.808 39.754 1.00 89.38 421 ALA A N 1
ATOM 3374 C CA . ALA A 1 421 ? -31.744 24.252 39.869 1.00 89.38 421 ALA A CA 1
ATOM 3375 C C . ALA A 1 421 ? -32.817 25.036 39.096 1.00 89.38 421 ALA A C 1
ATOM 3377 O O . ALA A 1 421 ? -33.413 25.962 39.644 1.00 89.38 421 ALA A O 1
ATOM 3378 N N . TYR A 1 422 ? -33.132 24.618 37.870 1.00 89.06 422 TYR A N 1
ATOM 3379 C CA . TYR A 1 422 ? -34.164 25.220 37.028 1.00 89.06 422 TYR A CA 1
ATOM 3380 C C . TYR A 1 422 ? -35.540 25.190 37.709 1.00 89.06 422 TYR A C 1
ATOM 3382 O O . TYR A 1 422 ? -36.204 26.216 37.809 1.00 89.06 422 TYR A O 1
ATOM 3390 N N . LYS A 1 423 ? -35.942 24.042 38.273 1.00 89.44 423 LYS A N 1
ATOM 3391 C CA . LYS A 1 423 ? -37.243 23.889 38.950 1.00 89.44 423 LYS A CA 1
ATOM 3392 C C . LYS A 1 423 ? -37.389 24.724 40.226 1.00 89.44 423 LYS A C 1
ATOM 3394 O O . LYS A 1 423 ? -38.505 25.078 40.582 1.00 89.44 423 LYS A O 1
ATOM 3399 N N . ARG A 1 424 ? -36.293 24.999 40.941 1.00 92.75 424 ARG A N 1
ATOM 3400 C CA . ARG A 1 424 ? -36.317 25.730 42.225 1.00 92.75 424 ARG A CA 1
ATOM 3401 C C . ARG A 1 424 ? -36.149 27.242 42.080 1.00 92.75 424 ARG A C 1
ATOM 3403 O O . ARG A 1 424 ? -36.286 27.957 43.067 1.00 92.75 424 ARG A O 1
ATOM 3410 N N . THR A 1 425 ? -35.795 27.727 40.893 1.00 92.56 425 THR A N 1
ATOM 3411 C CA . THR A 1 425 ? -35.487 29.141 40.661 1.00 92.56 425 THR A CA 1
ATOM 3412 C C . THR A 1 425 ? -36.685 29.878 40.068 1.00 92.56 425 THR A C 1
ATOM 3414 O O . THR A 1 425 ? -37.288 29.445 39.087 1.00 92.56 425 THR A O 1
ATOM 3417 N N . ASN A 1 426 ? -36.998 31.035 40.654 1.00 91.50 426 ASN A N 1
ATOM 3418 C CA . ASN A 1 426 ? -38.147 31.865 40.265 1.00 91.50 426 ASN A CA 1
ATOM 3419 C C . ASN A 1 426 ? -37.779 32.970 39.258 1.00 91.50 426 ASN A C 1
ATOM 3421 O O . ASN A 1 426 ? -38.644 33.715 38.817 1.00 91.50 426 ASN A O 1
ATOM 3425 N N . ARG A 1 427 ? -36.491 33.123 38.922 1.00 92.12 427 ARG A N 1
ATOM 3426 C CA . ARG A 1 427 ? -35.994 34.040 37.883 1.00 92.12 427 ARG A CA 1
ATOM 3427 C C . ARG A 1 427 ? -34.791 33.399 37.203 1.00 92.12 427 ARG A C 1
ATOM 3429 O O . ARG A 1 427 ? -33.816 33.073 37.880 1.00 92.12 427 ARG A O 1
ATOM 3436 N N . ARG A 1 428 ? -34.874 33.188 35.893 1.00 93.19 428 ARG A N 1
ATOM 3437 C CA . ARG A 1 428 ? -33.919 32.401 35.107 1.00 93.19 428 ARG A CA 1
ATOM 3438 C C . ARG A 1 428 ? -33.531 33.186 33.861 1.00 93.19 428 ARG A C 1
ATOM 3440 O O . ARG A 1 428 ? -34.380 33.446 33.020 1.00 93.19 428 ARG A O 1
ATOM 3447 N N . ALA A 1 429 ? -32.262 33.559 33.742 1.00 92.25 429 ALA A N 1
ATOM 3448 C CA . ALA A 1 429 ? -31.721 34.135 32.513 1.00 92.25 429 ALA A CA 1
ATOM 3449 C C . ALA A 1 429 ? -31.071 33.020 31.687 1.00 92.25 429 ALA A C 1
ATOM 3451 O O . ALA A 1 429 ? -30.224 32.292 32.206 1.00 92.25 429 ALA A O 1
ATOM 3452 N N . ILE A 1 430 ? -31.482 32.869 30.430 1.00 88.69 430 ILE A N 1
ATOM 3453 C CA . ILE A 1 430 ? -30.998 31.818 29.530 1.00 88.69 430 ILE A CA 1
ATOM 3454 C C . ILE A 1 430 ? -30.450 32.494 28.281 1.00 88.69 430 ILE A C 1
ATOM 3456 O O . ILE A 1 430 ? -31.183 33.183 27.579 1.00 88.69 430 ILE A O 1
ATOM 3460 N N . PHE A 1 431 ? -29.164 32.289 28.017 1.00 84.94 431 PHE A N 1
ATOM 3461 C CA . PHE A 1 431 ? -28.470 32.826 26.852 1.00 84.94 431 PHE A CA 1
ATOM 3462 C C . PHE A 1 431 ? -28.250 31.687 25.859 1.00 84.94 431 PHE A C 1
ATOM 3464 O O . PHE A 1 431 ? -27.651 30.672 26.216 1.00 84.94 431 PHE A O 1
ATOM 3471 N N . LEU A 1 432 ? -28.770 31.837 24.645 1.00 80.12 432 LEU A N 1
ATOM 3472 C CA . LEU A 1 432 ? -28.637 30.872 23.560 1.00 80.12 432 LEU A CA 1
ATOM 3473 C C . LEU A 1 432 ? -27.819 31.493 22.433 1.00 80.12 432 LEU A C 1
ATOM 3475 O O . LEU A 1 432 ? -28.198 32.540 21.916 1.00 80.12 432 LEU A O 1
ATOM 3479 N N . ASP A 1 433 ? -26.721 30.844 22.066 1.00 75.06 433 ASP A N 1
ATOM 3480 C CA . ASP A 1 433 ? -25.918 31.216 20.900 1.00 75.06 433 ASP A CA 1
ATOM 3481 C C . ASP A 1 433 ? -26.585 30.659 19.632 1.00 75.06 433 ASP A C 1
ATOM 3483 O O . ASP A 1 433 ? -26.897 29.465 19.586 1.00 75.06 433 ASP A O 1
ATOM 3487 N N . TYR A 1 434 ? -26.866 31.523 18.654 1.00 67.44 434 TYR A N 1
ATOM 3488 C CA . TYR A 1 434 ? -27.579 31.154 17.427 1.00 67.44 434 TYR A CA 1
ATOM 3489 C C . TYR A 1 434 ? -26.637 30.781 16.275 1.00 67.44 434 TYR A C 1
ATOM 3491 O O . TYR A 1 434 ? -26.881 29.769 15.628 1.00 67.44 434 TYR A O 1
ATOM 3499 N N . ASP A 1 435 ? -25.546 31.528 16.077 1.00 59.88 435 ASP A N 1
ATOM 3500 C CA . ASP A 1 435 ? -24.641 31.367 14.922 1.00 59.88 435 ASP A CA 1
ATOM 3501 C C . ASP A 1 435 ? -23.149 31.406 15.298 1.00 59.88 435 ASP A C 1
ATOM 3503 O O . ASP A 1 435 ? -22.275 31.597 14.456 1.00 59.88 435 ASP A O 1
ATOM 3507 N N . GLY A 1 436 ? -22.832 31.159 16.569 1.00 57.59 436 GLY A N 1
ATOM 3508 C CA . GLY A 1 436 ? -21.467 31.170 17.063 1.00 57.59 436 GLY A CA 1
ATOM 3509 C C . GLY A 1 436 ? -21.002 32.598 17.321 1.00 57.59 436 GLY A C 1
ATOM 3510 O O . GLY A 1 436 ? -20.801 33.395 16.414 1.00 57.59 436 GLY A O 1
ATOM 3511 N N . THR A 1 437 ? -20.734 32.902 18.586 1.00 50.34 437 THR A N 1
ATOM 3512 C CA . THR A 1 437 ? -20.360 34.247 19.066 1.00 50.34 437 THR A CA 1
ATOM 3513 C C . THR A 1 437 ? -19.051 34.812 18.440 1.00 50.34 437 THR A C 1
ATOM 3515 O O . THR A 1 437 ? -18.678 35.948 18.715 1.00 50.34 437 THR A O 1
ATOM 3518 N N . ILE A 1 438 ? -18.316 34.039 17.617 1.00 51.38 438 ILE A N 1
ATOM 3519 C CA . ILE A 1 438 ? -17.053 34.422 16.943 1.00 51.38 438 ILE A CA 1
ATOM 3520 C C . ILE A 1 438 ? -16.938 33.728 15.562 1.00 51.38 438 ILE A C 1
ATOM 3522 O O . ILE A 1 438 ? -15.972 33.006 15.300 1.00 51.38 438 ILE A O 1
ATOM 3526 N N . ILE A 1 439 ? -17.931 33.873 14.680 1.00 47.78 439 ILE A N 1
ATOM 3527 C CA . ILE A 1 439 ? -17.875 33.337 13.305 1.00 47.78 439 ILE A CA 1
ATOM 3528 C C . ILE A 1 439 ? -18.031 34.494 12.295 1.00 47.78 439 ILE A C 1
ATOM 3530 O O . ILE A 1 439 ? -18.856 35.372 12.522 1.00 47.78 439 ILE A O 1
ATOM 3534 N N . PRO A 1 440 ? -17.244 34.560 11.196 1.00 53.28 440 PRO A N 1
ATOM 3535 C CA . PRO A 1 440 ? -17.412 35.595 10.169 1.00 53.28 440 PRO A CA 1
ATOM 3536 C C . PRO A 1 440 ? -18.813 35.559 9.528 1.00 53.28 440 PRO A C 1
ATOM 3538 O O . PRO A 1 440 ? -19.309 34.471 9.226 1.00 53.28 440 PRO A O 1
ATOM 3541 N N . GLU A 1 441 ? -19.390 36.738 9.240 1.00 53.44 441 GLU A N 1
ATOM 3542 C CA . GLU A 1 441 ? -20.757 36.985 8.704 1.00 53.44 441 GLU A CA 1
ATOM 3543 C C . GLU A 1 441 ? -21.152 36.186 7.436 1.00 53.44 441 GLU A C 1
ATOM 3545 O O . GLU A 1 441 ? -22.300 36.231 7.001 1.00 53.44 441 GLU A O 1
ATOM 3550 N N . SER A 1 442 ? -20.236 35.448 6.804 1.00 50.47 442 SER A N 1
ATOM 3551 C CA . SER A 1 442 ? -20.466 34.724 5.546 1.00 50.47 442 SER A CA 1
ATOM 3552 C C . SER A 1 442 ? -20.941 33.271 5.703 1.00 50.47 442 SER A C 1
ATOM 3554 O O . SER A 1 442 ? -21.023 32.540 4.711 1.00 50.47 442 SER A O 1
ATOM 3556 N N . SER A 1 443 ? -21.275 32.832 6.917 1.00 50.00 443 SER A N 1
ATOM 3557 C CA . SER A 1 443 ? -21.709 31.454 7.181 1.00 50.00 443 SER A CA 1
ATOM 3558 C C . SER A 1 443 ? -23.225 31.312 7.020 1.00 50.00 443 SER A C 1
ATOM 3560 O O . SER A 1 443 ? -23.987 31.920 7.754 1.00 50.00 443 SER A O 1
ATOM 3562 N N . MET A 1 444 ? -23.638 30.524 6.023 1.00 53.91 444 MET A N 1
ATOM 3563 C CA . MET A 1 444 ? -25.005 30.097 5.672 1.00 53.91 444 MET A CA 1
ATOM 3564 C C . MET A 1 444 ? -26.105 30.340 6.725 1.00 53.91 444 MET A C 1
ATOM 3566 O O . MET A 1 444 ? -26.091 29.722 7.785 1.00 53.91 444 MET A O 1
ATOM 3570 N N . ILE A 1 445 ? -27.145 31.098 6.350 1.00 51.41 445 ILE A N 1
ATOM 3571 C CA . ILE A 1 445 ? -28.426 31.150 7.075 1.00 51.41 445 ILE A CA 1
ATOM 3572 C C . ILE A 1 445 ? -29.006 29.729 7.113 1.00 51.41 445 ILE A C 1
ATOM 3574 O O . ILE A 1 445 ? -29.586 29.258 6.130 1.00 51.41 445 ILE A O 1
ATOM 3578 N N . MET A 1 446 ? -28.843 29.022 8.231 1.00 55.62 446 MET A N 1
ATOM 3579 C CA . MET A 1 446 ? -29.521 27.747 8.433 1.00 55.62 446 MET A CA 1
ATOM 3580 C C . MET A 1 446 ? -31.009 28.016 8.664 1.00 55.62 446 MET A C 1
ATOM 3582 O O . MET A 1 446 ? -31.395 28.786 9.542 1.00 55.62 446 MET A O 1
ATOM 3586 N N . SER A 1 447 ? -31.878 27.375 7.883 1.00 61.19 447 SER A N 1
ATOM 3587 C CA . SER A 1 447 ? -33.316 27.416 8.141 1.00 61.19 447 SER A CA 1
ATOM 3588 C C . SER A 1 447 ? -33.613 26.746 9.488 1.00 61.19 447 SER A C 1
ATOM 3590 O O . SER A 1 447 ? -33.362 25.549 9.649 1.00 61.19 447 SER A O 1
ATOM 3592 N N . LEU A 1 448 ? -34.153 27.506 10.444 1.00 62.47 448 LEU A N 1
ATOM 3593 C CA . LEU A 1 448 ? -34.560 27.017 11.764 1.00 62.47 448 LEU A CA 1
ATOM 3594 C C . LEU A 1 448 ? -35.526 25.825 11.651 1.00 62.47 448 LEU A C 1
ATOM 3596 O O . LEU A 1 448 ? -36.600 25.925 11.058 1.00 62.47 448 LEU A O 1
ATOM 3600 N N . ASN A 1 449 ? -35.156 24.701 12.265 1.00 70.31 449 ASN A N 1
ATOM 3601 C CA . ASN A 1 449 ? -36.002 23.512 12.351 1.00 70.31 449 ASN A CA 1
ATOM 3602 C C . ASN A 1 449 ? -37.278 23.822 13.183 1.00 70.31 449 ASN A C 1
ATOM 3604 O O . ASN A 1 449 ? -37.155 24.364 14.288 1.00 70.31 449 ASN A O 1
ATOM 3608 N N . PRO A 1 450 ? -38.491 23.454 12.718 1.00 78.56 450 PRO A N 1
ATOM 3609 C CA . PRO A 1 450 ? -39.743 23.611 13.470 1.00 78.56 450 PRO A CA 1
ATOM 3610 C C . PRO A 1 450 ? -39.722 23.068 14.911 1.00 78.56 450 PRO A C 1
ATOM 3612 O O . PRO A 1 450 ? -40.372 23.627 15.800 1.00 78.56 450 PRO A O 1
ATOM 3615 N N . GLU A 1 451 ? -38.954 22.009 15.181 1.00 75.81 451 GLU A N 1
ATOM 3616 C CA . GLU A 1 451 ? -38.777 21.471 16.536 1.00 75.81 451 GLU A CA 1
ATOM 3617 C C . GLU A 1 451 ? -38.053 22.462 17.457 1.00 75.81 451 GLU A C 1
ATOM 3619 O O . GLU A 1 451 ? -38.452 22.647 18.607 1.00 75.81 451 GLU A O 1
ATOM 3624 N N . VAL A 1 452 ? -37.036 23.164 16.946 1.00 74.56 452 VAL A N 1
ATOM 3625 C CA . VAL A 1 452 ? -36.283 24.177 17.705 1.00 74.56 452 VAL A CA 1
ATOM 3626 C C . VAL A 1 452 ? -37.191 25.349 18.061 1.00 74.56 452 VAL A C 1
ATOM 3628 O O . VAL A 1 452 ? -37.212 25.784 19.211 1.00 74.56 452 VAL A O 1
ATOM 3631 N N . ILE A 1 453 ? -38.006 25.806 17.107 1.00 81.62 453 ILE A N 1
ATOM 3632 C CA . ILE A 1 453 ? -38.996 26.869 17.335 1.00 81.62 453 ILE A CA 1
ATOM 3633 C C . ILE A 1 453 ? -39.988 26.452 18.429 1.00 81.62 453 ILE A C 1
ATOM 3635 O O . ILE A 1 453 ? -40.314 27.243 19.315 1.00 81.62 453 ILE A O 1
ATOM 3639 N N . THR A 1 454 ? -40.432 25.195 18.415 1.00 86.56 454 THR A N 1
ATOM 3640 C CA . THR A 1 454 ? -41.350 24.660 19.431 1.00 86.56 454 THR A CA 1
ATOM 3641 C C . THR A 1 454 ? -40.725 24.682 20.828 1.00 86.56 454 THR A C 1
ATOM 3643 O O . THR A 1 454 ? -41.368 25.120 21.785 1.00 86.56 454 THR A O 1
ATOM 3646 N N . VAL A 1 455 ? -39.460 24.271 20.954 1.00 84.44 455 VAL A N 1
ATOM 3647 C CA . VAL A 1 455 ? -38.723 24.297 22.228 1.00 84.44 455 VAL A CA 1
ATOM 3648 C C . VAL A 1 455 ? -38.504 25.728 22.723 1.00 84.44 455 VAL A C 1
ATOM 3650 O O . VAL A 1 455 ? -38.724 26.002 23.903 1.00 84.44 455 VAL A O 1
ATOM 3653 N N . LEU A 1 456 ? -38.126 26.656 21.839 1.00 84.56 456 LEU A N 1
ATOM 3654 C CA . LEU A 1 456 ? -37.950 28.070 22.188 1.00 84.56 456 LEU A CA 1
ATOM 3655 C C . LEU A 1 456 ? -39.252 28.689 22.697 1.00 84.56 456 LEU A C 1
ATOM 3657 O O . LEU A 1 456 ? -39.256 29.325 23.748 1.00 84.56 456 LEU A O 1
ATOM 3661 N N . ASN A 1 457 ? -40.369 28.437 22.012 1.00 88.75 457 ASN A N 1
ATOM 3662 C CA . ASN A 1 457 ? -41.680 28.909 22.451 1.00 88.75 457 ASN A CA 1
ATOM 3663 C C . ASN A 1 457 ? -42.062 28.334 23.820 1.00 88.75 457 ASN A C 1
ATOM 3665 O O . ASN A 1 457 ? -42.549 29.066 24.679 1.00 88.75 457 ASN A O 1
ATOM 3669 N N . ALA A 1 458 ? -41.798 27.046 24.065 1.00 90.19 458 ALA A N 1
ATOM 3670 C CA . ALA A 1 458 ? -42.044 26.433 25.369 1.00 90.19 458 ALA A CA 1
ATOM 3671 C C . ALA A 1 458 ? -41.212 27.084 26.489 1.00 90.19 458 ALA A C 1
ATOM 3673 O O . ALA A 1 458 ? -41.728 27.302 27.584 1.00 90.19 458 ALA A O 1
ATOM 3674 N N . LEU A 1 459 ? -39.952 27.438 26.213 1.00 89.00 459 LEU A N 1
ATOM 3675 C CA . LEU A 1 459 ? -39.092 28.143 27.165 1.00 89.00 459 LEU A CA 1
ATOM 3676 C C . LEU A 1 459 ? -39.549 29.587 27.409 1.00 89.00 459 LEU A C 1
ATOM 3678 O O . LEU A 1 459 ? -39.545 30.021 28.560 1.00 89.00 459 LEU A O 1
ATOM 3682 N N . CYS A 1 460 ? -39.964 30.311 26.366 1.00 90.12 460 CYS A N 1
ATOM 3683 C CA . CYS A 1 460 ? -40.468 31.686 26.464 1.00 90.12 460 CYS A CA 1
ATOM 3684 C C . CYS A 1 460 ? -41.823 31.785 27.180 1.00 90.12 460 CYS A C 1
ATOM 3686 O O . CYS A 1 460 ? -42.114 32.807 27.794 1.00 90.12 460 CYS A O 1
ATOM 3688 N N . ASN A 1 461 ? -42.645 30.734 27.120 1.00 93.75 461 ASN A N 1
ATOM 3689 C CA . ASN A 1 461 ? -43.956 30.706 27.771 1.00 93.75 461 ASN A CA 1
ATOM 3690 C C . ASN A 1 461 ? -43.884 30.517 29.299 1.00 93.75 461 ASN A C 1
ATOM 3692 O O . ASN A 1 461 ? -44.892 30.719 29.977 1.00 93.75 461 ASN A O 1
ATOM 3696 N N . ASP A 1 462 ? -42.732 30.137 29.863 1.00 92.25 462 ASP A N 1
ATOM 3697 C CA . ASP A 1 462 ? -42.543 30.113 31.318 1.00 92.25 462 ASP A CA 1
ATOM 3698 C C . ASP A 1 462 ? -42.215 31.535 31.819 1.00 92.25 462 ASP A C 1
ATOM 3700 O O . ASP A 1 462 ? -41.141 32.053 31.508 1.00 92.25 462 ASP A O 1
ATOM 3704 N N . PRO A 1 463 ? -43.081 32.169 32.634 1.00 93.00 463 PRO A N 1
ATOM 3705 C CA . PRO A 1 463 ? -42.908 33.561 33.059 1.00 93.00 463 PRO A CA 1
ATOM 3706 C C . PRO A 1 463 ? -41.681 33.788 33.955 1.00 93.00 463 PRO A C 1
ATOM 3708 O O . PRO A 1 463 ? -41.294 34.930 34.195 1.00 93.00 463 PRO A O 1
ATOM 3711 N N . ASN A 1 464 ? -41.065 32.720 34.469 1.00 93.62 464 ASN A N 1
ATOM 3712 C CA . ASN A 1 464 ? -39.835 32.817 35.251 1.00 93.62 464 ASN A CA 1
ATOM 3713 C C . ASN A 1 464 ? -38.578 32.880 34.368 1.00 93.62 464 ASN A C 1
ATOM 3715 O O . ASN A 1 464 ? -37.494 33.144 34.894 1.00 93.62 464 ASN A O 1
ATOM 3719 N N . ASN A 1 465 ? -38.695 32.611 33.063 1.00 94.12 465 ASN A N 1
ATOM 3720 C CA . ASN A 1 465 ? -37.587 32.650 32.115 1.00 94.12 465 ASN A CA 1
ATOM 3721 C C . ASN A 1 465 ? -37.463 34.025 31.451 1.00 94.12 465 ASN A C 1
ATOM 3723 O O . ASN A 1 465 ? -38.437 34.670 31.078 1.00 94.12 465 ASN A O 1
ATOM 3727 N N . THR A 1 466 ? -36.227 34.457 31.244 1.00 93.19 466 THR A N 1
ATOM 3728 C CA . THR A 1 466 ? -35.859 35.567 30.369 1.00 93.19 466 THR A CA 1
ATOM 3729 C C . THR A 1 466 ? -34.830 35.030 29.384 1.00 93.19 466 THR A C 1
ATOM 3731 O O . THR A 1 466 ? -33.707 34.695 29.768 1.00 93.19 466 THR A O 1
ATOM 3734 N N . MET A 1 467 ? -35.253 34.875 28.132 1.00 89.00 467 MET A N 1
ATOM 3735 C CA . MET A 1 467 ? -34.456 34.286 27.059 1.00 89.00 467 MET A CA 1
ATOM 3736 C C . MET A 1 467 ? -33.719 35.384 26.292 1.00 89.00 467 MET A C 1
ATOM 3738 O O . MET A 1 467 ? -34.330 36.364 25.871 1.00 89.00 467 MET A O 1
ATOM 3742 N N . PHE A 1 468 ? -32.424 35.191 26.073 1.00 86.75 468 PHE A N 1
ATOM 3743 C CA . PHE A 1 468 ? -31.582 36.027 25.227 1.00 86.75 468 PHE A CA 1
ATOM 3744 C C . PHE A 1 468 ? -31.034 35.164 24.099 1.00 86.75 468 PHE A C 1
ATOM 3746 O O . PHE A 1 468 ? -30.416 34.132 24.357 1.00 86.75 468 PHE A O 1
ATOM 3753 N N . ILE A 1 469 ? -31.258 35.585 22.859 1.00 81.19 469 ILE A N 1
ATOM 3754 C CA . ILE A 1 469 ? -30.610 34.988 21.694 1.00 81.19 469 ILE A CA 1
ATOM 3755 C C . ILE A 1 469 ? -29.420 35.879 21.362 1.00 81.19 469 ILE A C 1
ATOM 3757 O O . ILE A 1 469 ? -29.588 37.072 21.113 1.00 81.19 469 ILE A O 1
ATOM 3761 N N . VAL A 1 470 ? -28.227 35.306 21.433 1.00 74.12 470 VAL A N 1
ATOM 3762 C CA . VAL A 1 470 ? -26.967 35.984 21.151 1.00 74.12 470 VAL A CA 1
ATOM 3763 C C . VAL A 1 470 ? -26.540 35.552 19.753 1.00 74.12 470 VAL A C 1
ATOM 3765 O O . VAL A 1 470 ? -26.318 34.369 19.509 1.00 74.12 470 VAL A O 1
ATOM 3768 N N . SER A 1 471 ? -26.491 36.513 18.836 1.00 69.00 471 SER A N 1
ATOM 3769 C CA . SER A 1 471 ? -25.963 36.346 17.480 1.00 69.00 471 SER A CA 1
ATOM 3770 C C . SER A 1 471 ? -24.662 37.132 17.380 1.00 69.00 471 SER A C 1
ATOM 3772 O O . SER A 1 471 ? -24.599 38.243 17.917 1.00 69.00 471 SER A O 1
ATOM 3774 N N . GLY A 1 472 ? -23.650 36.528 16.752 1.00 56.88 472 GLY A N 1
ATOM 3775 C CA . GLY A 1 472 ? -22.370 37.165 16.425 1.00 56.88 472 GLY A CA 1
ATOM 3776 C C . GLY A 1 472 ? -22.478 38.128 15.257 1.00 56.88 472 GLY A C 1
ATOM 3777 O O . GLY A 1 472 ? -23.418 37.942 14.447 1.00 56.88 472 GLY A O 1
#

Mean predicted aligned error: 15.07 Å

Solvent-accessible surface area (backbone atoms only — not comparable to full-atom values): 28144 Å² total; per-residue (Å²): 133,91,81,87,86,75,95,56,85,73,71,78,77,62,99,71,87,81,86,77,80,90,72,83,89,69,82,53,35,41,38,41,33,29,32,70,72,63,64,64,60,46,44,44,50,50,48,70,47,69,42,88,86,79,70,45,81,46,78,45,75,36,84,85,30,61,69,50,46,40,54,69,22,49,61,92,89,49,53,62,37,38,46,15,21,66,94,58,88,72,58,80,89,51,42,63,64,49,35,52,48,32,36,74,78,65,36,27,44,66,45,90,66,57,68,71,41,45,46,27,18,50,54,40,28,38,53,59,44,50,40,25,53,76,11,36,61,67,68,90,43,90,93,65,49,80,66,92,53,65,68,26,49,49,21,36,56,49,50,29,44,56,52,45,57,56,50,62,76,74,58,50,90,90,52,45,45,78,45,82,25,49,84,78,43,63,53,59,85,60,80,89,81,84,86,86,86,84,89,86,89,79,83,48,30,74,79,64,79,93,59,77,84,47,46,64,73,35,52,57,63,53,39,47,56,49,47,51,50,53,50,50,44,46,56,50,30,75,75,64,49,51,101,92,43,72,83,61,85,83,82,92,66,93,74,55,71,70,60,52,44,51,54,32,46,71,45,67,60,50,77,47,67,49,70,13,37,78,63,62,60,63,68,56,54,32,49,54,36,35,67,53,47,80,68,52,26,64,77,70,71,51,60,99,84,59,84,49,53,42,32,43,39,33,14,61,53,22,52,41,41,73,75,40,73,61,42,46,70,26,58,68,88,40,62,65,59,42,52,51,49,53,51,46,54,71,69,54,55,67,70,57,28,25,55,28,27,52,56,40,47,56,49,52,75,66,63,38,60,30,51,51,39,37,53,51,48,55,52,50,50,60,71,44,67,59,48,88,61,30,46,77,40,85,42,70,65,75,92,62,48,42,78,44,76,35,53,73,84,64,73,83,81,52,64,70,57,53,54,55,51,57,74,73,47,78,69,41,82,46,81,41,73,76,66,44,79,85,50,73,95,83,65,75,88,73,81,79,52,72,68,57,55,52,51,51,51,58,51,64,70,38,87,40,47,46,82,42,80,45,68,85

Secondary structure (DSSP, 8-state):
------SSGGGGS------------PPPPEEEEP--SSS-SSB-SEEEEE-TTT--EEEEE-TT-HHHHHHTTS-TT-PEEEEEB-SS---TTTHHHHHHHHHHHH-EEE----HHHHIIIIIIIIIIIIHHHHTT-----TTS-----HHHHHHHHHHHHHHHHHHHTT--TTT-EEEE-SGGGTTTTS-SS--S---------------STHHHHTTTHHHHHHHHHHHHHHHHHHHH-BTTB-S-----S---HHHHHHHHHH-SEEEE--S-BS---HHHHHHHHHH--HHHHHHHT--TTPPP--EEEEETTBTHHHH-TTSEEE-TT-HHHHHHHHHHHHHS-HHHHHHHHHHHHHHHHHS-HHHHHHHHHHHHHHHHTTTTTSEEEEESSGGG-EEEEE-TT--PPPHHHHHHHHHH-SSEEEEEESS-TT--TTS--PPPPHHHHHHHHHHHTSTTEEEEEE--

Sequence (472 aa):
MASRSSANFFDLASGASLDIPQTPRTLPRVMTLPGIISDVANILPLHAERDKETARWSFTLDKDSLLLQLGDGFPPETEVLYVGCLEVEVEANEQEEIAQKLLDEFKCVPTFLPRDIQKKFYHGFCKQKLWSLFHYMLPICPDHGDHFDRQLWQAYVSANKIFADKVMEVVNPDDDFIWILDYHLMLLQQRQELQGKLELVQIVNPARSSGKDVQEAKKEMYSTAKKEMHSTARRINEVYDCPDYRPVILIDRSVDCYEKTAYYTVAECCIVNALRDGMNLVPYKYIVCRHGSSLMDKAMGIKMDSPRTSMLVVSEFMGCSASLSGAIRVNPWDIDSVAEAMNMAITVTDSEKQMRHEKHYRYISSHNVAYWACSFMQDLERACQNHYGNRCWGIGLGLSFRVLSLPPSFRKLRIDHIVSAYKRTNRRAIFLDYDGTIIPESSMIMSLNPEVITVLNALCNDPNNTMFIVSG

InterPro domains:
  IPR001830 Glycosyl transferase, family 20 [PF00982] (187-381)
  IPR001830 Glycosyl transferase, family 20 [PTHR10788] (187-472)
  IPR003337 Trehalose-phosphatase [PF02358] (431-472)
  IPR036412 HAD-like superfamily [SSF56784] (428-472)

Radius of gyration: 29.34 Å; Cα contacts (8 Å, |Δi|>4): 563; chains: 1; bounding box: 77×73×91 Å